Protein AF-A0A803MJ63-F1 (afdb_monomer_lite)

Structure (mmCIF, N/CA/C/O backbone):
data_AF-A0A803MJ63-F1
#
_entry.id   AF-A0A803MJ63-F1
#
loop_
_atom_site.group_PDB
_atom_site.id
_atom_site.type_symbol
_atom_site.label_atom_id
_atom_site.label_alt_id
_atom_site.label_comp_id
_atom_site.label_asym_id
_atom_site.label_entity_id
_atom_site.label_seq_id
_atom_site.pdbx_PDB_ins_code
_atom_site.Cartn_x
_atom_site.Cartn_y
_atom_site.Cartn_z
_atom_site.occupancy
_atom_site.B_iso_or_equiv
_atom_site.auth_seq_id
_atom_site.auth_comp_id
_atom_site.auth_asym_id
_atom_site.auth_atom_id
_atom_site.pdbx_PDB_model_num
ATOM 1 N N . MET A 1 1 ? -11.861 -18.329 -7.570 1.00 91.94 1 MET A N 1
ATOM 2 C CA . MET A 1 1 ? -12.261 -18.570 -8.979 1.00 91.94 1 MET A CA 1
ATOM 3 C C . MET A 1 1 ? -11.705 -19.909 -9.459 1.00 91.94 1 MET A C 1
ATOM 5 O O . MET A 1 1 ? -10.714 -20.364 -8.909 1.00 91.94 1 MET A O 1
ATOM 9 N N . THR A 1 2 ? -12.339 -20.547 -10.443 1.00 92.12 2 THR A N 1
ATOM 10 C CA . THR A 1 2 ? -11.956 -21.845 -11.033 1.00 92.12 2 THR A CA 1
ATOM 11 C C . THR A 1 2 ? -11.955 -21.764 -12.562 1.00 92.12 2 THR A C 1
ATOM 13 O O . THR A 1 2 ? -12.698 -20.964 -13.132 1.00 92.12 2 THR A O 1
ATOM 16 N N . SER A 1 3 ? -11.203 -22.641 -13.235 1.00 89.06 3 SER A N 1
ATOM 17 C CA . SER A 1 3 ? -11.182 -22.753 -14.706 1.00 89.06 3 SER A CA 1
ATOM 18 C C . SER A 1 3 ? -12.529 -23.152 -15.327 1.00 89.06 3 SER A C 1
ATOM 20 O O . SER A 1 3 ? -12.754 -22.919 -16.506 1.00 89.06 3 SER A O 1
ATOM 22 N N . LYS A 1 4 ? -13.484 -23.662 -14.535 1.00 90.38 4 LYS A N 1
ATOM 23 C CA . LYS A 1 4 ? -14.861 -23.983 -14.967 1.00 90.38 4 LYS A CA 1
ATOM 24 C C . LYS A 1 4 ? -15.813 -22.773 -14.919 1.00 90.38 4 LYS A C 1
ATOM 26 O O . LYS A 1 4 ? -17.019 -22.956 -14.758 1.00 90.38 4 LYS A O 1
ATOM 31 N N . MET A 1 5 ? -15.267 -21.555 -14.978 1.00 94.62 5 MET A N 1
ATOM 32 C CA . MET A 1 5 ? -15.971 -20.268 -14.873 1.00 94.62 5 MET A CA 1
ATOM 33 C C . MET A 1 5 ? -16.960 -20.199 -13.699 1.00 94.62 5 MET A C 1
ATOM 35 O O . MET A 1 5 ? -18.135 -19.851 -13.829 1.00 94.62 5 MET A O 1
ATOM 39 N N . ARG A 1 6 ? -16.462 -20.559 -12.513 1.00 94.00 6 ARG A N 1
ATOM 40 C CA . ARG A 1 6 ? -17.168 -20.409 -11.232 1.00 94.00 6 ARG A CA 1
ATOM 41 C C . ARG A 1 6 ? -16.246 -19.777 -10.204 1.00 94.00 6 ARG A C 1
ATOM 43 O O . ARG A 1 6 ? -15.053 -20.090 -10.183 1.00 94.00 6 ARG A O 1
ATOM 50 N N . SER A 1 7 ? -16.784 -18.956 -9.315 1.00 95.00 7 SER A N 1
ATOM 51 C CA . SER A 1 7 ? -16.093 -18.511 -8.104 1.00 95.00 7 SER A CA 1
ATOM 52 C C . SER A 1 7 ? -16.958 -18.741 -6.873 1.00 95.00 7 SER A C 1
ATOM 54 O O . SER A 1 7 ? -18.158 -18.965 -6.980 1.00 95.00 7 SER A O 1
ATOM 56 N N . LEU A 1 8 ? -16.322 -18.700 -5.712 1.00 94.81 8 LEU A N 1
ATOM 57 C CA . LEU A 1 8 ? -16.942 -18.760 -4.399 1.00 94.81 8 LEU A CA 1
ATOM 58 C C . LEU A 1 8 ? -16.177 -17.778 -3.516 1.00 94.81 8 LEU A C 1
ATOM 60 O O . LEU A 1 8 ? -14.945 -17.777 -3.548 1.00 94.81 8 LEU A O 1
ATOM 64 N N . TYR A 1 9 ? -16.901 -16.969 -2.753 1.00 95.06 9 TYR A N 1
ATOM 65 C CA . TYR A 1 9 ? -16.360 -16.189 -1.644 1.00 95.06 9 TYR A CA 1
ATOM 66 C C . TYR A 1 9 ? -17.233 -16.415 -0.405 1.00 95.06 9 TYR A C 1
ATOM 68 O O . TYR A 1 9 ? -18.419 -16.725 -0.536 1.00 95.06 9 TYR A O 1
ATOM 76 N N . LEU A 1 10 ? -16.644 -16.284 0.784 1.00 95.81 10 LEU A N 1
ATOM 77 C CA . LEU A 1 10 ? -17.367 -16.334 2.056 1.00 95.81 10 LEU A CA 1
ATOM 78 C C . LEU A 1 10 ? -17.615 -14.918 2.568 1.00 95.81 10 LEU A C 1
ATOM 80 O O . LEU A 1 10 ? -16.781 -14.046 2.361 1.00 95.81 10 LEU A O 1
ATOM 84 N N . GLU A 1 11 ? -18.739 -14.690 3.235 1.00 94.62 11 GLU A N 1
ATOM 85 C CA . GLU A 1 11 ? -19.104 -13.376 3.782 1.00 94.62 11 GLU A CA 1
ATOM 86 C C . GLU A 1 11 ? -18.509 -13.124 5.176 1.00 94.62 11 GLU A C 1
ATOM 88 O O . GLU A 1 11 ? -18.202 -11.980 5.511 1.00 94.62 11 GLU A O 1
ATOM 93 N N . GLY A 1 12 ? -18.324 -14.191 5.963 1.00 93.50 12 GLY A N 1
ATOM 94 C CA . GLY A 1 12 ? -17.811 -14.137 7.334 1.00 93.50 12 GLY A CA 1
ATOM 95 C C . GLY A 1 12 ? -16.307 -13.865 7.448 1.00 93.50 12 GLY A C 1
ATOM 96 O O . GLY A 1 12 ? -15.553 -13.997 6.483 1.00 93.50 12 GLY A O 1
ATOM 97 N N . TYR A 1 13 ? -15.888 -13.516 8.666 1.00 95.94 13 TYR A N 1
ATOM 98 C CA . TYR A 1 13 ? -14.497 -13.213 9.034 1.00 95.94 13 TYR A CA 1
ATOM 99 C C . TYR A 1 13 ? -13.836 -14.341 9.846 1.00 95.94 13 TYR A C 1
ATOM 101 O O . TYR A 1 13 ? -12.687 -14.210 10.261 1.00 95.94 13 TYR A O 1
ATOM 109 N N . ASP A 1 14 ? -14.539 -15.451 10.087 1.00 95.19 14 ASP A N 1
ATOM 110 C CA . ASP A 1 14 ? -14.024 -16.600 10.833 1.00 95.19 14 ASP A CA 1
ATOM 111 C C . ASP A 1 14 ? -12.757 -17.184 10.185 1.00 95.19 14 ASP A C 1
ATOM 113 O O . ASP A 1 14 ? -12.635 -17.252 8.954 1.00 95.19 14 ASP A O 1
ATOM 117 N N . HIS A 1 15 ? -11.824 -17.676 11.007 1.00 95.62 15 HIS A N 1
ATOM 118 C CA . HIS A 1 15 ? -10.625 -18.350 10.506 1.00 95.62 15 HIS A CA 1
ATOM 119 C C . HIS A 1 15 ? -11.010 -19.511 9.574 1.00 95.62 15 HIS A C 1
ATOM 121 O O . HIS A 1 15 ? -11.774 -20.408 9.942 1.00 95.62 15 HIS A O 1
ATOM 127 N N . THR A 1 16 ? -10.482 -19.483 8.352 1.00 96.31 16 THR A N 1
ATOM 128 C CA . THR A 1 16 ? -10.941 -20.337 7.257 1.00 96.31 16 THR A CA 1
ATOM 129 C C . THR A 1 16 ? -9.764 -20.934 6.495 1.00 96.31 16 THR A C 1
ATOM 131 O O . THR A 1 16 ? -8.816 -20.234 6.149 1.00 96.31 16 THR A O 1
ATOM 134 N N . ILE A 1 17 ? -9.853 -22.226 6.172 1.00 96.94 17 ILE A N 1
ATOM 135 C CA . ILE A 1 17 ? -8.871 -22.956 5.363 1.00 96.94 17 ILE A CA 1
ATOM 136 C C . ILE A 1 17 ? -9.546 -23.422 4.070 1.00 96.94 17 ILE A C 1
ATOM 138 O O . ILE A 1 17 ? -10.543 -24.145 4.115 1.00 96.94 17 ILE A O 1
ATOM 142 N N . PHE A 1 18 ? -8.991 -23.032 2.920 1.00 96.44 18 PHE A N 1
ATOM 143 C CA . PHE A 1 18 ? -9.349 -23.572 1.604 1.00 96.44 18 PHE A CA 1
ATOM 144 C C . PHE A 1 18 ? -8.303 -24.618 1.203 1.00 96.44 18 PHE A C 1
ATOM 146 O O . PHE A 1 18 ? -7.188 -24.274 0.812 1.00 96.44 18 PHE A O 1
ATOM 153 N N . ASP A 1 19 ? -8.663 -25.896 1.287 1.00 96.69 19 ASP A N 1
ATOM 154 C CA . ASP A 1 19 ? -7.840 -27.002 0.805 1.00 96.69 19 ASP A CA 1
ATOM 155 C C . ASP A 1 19 ? -8.177 -27.301 -0.667 1.00 96.69 19 ASP A C 1
ATOM 157 O O . ASP A 1 19 ? -9.294 -27.697 -1.022 1.00 96.69 19 ASP A O 1
ATOM 161 N N . LEU A 1 20 ? -7.177 -27.068 -1.521 1.00 94.88 20 LEU A N 1
ATOM 162 C CA . LEU A 1 20 ? -7.211 -27.240 -2.975 1.00 94.88 20 LEU A CA 1
ATOM 163 C C . LEU A 1 20 ? -6.339 -28.423 -3.444 1.00 94.88 20 LEU A C 1
ATOM 165 O O . LEU A 1 20 ? -6.024 -28.522 -4.628 1.00 94.88 20 LEU A O 1
ATOM 169 N N . THR A 1 21 ? -5.906 -29.305 -2.534 1.00 95.94 21 THR A N 1
ATOM 170 C CA . THR A 1 21 ? -5.015 -30.436 -2.862 1.00 95.94 21 THR A CA 1
ATOM 171 C C . THR A 1 21 ? -5.723 -31.590 -3.579 1.00 95.94 21 THR A C 1
ATOM 173 O O . THR A 1 21 ? -5.073 -32.392 -4.254 1.00 95.94 21 THR A O 1
ATOM 176 N N . MET A 1 22 ? -7.052 -31.671 -3.477 1.00 93.62 22 MET A N 1
ATOM 177 C CA . MET A 1 22 ? -7.866 -32.715 -4.102 1.00 93.62 22 MET A CA 1
ATOM 178 C C . MET A 1 22 ? -8.330 -32.303 -5.506 1.00 93.62 22 MET A C 1
ATOM 180 O O . MET A 1 22 ? -8.926 -31.249 -5.699 1.00 93.62 22 MET A O 1
ATOM 184 N N . GLN A 1 23 ? -8.110 -33.162 -6.506 1.00 89.69 23 GLN A N 1
ATOM 185 C CA . GLN A 1 23 ? -8.455 -32.861 -7.907 1.00 89.69 23 GLN A CA 1
ATOM 186 C C . GLN A 1 23 ? -9.969 -32.823 -8.190 1.00 89.69 23 GLN A C 1
ATOM 188 O O . GLN A 1 23 ? -10.401 -32.216 -9.170 1.00 89.69 23 GLN A O 1
ATOM 193 N N . ASP A 1 24 ? -10.777 -33.497 -7.368 1.00 92.81 24 ASP A N 1
ATOM 194 C CA . ASP A 1 24 ? -12.215 -33.688 -7.580 1.00 92.81 24 ASP A CA 1
ATOM 195 C C . ASP A 1 24 ? -13.099 -32.701 -6.800 1.00 92.81 24 ASP A C 1
ATOM 197 O O . ASP A 1 24 ? -14.281 -32.554 -7.123 1.00 92.81 24 ASP A O 1
ATOM 201 N N . ARG A 1 25 ? -12.546 -32.002 -5.798 1.00 92.19 25 ARG A N 1
ATOM 202 C CA . ARG A 1 25 ? -13.295 -31.123 -4.889 1.00 92.19 25 ARG A CA 1
ATOM 203 C C . ARG A 1 25 ? -12.431 -30.020 -4.281 1.00 92.19 25 ARG A C 1
ATOM 205 O O . ARG A 1 25 ? -11.246 -30.204 -4.049 1.00 92.19 25 ARG A O 1
ATOM 212 N N . VAL A 1 26 ? -13.081 -28.917 -3.924 1.00 92.62 26 VAL A N 1
ATOM 213 C CA . VAL A 1 26 ? -12.541 -27.906 -3.005 1.00 92.62 26 VAL A CA 1
ATOM 214 C C . VAL A 1 26 ? -13.098 -28.207 -1.618 1.00 92.62 26 VAL A C 1
ATOM 216 O O . VAL A 1 26 ? -14.314 -28.345 -1.478 1.00 92.62 26 VAL A O 1
ATOM 219 N N . GLN A 1 27 ? -12.237 -28.318 -0.607 1.00 95.75 27 GLN A N 1
ATOM 220 C CA . GLN A 1 27 ? -12.659 -28.483 0.783 1.00 95.75 27 GLN A CA 1
ATOM 221 C C . GLN A 1 27 ? -12.463 -27.164 1.534 1.00 95.75 27 GLN A C 1
ATOM 223 O O . GLN A 1 27 ? -11.410 -26.541 1.447 1.00 95.75 27 GLN A O 1
ATOM 228 N N . ILE A 1 28 ? -13.491 -26.734 2.264 1.00 95.62 28 ILE A N 1
ATOM 229 C CA . ILE A 1 28 ? -13.481 -25.484 3.028 1.00 95.62 28 ILE A CA 1
ATOM 230 C C . ILE A 1 28 ? -13.787 -25.818 4.481 1.00 95.62 28 ILE A C 1
ATOM 232 O O . ILE A 1 28 ? -14.837 -26.384 4.782 1.00 95.62 28 ILE A O 1
ATOM 236 N N . GLN A 1 29 ? -12.865 -25.466 5.369 1.00 95.94 29 GLN A N 1
ATOM 237 C CA . GLN A 1 29 ? -13.035 -25.560 6.812 1.00 95.94 29 GLN A CA 1
ATOM 238 C C . GLN A 1 29 ? -13.198 -24.147 7.369 1.00 95.94 29 GLN A C 1
ATOM 240 O O . GLN A 1 29 ? -12.303 -23.325 7.201 1.00 95.94 29 GLN A O 1
ATOM 245 N N . VAL A 1 30 ? -14.324 -23.880 8.031 1.00 95.62 30 VAL A N 1
ATOM 246 C CA . VAL A 1 30 ? -14.634 -22.597 8.681 1.00 95.62 30 VAL A CA 1
ATOM 247 C C . VAL A 1 30 ? -14.659 -22.822 10.188 1.00 95.62 30 VAL A C 1
ATOM 249 O O . VAL A 1 30 ? -15.340 -23.730 10.664 1.00 95.62 30 VAL A O 1
ATOM 252 N N . HIS A 1 31 ? -13.916 -22.018 10.943 1.00 94.62 31 HIS A N 1
ATOM 253 C CA . HIS A 1 31 ? -13.851 -22.080 12.405 1.00 94.62 31 HIS A CA 1
ATOM 254 C C . HIS A 1 31 ? -14.908 -21.164 13.039 1.00 94.62 31 HIS A C 1
ATOM 256 O O . HIS A 1 31 ? -14.581 -20.293 13.835 1.00 94.62 31 HIS A O 1
ATOM 262 N N . GLY A 1 32 ? -16.172 -21.366 12.665 1.00 90.19 32 GLY A N 1
ATOM 263 C CA . GLY A 1 32 ? -17.309 -20.569 13.124 1.00 90.19 32 GLY A CA 1
ATOM 264 C C . GLY A 1 32 ? -18.580 -21.409 13.252 1.00 90.19 32 GLY A C 1
ATOM 265 O O . GLY A 1 32 ? -18.640 -22.554 12.801 1.00 90.19 32 GLY A O 1
ATOM 266 N N . ASN A 1 33 ? -19.621 -20.840 13.863 1.00 89.38 33 ASN A N 1
ATOM 267 C CA . ASN A 1 33 ? -20.895 -21.538 14.107 1.00 89.38 33 ASN A CA 1
ATOM 268 C C . ASN A 1 33 ? -21.843 -21.549 12.889 1.00 89.38 33 ASN A C 1
ATOM 270 O O . ASN A 1 33 ? -22.887 -22.202 12.913 1.00 89.38 33 ASN A O 1
ATOM 274 N N . SER A 1 34 ? -21.498 -20.820 11.828 1.00 90.62 34 SER A N 1
ATOM 275 C CA . SER A 1 34 ? -22.266 -20.702 10.588 1.00 90.62 34 SER A CA 1
ATOM 276 C C . SER A 1 34 ? -21.340 -20.346 9.430 1.00 90.62 34 SER A C 1
ATOM 278 O O . SER A 1 34 ? -20.302 -19.730 9.646 1.00 90.62 34 SER A O 1
ATOM 280 N N . VAL A 1 35 ? -21.739 -20.664 8.198 1.00 92.81 35 VAL A N 1
ATOM 281 C CA . VAL A 1 35 ? -21.057 -20.200 6.984 1.00 92.81 35 VAL A CA 1
ATOM 282 C C . VAL A 1 35 ? -22.061 -19.520 6.057 1.00 92.81 35 VAL A C 1
ATOM 284 O O . VAL A 1 35 ? -23.145 -20.047 5.810 1.00 92.81 35 VAL A O 1
ATOM 287 N N . ALA A 1 36 ? -21.683 -18.351 5.548 1.00 94.75 36 ALA A N 1
ATOM 288 C CA . ALA A 1 36 ? -22.400 -17.596 4.528 1.00 94.75 36 ALA A CA 1
ATOM 289 C C . ALA A 1 36 ? -21.421 -17.210 3.410 1.00 94.75 36 ALA A C 1
ATOM 291 O O . ALA A 1 36 ? -20.211 -17.120 3.637 1.00 94.75 36 ALA A O 1
ATOM 292 N N . GLY A 1 37 ? -21.926 -17.036 2.193 1.00 94.69 37 GLY A N 1
ATOM 293 C CA .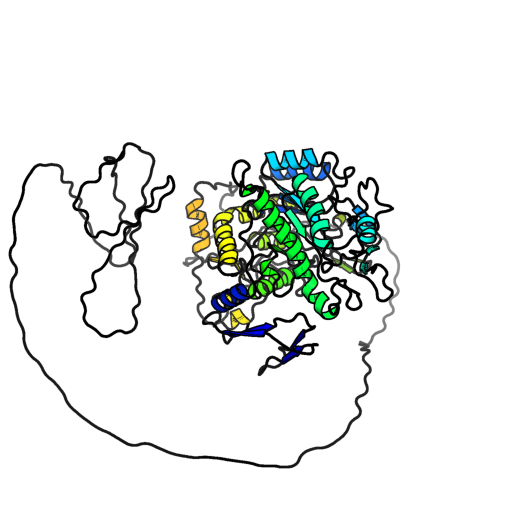 GLY A 1 37 ? -21.112 -16.848 0.997 1.00 94.69 37 GLY A CA 1
ATOM 294 C C . GLY A 1 37 ? -21.906 -17.079 -0.284 1.00 94.69 37 GLY A C 1
ATOM 295 O O . GLY A 1 37 ? -22.967 -17.706 -0.263 1.00 94.69 37 GLY A O 1
ATOM 296 N N . ALA A 1 38 ? -21.369 -16.610 -1.409 1.00 95.50 38 ALA A N 1
ATOM 297 C CA . ALA A 1 38 ? -22.023 -16.703 -2.710 1.00 95.50 38 ALA A CA 1
ATOM 298 C C . ALA A 1 38 ? -21.175 -17.477 -3.726 1.00 95.50 38 ALA A C 1
ATOM 300 O O . ALA A 1 38 ? -19.961 -17.285 -3.836 1.00 95.50 38 ALA A O 1
ATOM 301 N N . ILE A 1 39 ? -21.841 -18.328 -4.513 1.00 95.19 39 ILE A N 1
ATOM 302 C CA . ILE A 1 39 ? -21.262 -18.947 -5.708 1.00 95.19 39 ILE A CA 1
ATOM 303 C C . ILE A 1 39 ? -21.599 -18.062 -6.905 1.00 95.19 39 ILE A C 1
ATOM 305 O O . ILE A 1 39 ? -22.767 -17.873 -7.238 1.00 95.19 39 ILE A O 1
ATOM 309 N N . LEU A 1 40 ? -20.564 -17.563 -7.571 1.00 95.81 40 LEU A N 1
ATOM 310 C CA . LEU A 1 40 ? -20.669 -16.762 -8.784 1.00 95.81 40 LEU A CA 1
ATOM 311 C C . LEU A 1 40 ? -20.417 -17.637 -10.013 1.00 95.81 40 LEU A C 1
ATOM 313 O O . LEU A 1 40 ? -19.537 -18.503 -10.007 1.00 95.81 40 LEU A O 1
ATOM 317 N N . HIS A 1 41 ? -21.151 -17.371 -11.087 1.00 94.94 41 HIS A N 1
ATOM 318 C CA . HIS A 1 41 ? -20.944 -17.955 -12.407 1.00 94.94 41 HIS A CA 1
ATOM 319 C C . HIS A 1 41 ? -20.934 -16.828 -13.441 1.00 94.94 41 HIS A C 1
ATOM 321 O O . HIS A 1 41 ? -21.677 -15.863 -13.297 1.00 94.94 41 HIS A O 1
ATOM 327 N N . GLY A 1 42 ? -20.099 -16.966 -14.465 1.00 94.19 42 GLY A N 1
ATOM 328 C CA . GLY A 1 42 ? -20.022 -16.047 -15.595 1.00 94.19 42 GLY A CA 1
ATOM 329 C C . GLY A 1 42 ? -19.508 -16.777 -16.831 1.00 94.19 42 GLY A C 1
ATOM 330 O O . GLY A 1 42 ? -19.166 -17.959 -16.770 1.00 94.19 42 GLY A O 1
ATOM 331 N N . ASN A 1 43 ? -19.445 -16.072 -17.953 1.00 95.88 43 ASN A N 1
ATOM 332 C CA . ASN A 1 43 ? -18.984 -16.582 -19.242 1.00 95.88 43 ASN A CA 1
ATOM 333 C C . ASN A 1 43 ? -17.480 -16.336 -19.457 1.00 95.88 43 ASN A C 1
ATOM 335 O O . ASN A 1 43 ? -16.881 -16.943 -20.343 1.00 95.88 43 ASN A O 1
ATOM 339 N N . SER A 1 44 ? -16.859 -15.467 -18.652 1.00 96.69 44 SER A N 1
ATOM 340 C CA . SER A 1 44 ? -15.415 -15.207 -18.647 1.00 96.69 44 SER A CA 1
ATOM 341 C C . SER A 1 44 ? -14.884 -14.928 -17.230 1.00 96.69 44 SER A C 1
ATOM 343 O O . SER A 1 44 ? -15.658 -14.588 -16.329 1.00 96.69 44 SER A O 1
ATOM 345 N N . PRO A 1 45 ? -13.555 -14.986 -17.006 1.00 97.38 45 PRO A N 1
ATOM 346 C CA . PRO A 1 45 ? -12.961 -14.571 -15.735 1.00 97.38 45 PRO A CA 1
ATOM 347 C C . PRO A 1 45 ? -13.191 -13.088 -15.426 1.00 97.38 45 PRO A C 1
ATOM 349 O O . PRO A 1 45 ? -13.346 -12.724 -14.263 1.00 97.38 45 PRO A O 1
ATOM 352 N N . THR A 1 46 ? -13.218 -12.230 -16.454 1.00 97.62 46 THR A N 1
ATOM 353 C CA . THR A 1 46 ? -13.452 -10.788 -16.294 1.00 97.62 46 THR A CA 1
ATOM 354 C C . THR A 1 46 ? -14.869 -10.488 -15.816 1.00 97.62 46 THR A C 1
ATOM 356 O O . THR A 1 46 ? -15.018 -9.691 -14.900 1.00 97.62 46 THR A O 1
ATOM 359 N N . GLU A 1 47 ? -15.884 -11.177 -16.348 1.00 97.50 47 GLU A N 1
ATOM 360 C CA . GLU A 1 47 ? -17.275 -11.071 -15.883 1.00 97.50 47 GLU A CA 1
ATOM 361 C C . GLU A 1 47 ? -17.398 -11.504 -14.415 1.00 97.50 47 GLU A C 1
ATOM 363 O O . GLU A 1 47 ? -18.025 -10.823 -13.612 1.00 97.50 47 GLU A O 1
ATOM 368 N N . ILE A 1 48 ? -16.712 -12.584 -14.022 1.00 97.94 48 ILE A N 1
ATOM 369 C CA . ILE A 1 48 ? -16.706 -13.056 -12.629 1.00 97.94 48 ILE A CA 1
ATOM 370 C C . ILE A 1 48 ? -16.042 -12.040 -11.682 1.00 97.94 48 ILE A C 1
ATOM 372 O O . ILE A 1 48 ? -16.531 -11.863 -10.567 1.00 97.94 48 ILE A O 1
ATOM 376 N N . ILE A 1 49 ? -14.957 -11.368 -12.093 1.00 98.00 49 ILE A N 1
ATOM 377 C CA . ILE A 1 49 ? -14.340 -10.274 -11.309 1.00 98.00 49 ILE A CA 1
ATOM 378 C C . ILE A 1 49 ? -15.286 -9.073 -11.229 1.00 98.00 49 ILE A C 1
ATOM 380 O O . ILE A 1 49 ? -15.429 -8.477 -10.161 1.00 98.00 49 ILE A O 1
ATOM 384 N N . GLU A 1 50 ? -15.961 -8.736 -12.326 1.00 97.88 50 GLU A N 1
ATOM 385 C CA . GLU A 1 50 ? -16.916 -7.632 -12.375 1.00 97.88 50 GLU A CA 1
ATOM 386 C C . GLU A 1 50 ? -18.081 -7.881 -11.403 1.00 97.88 50 GLU A C 1
ATOM 388 O O . GLU A 1 50 ? -18.275 -7.078 -10.493 1.00 97.88 50 GLU A O 1
ATOM 393 N N . THR A 1 51 ? -18.757 -9.033 -11.467 1.00 97.12 51 THR A N 1
ATOM 394 C CA . THR A 1 51 ? -19.830 -9.402 -10.520 1.00 97.12 51 THR A CA 1
ATOM 395 C C . THR A 1 51 ? -19.337 -9.529 -9.072 1.00 97.12 51 THR A C 1
ATOM 397 O O . THR A 1 51 ? -20.029 -9.126 -8.135 1.00 97.12 51 THR A O 1
ATOM 400 N N . PHE A 1 52 ? -18.132 -10.068 -8.853 1.00 97.50 52 PHE A N 1
ATOM 401 C CA . PHE A 1 52 ? -17.562 -10.173 -7.508 1.00 97.50 52 PHE A CA 1
ATOM 402 C C . PHE A 1 52 ? -17.336 -8.791 -6.888 1.00 97.50 52 PHE A C 1
ATOM 404 O O . PHE A 1 52 ? -17.814 -8.521 -5.788 1.00 97.50 52 PHE A O 1
ATOM 411 N N . THR A 1 53 ? -16.677 -7.892 -7.618 1.00 97.69 53 THR A N 1
ATOM 412 C CA . THR A 1 53 ? -16.394 -6.526 -7.153 1.00 97.69 53 THR A CA 1
ATOM 413 C C . THR A 1 53 ? -17.629 -5.625 -7.120 1.00 97.69 53 THR A C 1
ATOM 415 O O . THR A 1 53 ? -17.653 -4.661 -6.366 1.00 97.69 53 THR A O 1
ATOM 418 N N . GLU A 1 54 ? -18.693 -5.945 -7.861 1.00 96.38 54 GLU A N 1
ATOM 419 C CA . GLU A 1 54 ? -20.010 -5.321 -7.658 1.00 96.38 54 GLU A CA 1
ATOM 420 C C . GLU A 1 54 ? -20.569 -5.631 -6.261 1.00 96.38 54 GLU A C 1
ATOM 422 O O . GLU A 1 54 ? -21.194 -4.775 -5.639 1.00 96.38 54 GLU A O 1
ATOM 427 N N . SER A 1 55 ? -20.293 -6.836 -5.751 1.00 94.56 55 SER A N 1
ATOM 428 C CA . SER A 1 55 ? -20.789 -7.320 -4.458 1.00 94.56 55 SER A CA 1
ATOM 429 C C . SER A 1 55 ? -19.950 -6.813 -3.276 1.00 94.56 55 SER A C 1
ATOM 431 O O . SER A 1 55 ? -20.513 -6.377 -2.275 1.00 94.56 55 SER A O 1
ATOM 433 N N . ILE A 1 56 ? -18.614 -6.849 -3.388 1.00 95.44 56 ILE A N 1
ATOM 434 C CA . ILE A 1 56 ? -17.688 -6.429 -2.312 1.00 95.44 56 ILE A CA 1
ATOM 435 C C . ILE A 1 56 ? -17.292 -4.944 -2.367 1.00 95.44 56 ILE A C 1
ATOM 437 O O . ILE A 1 56 ? -16.738 -4.413 -1.411 1.00 95.44 56 ILE A O 1
ATOM 441 N N . GLY A 1 57 ? -17.573 -4.256 -3.478 1.00 97.12 57 GLY A N 1
ATOM 442 C CA . GLY A 1 57 ? -17.139 -2.885 -3.748 1.00 97.12 57 GLY A CA 1
ATOM 443 C C . GLY A 1 57 ? -15.879 -2.783 -4.620 1.00 97.12 57 GLY A C 1
ATOM 444 O O . GLY A 1 57 ? -15.115 -3.733 -4.797 1.00 97.12 57 GLY A O 1
ATOM 445 N N . ARG A 1 58 ? -15.678 -1.588 -5.188 1.00 97.62 58 ARG A N 1
ATOM 446 C CA . ARG A 1 58 ? -14.584 -1.242 -6.111 1.00 97.62 58 ARG A CA 1
ATOM 447 C C . ARG A 1 58 ? -13.812 -0.023 -5.593 1.00 97.62 58 ARG A C 1
ATOM 449 O O . ARG A 1 58 ? -14.429 0.846 -4.965 1.00 97.62 58 ARG A O 1
ATOM 456 N N . PRO A 1 59 ? -12.506 0.093 -5.897 1.00 96.00 59 PRO A N 1
ATOM 457 C CA . PRO A 1 59 ? -11.732 1.266 -5.520 1.00 96.00 59 PRO A CA 1
ATOM 458 C C . PRO A 1 59 ? -12.188 2.502 -6.321 1.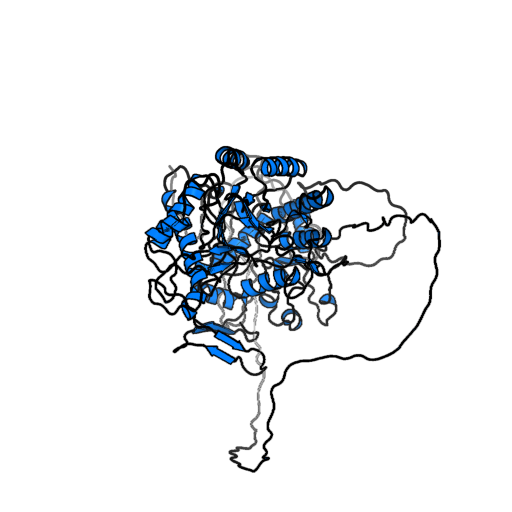00 96.00 59 PRO A C 1
ATOM 460 O O . PRO A 1 59 ? -12.719 2.377 -7.430 1.00 96.00 59 PRO A O 1
ATOM 463 N N . PRO A 1 60 ? -11.980 3.722 -5.803 1.00 95.00 60 PRO A N 1
ATOM 464 C CA . PRO A 1 60 ? -12.239 4.949 -6.546 1.00 95.00 60 PRO A CA 1
ATOM 465 C C . PRO A 1 60 ? -11.182 5.160 -7.644 1.00 95.00 60 PRO A C 1
ATOM 467 O O . PRO A 1 60 ? -10.079 4.615 -7.576 1.00 95.00 60 PRO A O 1
ATOM 470 N N . GLU A 1 61 ? -11.477 6.011 -8.632 1.00 95.25 61 GLU A N 1
ATOM 471 C CA . GLU A 1 61 ? -10.440 6.514 -9.543 1.00 95.25 61 GLU A CA 1
ATOM 472 C C . GLU A 1 61 ? -9.335 7.229 -8.733 1.00 95.25 61 GLU A C 1
ATOM 474 O O . GLU A 1 61 ? -9.615 8.122 -7.926 1.00 95.25 61 GLU A O 1
ATOM 479 N N . LEU A 1 62 ? -8.070 6.841 -8.936 1.00 96.56 62 LEU A N 1
ATOM 480 C CA . LEU A 1 62 ? -6.933 7.470 -8.256 1.00 96.56 62 LEU A CA 1
ATOM 481 C C . LEU A 1 62 ? -6.715 8.909 -8.741 1.00 96.56 62 LEU A C 1
ATOM 483 O O . LEU A 1 62 ? -6.849 9.171 -9.941 1.00 96.56 62 LEU A O 1
ATOM 487 N N . PRO A 1 63 ? -6.254 9.824 -7.864 1.00 95.75 63 PRO A N 1
ATOM 488 C CA . PRO A 1 63 ? -5.791 11.138 -8.290 1.00 95.75 63 PRO A CA 1
ATOM 489 C C . PRO A 1 63 ? -4.764 11.026 -9.420 1.00 95.75 63 PRO A C 1
ATOM 491 O O . PRO A 1 63 ? -3.821 10.233 -9.355 1.00 95.75 63 PRO A O 1
ATOM 494 N N . HIS A 1 64 ? -4.899 11.837 -10.468 1.00 94.75 64 HIS A N 1
ATOM 495 C CA . HIS A 1 64 ? -4.002 11.728 -11.618 1.00 94.75 64 HIS A CA 1
ATOM 496 C C . HIS A 1 64 ? -2.529 11.929 -11.244 1.00 94.75 64 HIS A C 1
ATOM 498 O O . HIS A 1 64 ? -1.663 11.308 -11.866 1.00 94.75 64 HIS A O 1
ATOM 504 N N . TRP A 1 65 ? -2.226 12.754 -10.237 1.00 96.38 65 TRP A N 1
ATOM 505 C CA . TRP A 1 65 ? -0.856 13.037 -9.817 1.00 96.38 65 TRP A CA 1
ATOM 506 C C . TRP A 1 65 ? -0.111 11.772 -9.356 1.00 96.38 65 TRP A C 1
ATOM 508 O O . TRP A 1 65 ? 0.992 11.529 -9.848 1.00 96.38 65 TRP A O 1
ATOM 518 N N . ILE A 1 66 ? -0.710 10.905 -8.522 1.00 97.69 66 ILE A N 1
ATOM 519 C CA . ILE A 1 66 ? -0.022 9.715 -7.971 1.00 97.69 66 ILE A CA 1
ATOM 520 C C . ILE A 1 66 ? 0.394 8.739 -9.085 1.00 97.69 66 ILE A C 1
ATOM 522 O O . ILE A 1 66 ? 1.474 8.151 -9.042 1.00 97.69 66 ILE A O 1
ATOM 526 N N . ILE A 1 67 ? -0.396 8.673 -10.159 1.00 97.19 67 ILE A N 1
ATOM 527 C CA . ILE A 1 67 ? -0.146 7.832 -11.335 1.00 97.19 67 ILE A CA 1
ATOM 528 C C . ILE A 1 67 ? 0.627 8.537 -12.479 1.00 97.19 67 ILE A C 1
ATOM 530 O O . ILE A 1 67 ? 0.743 7.996 -13.581 1.00 97.19 67 ILE A O 1
ATOM 534 N N . SER A 1 68 ? 1.167 9.746 -12.257 1.00 95.56 68 SER A N 1
ATOM 535 C CA . SER A 1 68 ? 1.798 10.575 -13.311 1.00 95.56 68 SER A CA 1
ATOM 536 C C . SER A 1 68 ? 3.317 10.480 -13.445 1.00 95.56 68 SER A C 1
ATOM 538 O O . SER A 1 68 ? 3.859 10.825 -14.500 1.00 95.56 68 SER A O 1
ATOM 540 N N . GLY A 1 69 ? 4.004 10.069 -12.386 1.00 97.62 69 GLY A N 1
ATOM 541 C CA . GLY A 1 69 ? 5.460 10.035 -12.300 1.00 97.62 69 GLY A CA 1
ATOM 542 C C . GLY A 1 69 ? 5.930 9.095 -11.196 1.00 97.62 69 GLY A C 1
ATOM 543 O O . GLY A 1 69 ? 5.140 8.327 -10.648 1.00 97.62 69 GLY A O 1
ATOM 544 N N . ALA A 1 70 ? 7.220 9.154 -10.891 1.00 98.75 70 ALA A N 1
ATOM 545 C CA . ALA A 1 70 ? 7.825 8.391 -9.816 1.00 98.75 70 ALA A CA 1
ATOM 546 C C . ALA A 1 70 ? 7.415 8.933 -8.442 1.00 98.75 70 ALA A C 1
ATOM 548 O O . ALA A 1 70 ? 7.535 10.135 -8.181 1.00 98.75 70 ALA A O 1
ATOM 549 N N . VAL A 1 71 ? 7.019 8.022 -7.554 1.00 98.88 71 VAL A N 1
ATOM 550 C CA . VAL A 1 71 ? 6.846 8.283 -6.124 1.00 98.88 71 VAL A CA 1
ATOM 551 C C . VAL A 1 71 ? 8.178 7.980 -5.446 1.00 98.88 71 VAL A C 1
ATOM 553 O O . VAL A 1 71 ? 8.567 6.822 -5.272 1.00 98.88 71 VAL A O 1
ATOM 556 N N . VAL A 1 72 ? 8.912 9.033 -5.105 1.00 98.81 72 VAL A N 1
ATOM 557 C CA . VAL A 1 72 ? 10.254 8.939 -4.533 1.00 98.81 72 VAL A CA 1
ATOM 558 C C . VAL A 1 72 ? 10.142 8.667 -3.036 1.00 98.81 72 VAL A C 1
ATOM 560 O O . VAL A 1 72 ? 10.088 9.587 -2.222 1.00 98.81 72 VAL A O 1
ATOM 563 N N . GLY A 1 73 ? 10.082 7.387 -2.677 1.00 98.56 73 GLY A N 1
ATOM 564 C CA . GLY A 1 73 ? 10.214 6.929 -1.300 1.00 98.56 73 GLY A CA 1
ATOM 565 C C . GLY A 1 73 ? 11.656 7.033 -0.830 1.00 98.56 73 GLY A C 1
ATOM 566 O O . GLY A 1 73 ? 12.520 6.338 -1.377 1.00 98.56 73 GLY A O 1
ATOM 567 N N . MET A 1 74 ? 11.900 7.897 0.154 1.00 97.50 74 MET A N 1
ATOM 568 C CA . MET A 1 74 ? 13.217 8.143 0.744 1.00 97.50 74 MET A CA 1
ATOM 569 C C . MET A 1 74 ? 13.111 8.683 2.175 1.00 97.50 74 MET A C 1
ATOM 571 O O . MET A 1 74 ? 12.039 9.092 2.614 1.00 97.50 74 MET A O 1
ATOM 575 N N . GLN A 1 75 ? 14.237 8.716 2.881 1.00 97.50 75 GLN A N 1
ATOM 576 C CA . GLN A 1 75 ? 14.353 9.192 4.256 1.00 97.50 75 GLN A CA 1
ATOM 577 C C . GLN A 1 75 ? 15.491 10.219 4.392 1.00 97.50 75 GLN A C 1
ATOM 579 O O . GLN A 1 75 ? 16.223 10.520 3.446 1.00 97.50 75 GLN A O 1
ATOM 584 N N . GLY A 1 76 ? 15.658 10.773 5.593 1.00 95.94 76 GLY A N 1
ATOM 585 C CA . GLY A 1 76 ? 16.843 11.552 5.971 1.00 95.94 76 GLY A CA 1
ATOM 586 C C . GLY A 1 76 ? 16.623 13.054 6.152 1.00 95.94 76 GLY A C 1
ATOM 587 O O . GLY A 1 76 ? 17.604 13.799 6.182 1.00 95.94 76 GLY A O 1
ATOM 588 N N . GLY A 1 77 ? 15.380 13.524 6.283 1.00 97.88 77 GLY A N 1
ATOM 589 C CA . GLY A 1 77 ? 15.094 14.923 6.625 1.00 97.88 77 GLY A CA 1
ATOM 590 C C . GLY A 1 77 ? 15.225 15.930 5.473 1.00 97.88 77 GLY A C 1
ATOM 591 O O . GLY A 1 77 ? 15.612 15.602 4.348 1.00 97.88 77 GLY A O 1
ATOM 592 N N . THR A 1 78 ? 14.912 17.201 5.764 1.00 98.50 78 THR A N 1
ATOM 593 C CA . THR A 1 78 ? 14.761 18.275 4.756 1.00 98.50 78 THR A CA 1
ATOM 594 C C . THR A 1 78 ? 15.971 18.436 3.830 1.00 98.50 78 THR A C 1
ATOM 596 O O . THR A 1 78 ? 15.802 18.630 2.626 1.00 98.50 78 THR A O 1
ATOM 599 N N . GLY A 1 79 ? 17.192 18.388 4.376 1.00 98.50 79 GLY A N 1
ATOM 600 C CA . GLY A 1 79 ? 18.418 18.595 3.595 1.00 98.50 79 GLY A CA 1
ATOM 601 C C . GLY A 1 79 ? 18.640 17.496 2.555 1.00 98.50 79 GLY A C 1
ATOM 602 O O . GLY A 1 79 ? 18.928 17.790 1.396 1.00 98.50 79 GLY A O 1
ATOM 603 N N . THR A 1 80 ? 18.425 16.242 2.955 1.00 98.19 80 THR A N 1
ATOM 604 C CA . THR A 1 80 ? 18.573 15.063 2.093 1.00 98.19 80 THR A CA 1
ATOM 605 C C . THR A 1 80 ? 17.541 15.080 0.968 1.00 98.19 80 THR A C 1
ATOM 607 O O . THR A 1 80 ? 17.912 14.918 -0.192 1.00 98.19 80 THR A O 1
ATOM 610 N N . VAL A 1 81 ? 16.271 15.382 1.277 1.00 98.62 81 VAL A N 1
ATOM 611 C CA . VAL A 1 81 ? 15.201 15.507 0.268 1.00 98.62 81 VAL A CA 1
ATOM 612 C C . VAL A 1 81 ? 15.527 16.589 -0.765 1.00 98.62 81 VAL A C 1
ATOM 614 O O . VAL A 1 81 ? 15.438 16.328 -1.963 1.00 98.62 81 VAL A O 1
ATOM 617 N N . ARG A 1 82 ? 15.967 17.781 -0.334 1.00 98.56 82 ARG A N 1
ATOM 618 C CA . ARG A 1 82 ? 16.334 18.872 -1.259 1.00 98.56 82 ARG A CA 1
ATOM 619 C C . ARG A 1 82 ? 17.518 18.502 -2.153 1.00 98.56 82 ARG A C 1
ATOM 621 O O . ARG A 1 82 ? 17.427 18.682 -3.361 1.00 98.56 82 ARG A O 1
ATOM 628 N N . ASN A 1 83 ? 18.575 17.917 -1.590 1.00 98.50 83 ASN A N 1
ATOM 629 C CA . ASN A 1 83 ? 19.736 17.474 -2.364 1.00 98.50 83 ASN A CA 1
ATOM 630 C C . ASN A 1 83 ? 19.370 16.386 -3.394 1.00 98.50 83 ASN A C 1
ATOM 632 O O . ASN A 1 83 ? 19.757 16.478 -4.557 1.00 98.50 83 ASN A O 1
ATOM 636 N N . THR A 1 84 ? 18.584 15.379 -3.000 1.00 98.56 84 THR A N 1
ATOM 637 C CA . THR A 1 84 ? 18.106 14.339 -3.926 1.00 98.56 84 THR A CA 1
ATOM 638 C C . THR A 1 84 ? 17.198 14.927 -5.007 1.00 98.56 84 THR A C 1
ATOM 640 O O . THR A 1 84 ? 17.312 14.549 -6.170 1.00 98.56 84 THR A O 1
ATOM 643 N N . TRP A 1 85 ? 16.347 15.897 -4.670 1.00 98.50 85 TRP A N 1
ATOM 644 C CA . TRP A 1 85 ? 15.523 16.610 -5.644 1.00 98.50 85 TRP A CA 1
ATOM 645 C C . TRP A 1 85 ? 16.354 17.421 -6.650 1.00 98.50 85 TRP A C 1
ATOM 647 O O . TRP A 1 85 ? 16.082 17.368 -7.852 1.00 98.50 85 TRP A O 1
ATOM 657 N N . ASP A 1 86 ? 17.390 18.129 -6.192 1.00 98.44 86 ASP A N 1
ATOM 658 C CA . ASP A 1 86 ? 18.327 18.842 -7.065 1.00 98.44 86 ASP A CA 1
ATOM 659 C C . ASP A 1 86 ? 19.035 17.887 -8.033 1.00 98.44 86 ASP A C 1
ATOM 661 O O . ASP A 1 86 ? 19.075 18.158 -9.235 1.00 98.44 86 ASP A O 1
ATOM 665 N N . ILE A 1 87 ? 19.483 16.722 -7.554 1.00 98.50 87 ILE A N 1
ATOM 666 C CA . ILE A 1 87 ? 20.056 15.669 -8.403 1.00 98.50 87 ILE A CA 1
ATOM 667 C C . ILE A 1 87 ? 19.024 15.173 -9.425 1.00 98.50 87 ILE A C 1
ATOM 669 O O . ILE A 1 87 ? 19.315 15.150 -10.620 1.00 98.50 87 ILE A O 1
ATOM 673 N N . LEU A 1 88 ? 17.809 14.814 -9.002 1.00 98.50 88 LEU A N 1
ATOM 674 C CA . LEU A 1 88 ? 16.778 14.269 -9.895 1.00 98.50 88 LEU A CA 1
ATOM 675 C C . LEU A 1 88 ? 16.353 15.252 -11.003 1.00 98.50 88 LEU A C 1
ATOM 677 O O . LEU A 1 88 ? 16.075 14.815 -12.121 1.00 98.50 88 LEU A O 1
ATOM 681 N N . LYS A 1 89 ? 16.388 16.569 -10.748 1.00 98.12 89 LYS A N 1
ATOM 682 C CA . LYS A 1 89 ? 16.191 17.594 -11.792 1.00 98.12 89 LYS A CA 1
ATOM 683 C C . LYS A 1 89 ? 17.267 17.529 -12.883 1.00 98.12 89 LYS A C 1
ATOM 685 O O . LYS A 1 89 ? 16.936 17.706 -14.050 1.00 98.12 89 LYS A O 1
ATOM 690 N N . THR A 1 90 ? 18.525 17.212 -12.548 1.00 98.06 90 THR A N 1
ATOM 691 C CA . THR A 1 90 ? 19.607 17.091 -13.555 1.00 98.06 90 THR A CA 1
ATOM 692 C C . THR A 1 90 ? 19.448 15.886 -14.490 1.00 98.06 90 THR A C 1
ATOM 694 O O . THR A 1 90 ? 19.950 15.918 -15.609 1.00 98.06 90 THR A O 1
ATOM 697 N N . TYR A 1 91 ? 18.703 14.857 -14.070 1.00 98.25 91 TYR A N 1
ATOM 698 C CA . TYR A 1 91 ? 18.350 13.690 -14.892 1.00 98.25 91 TYR A CA 1
ATOM 699 C C . TYR A 1 91 ? 16.979 13.831 -15.596 1.00 98.25 91 TYR A C 1
ATOM 701 O O . TYR A 1 91 ? 16.555 12.919 -16.317 1.00 98.25 91 TYR A O 1
ATOM 709 N N . ASP A 1 92 ? 16.281 14.963 -15.413 1.00 97.69 92 ASP A N 1
ATOM 710 C CA . ASP A 1 92 ? 14.919 15.200 -15.923 1.00 97.69 92 ASP A CA 1
ATOM 711 C C . ASP A 1 92 ? 13.949 14.075 -15.487 1.00 97.69 92 ASP A C 1
ATOM 713 O O . ASP A 1 92 ? 13.177 13.528 -16.269 1.00 97.69 92 ASP A O 1
ATOM 717 N N . VAL A 1 93 ? 14.029 13.645 -14.222 1.00 98.62 93 VAL A N 1
ATOM 718 C CA . VAL A 1 93 ? 13.151 12.576 -13.720 1.00 98.62 93 VAL A CA 1
ATOM 719 C C . VAL A 1 93 ? 11.724 13.106 -13.554 1.00 98.62 93 VAL A C 1
ATOM 721 O O . VAL A 1 93 ? 11.524 14.084 -12.832 1.00 98.62 93 VAL A O 1
ATOM 724 N N . PRO A 1 94 ? 10.704 12.462 -14.151 1.00 98.38 94 PRO A N 1
ATOM 725 C CA . PRO A 1 94 ? 9.319 12.815 -13.881 1.00 98.38 94 PRO A CA 1
ATOM 726 C C . PRO A 1 94 ? 8.909 12.313 -12.494 1.00 98.38 94 PRO A C 1
ATOM 728 O O . PRO A 1 94 ? 8.543 11.151 -12.335 1.00 98.38 94 PRO A O 1
ATOM 731 N N . ILE A 1 95 ? 8.967 13.192 -11.498 1.00 98.38 95 ILE A N 1
ATOM 732 C CA . ILE A 1 95 ? 8.520 12.938 -10.122 1.00 98.38 95 ILE A CA 1
ATOM 733 C C . ILE A 1 95 ? 7.043 13.339 -10.000 1.00 98.38 95 ILE A C 1
ATOM 735 O O . ILE A 1 95 ? 6.652 14.381 -10.522 1.00 98.38 95 ILE A O 1
ATOM 739 N N . SER A 1 96 ? 6.235 12.536 -9.306 1.00 97.94 96 SER A N 1
ATOM 740 C CA . SER A 1 96 ? 4.880 12.909 -8.866 1.00 97.94 96 SER A CA 1
ATOM 741 C C . SER A 1 96 ? 4.848 13.324 -7.397 1.00 97.94 96 SER A C 1
ATOM 743 O O . SER A 1 96 ? 4.176 14.291 -7.036 1.00 97.94 96 SER A O 1
ATOM 745 N N . SER A 1 97 ? 5.590 12.623 -6.540 1.00 98.69 97 SER A N 1
ATOM 746 C CA . SER A 1 97 ? 5.667 12.931 -5.114 1.00 98.69 97 SER A CA 1
ATOM 747 C C . SER A 1 97 ? 6.965 12.452 -4.466 1.00 98.69 97 SER A C 1
ATOM 749 O O . SER A 1 97 ? 7.644 11.558 -4.973 1.00 98.69 97 SER A O 1
ATOM 751 N N . PHE A 1 98 ? 7.288 13.033 -3.311 1.00 98.88 98 PHE A N 1
ATOM 752 C CA . PHE A 1 98 ? 8.191 12.430 -2.331 1.00 98.88 98 PHE A CA 1
ATOM 753 C C . PHE A 1 98 ? 7.362 11.740 -1.250 1.00 98.88 98 PHE A C 1
ATOM 755 O O . PHE A 1 98 ? 6.464 12.359 -0.681 1.00 98.88 98 PHE A O 1
ATOM 762 N N . TRP A 1 99 ? 7.677 10.483 -0.946 1.00 98.88 99 TRP A N 1
ATOM 763 C CA . TRP A 1 99 ? 7.102 9.745 0.176 1.00 98.88 99 TRP A CA 1
ATOM 764 C C . TRP A 1 99 ? 8.141 9.621 1.293 1.00 98.88 99 TRP A C 1
ATOM 766 O O . TRP A 1 99 ? 9.229 9.086 1.082 1.00 98.88 99 TRP A O 1
ATOM 776 N N . LEU A 1 100 ? 7.811 10.175 2.459 1.00 98.75 100 LEU A N 1
ATOM 777 C CA . LEU A 1 100 ? 8.740 10.454 3.552 1.00 98.75 100 LEU A CA 1
ATOM 778 C C . LEU A 1 100 ? 8.237 9.778 4.832 1.00 98.75 100 LEU A C 1
ATOM 780 O O . LEU A 1 100 ? 7.587 10.402 5.670 1.00 98.75 100 LEU A O 1
ATOM 784 N N . GLN A 1 101 ? 8.487 8.475 4.975 1.00 98.25 101 GLN A N 1
ATOM 785 C CA . GLN A 1 101 ? 7.969 7.710 6.118 1.00 98.25 101 GLN A CA 1
ATOM 786 C C . GLN A 1 101 ? 8.544 8.161 7.471 1.00 98.25 101 GLN A C 1
ATOM 788 O O . GLN A 1 101 ? 7.863 8.110 8.489 1.00 98.25 101 GLN A O 1
ATOM 793 N N . ASP A 1 102 ? 9.771 8.682 7.481 1.00 97.69 102 ASP A N 1
ATOM 794 C CA . ASP A 1 102 ? 10.450 9.220 8.659 1.00 97.69 102 ASP A CA 1
ATOM 795 C C . ASP A 1 102 ? 10.092 10.681 8.959 1.00 97.69 102 ASP A C 1
ATOM 797 O O . ASP A 1 102 ? 10.800 11.332 9.732 1.00 97.69 102 ASP A O 1
ATOM 801 N N . TRP A 1 103 ? 8.982 11.193 8.409 1.00 98.25 103 TRP A N 1
ATOM 802 C CA . TRP A 1 103 ? 8.422 12.498 8.777 1.00 98.25 103 TRP A CA 1
ATOM 803 C C . TRP A 1 103 ? 8.176 12.620 10.291 1.00 98.25 103 TRP A C 1
ATOM 805 O O . TRP A 1 103 ? 8.423 13.684 10.850 1.00 98.25 103 TRP A O 1
ATOM 815 N N . VAL A 1 104 ? 7.813 11.516 10.960 1.00 97.56 104 VAL A N 1
ATOM 816 C CA . VAL A 1 104 ? 7.685 11.372 12.429 1.00 97.56 104 VAL A CA 1
ATOM 817 C C . VAL A 1 104 ? 9.011 11.298 13.198 1.00 97.56 104 VAL A C 1
ATOM 819 O O . VAL A 1 104 ? 9.036 11.285 14.431 1.00 97.56 104 VAL A O 1
ATOM 822 N N . GLY A 1 105 ? 10.141 11.252 12.494 1.00 96.00 105 GLY A N 1
ATOM 823 C CA . GLY A 1 105 ? 11.455 10.987 13.067 1.00 96.00 105 GLY A CA 1
ATOM 824 C C . GLY A 1 105 ? 11.769 9.493 13.200 1.00 96.00 105 GLY A C 1
ATOM 825 O O . GLY A 1 105 ? 10.978 8.620 12.846 1.00 96.00 105 GLY A O 1
ATOM 826 N N . GLN A 1 106 ? 12.960 9.201 13.724 1.00 92.94 106 GLN A N 1
ATOM 827 C CA . GLN A 1 106 ? 13.487 7.844 13.892 1.00 92.94 106 GLN A CA 1
ATOM 828 C C . GLN A 1 106 ? 14.119 7.641 15.276 1.00 92.94 106 GLN A C 1
ATOM 830 O O . GLN A 1 106 ? 14.525 8.604 15.934 1.00 92.94 106 GLN A O 1
ATOM 835 N N . ARG A 1 107 ? 14.242 6.374 15.678 1.00 88.44 107 ARG A N 1
ATOM 836 C CA . ARG A 1 107 ? 15.034 5.878 16.811 1.00 88.44 107 ARG A CA 1
ATOM 837 C C . ARG A 1 107 ? 15.868 4.675 16.385 1.00 88.44 107 ARG A C 1
ATOM 839 O O . ARG A 1 107 ? 15.404 3.847 15.608 1.00 88.44 107 ARG A O 1
ATOM 846 N N . GLU A 1 108 ? 17.079 4.558 16.916 1.00 82.94 108 GLU A N 1
ATOM 847 C CA . GLU A 1 108 ? 17.913 3.373 16.702 1.00 82.94 108 GLU A CA 1
ATOM 848 C C . GLU A 1 108 ? 17.507 2.247 17.655 1.00 82.94 108 GLU A C 1
ATOM 850 O O . GLU A 1 108 ? 17.273 2.472 18.840 1.00 82.94 108 GLU A O 1
ATOM 855 N N . THR A 1 109 ? 17.432 1.027 17.129 1.00 78.06 109 THR A N 1
ATOM 856 C CA . THR A 1 109 ? 17.054 -0.186 17.867 1.00 78.06 109 THR A CA 1
ATOM 857 C C . THR A 1 109 ? 17.977 -1.342 17.475 1.00 78.06 109 THR A C 1
ATOM 859 O O . THR A 1 109 ? 18.700 -1.257 16.480 1.00 78.06 109 THR A O 1
ATOM 862 N N . LEU A 1 110 ? 17.937 -2.463 18.204 1.00 72.00 110 LEU A N 1
ATOM 863 C CA . LEU A 1 110 ? 18.774 -3.640 17.909 1.00 72.00 110 LEU A CA 1
ATOM 864 C C . LEU A 1 110 ? 18.569 -4.207 16.491 1.00 72.00 110 LEU A C 1
ATOM 866 O O . LEU A 1 110 ? 19.479 -4.825 15.935 1.00 72.00 110 LEU A O 1
ATOM 870 N N . VAL A 1 111 ? 17.398 -3.986 15.888 1.00 70.12 111 VAL A N 1
ATOM 871 C CA . VAL A 1 111 ? 17.093 -4.443 14.525 1.00 70.12 111 VAL A CA 1
ATOM 872 C C . VAL A 1 111 ? 17.372 -3.394 13.448 1.00 70.12 111 VAL A C 1
ATOM 874 O O . VAL A 1 111 ? 17.447 -3.769 12.279 1.00 70.12 111 VAL A O 1
ATOM 877 N N . GLY A 1 112 ? 17.624 -2.134 13.814 1.00 72.62 112 GLY A N 1
ATOM 878 C CA . GLY A 1 112 ? 17.933 -1.019 12.913 1.00 72.62 112 GLY A CA 1
ATOM 879 C C . GLY A 1 112 ? 17.207 0.272 13.300 1.00 72.62 112 GLY A C 1
ATOM 880 O O . GLY A 1 112 ? 16.590 0.354 14.365 1.00 72.62 112 GLY A O 1
ATOM 881 N N . SER A 1 113 ? 17.244 1.265 12.412 1.00 82.38 113 SER A N 1
ATOM 882 C CA . SER A 1 113 ? 16.476 2.502 12.577 1.00 82.38 113 SER A CA 1
ATOM 883 C C . SER A 1 113 ? 14.981 2.216 12.412 1.00 82.38 113 SER A C 1
ATOM 885 O O . SER A 1 113 ? 14.575 1.552 11.459 1.00 82.38 113 SER A O 1
ATOM 887 N N . GLN A 1 114 ? 14.169 2.686 13.352 1.00 87.12 114 GLN A N 1
ATOM 888 C CA . GLN A 1 114 ? 12.722 2.483 13.409 1.00 87.12 114 GLN A CA 1
ATOM 889 C C . GLN A 1 114 ? 12.001 3.824 13.522 1.00 87.12 114 GLN A C 1
ATOM 891 O O . GLN A 1 114 ? 12.536 4.778 14.087 1.00 87.12 114 GLN A O 1
ATOM 896 N N . LEU A 1 115 ? 10.779 3.900 13.002 1.00 92.94 115 LEU A N 1
ATOM 897 C CA . LEU A 1 115 ? 9.960 5.111 13.060 1.00 92.94 115 LEU A CA 1
ATOM 898 C C . LEU A 1 115 ? 9.432 5.357 14.485 1.00 92.94 115 LEU A C 1
ATOM 900 O O . LEU A 1 115 ? 9.193 4.416 15.246 1.00 92.94 115 LEU A O 1
ATOM 904 N N . TRP A 1 116 ? 9.209 6.622 14.843 1.00 94.50 116 TRP A N 1
ATOM 905 C CA . TRP A 1 116 ? 8.410 6.957 16.025 1.00 94.50 116 TRP A CA 1
ATOM 906 C C . TRP A 1 116 ? 6.924 6.873 15.679 1.00 94.50 116 TRP A C 1
ATOM 908 O O . TRP A 1 116 ? 6.419 7.707 14.937 1.00 94.50 116 TRP A O 1
ATOM 918 N N . TRP A 1 117 ? 6.206 5.888 16.218 1.00 96.06 117 TRP A N 1
ATOM 919 C CA . TRP A 1 117 ? 4.767 5.727 15.971 1.00 96.06 117 TRP A CA 1
ATOM 920 C C . TRP A 1 117 ? 3.944 6.685 16.842 1.00 96.06 117 TRP A C 1
ATOM 922 O O . TRP A 1 117 ? 3.351 6.305 17.849 1.00 96.06 117 TRP A O 1
ATOM 932 N N . ASN A 1 118 ? 4.016 7.963 16.472 1.00 97.00 118 ASN A N 1
ATOM 933 C CA . ASN A 1 118 ? 3.294 9.103 17.029 1.00 97.00 118 ASN A CA 1
ATOM 934 C C . ASN A 1 118 ? 3.220 10.141 15.904 1.00 97.00 118 ASN A C 1
ATOM 936 O O . ASN A 1 118 ? 4.232 10.755 15.560 1.00 97.00 118 ASN A O 1
ATOM 940 N N . TRP A 1 119 ? 2.046 10.247 15.288 1.00 97.88 119 TRP A N 1
ATOM 941 C CA . TRP A 1 119 ? 1.807 10.766 13.938 1.00 97.88 119 TRP A CA 1
ATOM 942 C C . TRP A 1 119 ? 1.853 12.295 13.837 1.00 97.88 119 TRP A C 1
ATOM 944 O O . TRP A 1 119 ? 0.892 12.947 13.446 1.00 97.88 119 TRP A O 1
ATOM 954 N N . GLU A 1 120 ? 2.994 12.880 14.190 1.00 96.38 120 GLU A N 1
ATOM 955 C CA . GLU A 1 120 ? 3.276 14.301 14.020 1.00 96.38 120 GLU A CA 1
ATOM 956 C C . GLU A 1 120 ? 4.663 14.535 13.414 1.00 96.38 120 GLU A C 1
ATOM 958 O O . GLU A 1 120 ? 5.578 13.737 13.608 1.00 96.38 120 GLU A O 1
ATOM 963 N N . VAL A 1 121 ? 4.851 15.668 12.735 1.00 97.00 121 VAL A N 1
ATOM 964 C CA . VAL A 1 121 ? 6.137 15.998 12.111 1.00 97.00 121 VAL A CA 1
ATOM 965 C C . VAL A 1 121 ? 7.257 16.220 13.137 1.00 97.00 121 VAL A C 1
ATOM 967 O O . VAL A 1 121 ? 7.175 17.062 14.034 1.00 97.00 121 VAL A O 1
ATOM 970 N N . ASP A 1 122 ? 8.378 15.524 12.951 1.00 97.19 122 ASP A N 1
ATOM 971 C CA . ASP A 1 122 ? 9.615 15.779 13.677 1.00 97.19 122 ASP A CA 1
ATOM 972 C C . ASP A 1 122 ? 10.310 17.025 13.119 1.00 97.19 122 ASP A C 1
ATOM 974 O O . ASP A 1 122 ? 11.066 16.988 12.147 1.00 97.19 122 ASP A O 1
ATOM 978 N N . THR A 1 123 ? 10.053 18.162 13.759 1.00 95.25 123 THR A N 1
ATOM 979 C CA . THR A 1 123 ? 10.569 19.474 13.339 1.00 95.25 123 THR A CA 1
ATOM 980 C C . THR A 1 123 ? 12.091 19.631 13.450 1.00 95.25 123 THR A C 1
ATOM 982 O O . THR A 1 123 ? 12.640 20.583 12.890 1.00 95.25 123 THR A O 1
ATOM 985 N N . THR A 1 124 ? 12.797 18.711 14.121 1.00 95.38 124 THR A N 1
ATOM 986 C CA . THR A 1 124 ? 14.270 18.688 14.136 1.00 95.38 124 THR A CA 1
ATOM 987 C C . THR A 1 124 ? 14.808 18.015 12.881 1.00 95.38 124 THR A C 1
ATOM 989 O O . THR A 1 124 ? 15.687 18.564 12.214 1.00 95.38 124 THR A O 1
ATOM 992 N N . ARG A 1 125 ? 14.247 16.861 12.511 1.00 96.31 125 ARG A N 1
ATOM 993 C CA . ARG A 1 125 ? 14.618 16.124 11.300 1.00 96.31 125 ARG A CA 1
ATOM 994 C C . ARG A 1 125 ? 14.132 16.814 10.024 1.00 96.31 125 ARG A C 1
ATOM 996 O O . ARG A 1 125 ? 14.887 16.985 9.066 1.00 96.31 125 ARG A O 1
ATOM 1003 N N . TYR A 1 126 ? 12.887 17.272 10.041 1.00 97.69 126 TYR A N 1
ATOM 1004 C CA . TYR A 1 126 ? 12.231 18.007 8.967 1.00 97.69 126 TYR A CA 1
ATOM 1005 C C . TYR A 1 126 ? 12.131 19.499 9.293 1.00 97.69 126 TYR A C 1
ATOM 1007 O O . TYR A 1 126 ? 11.071 20.127 9.232 1.00 97.69 126 TYR A O 1
ATOM 1015 N N . LYS A 1 127 ? 13.281 20.103 9.624 1.00 97.31 127 LYS A N 1
ATOM 1016 C CA . LYS A 1 127 ? 13.385 21.548 9.848 1.00 97.31 127 LYS A CA 1
ATOM 1017 C C . LYS A 1 127 ? 12.837 22.308 8.639 1.00 97.31 127 LYS A C 1
ATOM 1019 O O . LYS A 1 127 ? 13.308 22.123 7.516 1.00 97.31 127 LYS A O 1
ATOM 1024 N N . GLY A 1 128 ? 11.847 23.166 8.882 1.00 97.19 128 GLY A N 1
ATOM 1025 C CA . GLY A 1 128 ? 11.161 23.917 7.830 1.00 97.19 128 GLY A CA 1
ATOM 1026 C C . GLY A 1 128 ? 10.212 23.081 6.962 1.00 97.19 128 GLY A C 1
ATOM 1027 O O . GLY A 1 128 ? 10.045 23.428 5.796 1.00 97.19 128 GLY A O 1
ATOM 1028 N N . TRP A 1 129 ? 9.606 22.014 7.504 1.00 97.69 129 TRP A N 1
ATOM 1029 C CA . TRP A 1 129 ? 8.616 21.149 6.835 1.00 97.69 129 TRP A CA 1
ATOM 1030 C C . TRP A 1 129 ? 7.627 21.913 5.947 1.00 97.69 129 TRP A C 1
ATOM 1032 O O . TRP A 1 129 ? 7.602 21.688 4.742 1.00 97.69 129 TRP A O 1
ATOM 1042 N N . GLN A 1 130 ? 6.924 22.904 6.501 1.00 97.19 130 GLN A N 1
ATOM 1043 C CA . GLN A 1 130 ? 5.976 23.743 5.758 1.00 97.19 130 GLN A CA 1
ATOM 1044 C C . GLN A 1 130 ? 6.578 24.400 4.504 1.00 97.19 130 GLN A C 1
ATOM 1046 O O . GLN A 1 130 ? 5.950 24.447 3.448 1.00 97.19 130 GLN A O 1
ATOM 1051 N N . GLN A 1 131 ? 7.832 24.857 4.575 1.00 98.38 131 GLN A N 1
ATOM 1052 C CA . GLN A 1 131 ? 8.523 25.422 3.416 1.00 98.38 131 GLN A CA 1
ATOM 1053 C C . GLN A 1 131 ? 8.980 24.336 2.429 1.00 98.38 131 GLN A C 1
ATOM 1055 O O . GLN A 1 131 ? 8.978 24.579 1.229 1.00 98.38 131 GLN A O 1
ATOM 1060 N N . LEU A 1 132 ? 9.358 23.140 2.899 1.00 98.50 132 LEU A N 1
ATOM 1061 C CA . LEU A 1 132 ? 9.668 21.997 2.029 1.00 98.50 132 LEU A CA 1
ATOM 1062 C C . LEU A 1 132 ? 8.437 21.554 1.229 1.00 98.50 132 LEU A C 1
ATOM 1064 O O . LEU A 1 132 ? 8.523 21.444 0.008 1.00 98.50 132 LEU A O 1
ATOM 1068 N N . VAL A 1 133 ? 7.300 21.358 1.902 1.00 97.81 133 VAL A N 1
ATOM 1069 C CA . VAL A 1 133 ? 6.022 20.990 1.277 1.00 97.81 133 VAL A CA 1
ATOM 1070 C C . VAL A 1 133 ? 5.601 22.056 0.262 1.00 97.81 133 VAL A C 1
ATOM 1072 O O . VAL A 1 133 ? 5.306 21.732 -0.887 1.00 97.81 133 VAL A O 1
ATOM 1075 N N . LYS A 1 134 ? 5.666 23.340 0.638 1.00 97.12 134 LYS A N 1
ATOM 1076 C CA . LYS A 1 134 ? 5.366 24.463 -0.261 1.00 97.12 134 LYS A CA 1
ATOM 1077 C C . LYS A 1 134 ? 6.279 24.512 -1.489 1.00 97.12 134 LYS A C 1
ATOM 1079 O O . LYS A 1 134 ? 5.784 24.712 -2.594 1.00 97.12 134 LYS A O 1
ATOM 1084 N N . ASP A 1 135 ? 7.589 24.332 -1.324 1.00 98.06 135 ASP A N 1
ATOM 1085 C CA . ASP A 1 135 ? 8.545 24.386 -2.439 1.00 98.06 135 ASP A CA 1
ATOM 1086 C C . ASP A 1 135 ? 8.344 23.238 -3.437 1.00 98.06 135 ASP A C 1
ATOM 1088 O O . ASP A 1 135 ? 8.456 23.457 -4.643 1.00 98.06 135 ASP A O 1
ATOM 1092 N N . LEU A 1 136 ? 8.016 22.038 -2.948 1.00 97.81 136 LEU A N 1
ATOM 1093 C CA . LEU A 1 136 ? 7.691 20.884 -3.789 1.00 97.81 136 LEU A CA 1
ATOM 1094 C C . LEU A 1 136 ? 6.342 21.081 -4.506 1.00 97.81 136 LEU A C 1
ATOM 1096 O O . LEU A 1 136 ? 6.270 20.922 -5.728 1.00 97.81 136 LEU A O 1
ATOM 1100 N N . ASN A 1 137 ? 5.306 21.540 -3.794 1.00 95.12 137 ASN A N 1
ATOM 1101 C CA . ASN A 1 137 ? 3.989 21.822 -4.376 1.00 95.12 137 ASN A CA 1
ATOM 1102 C C . ASN A 1 137 ? 4.046 22.937 -5.442 1.00 95.12 137 ASN A C 1
ATOM 1104 O O . ASN A 1 137 ? 3.405 22.810 -6.485 1.00 95.12 137 ASN A O 1
ATOM 1108 N N . ASN A 1 138 ? 4.887 23.967 -5.262 1.00 95.62 138 ASN A N 1
ATOM 1109 C CA . ASN A 1 138 ? 5.180 25.001 -6.275 1.00 95.62 138 ASN A CA 1
ATOM 1110 C C . ASN A 1 138 ? 5.815 24.448 -7.569 1.00 95.62 138 ASN A C 1
ATOM 1112 O O . ASN A 1 138 ? 6.010 25.187 -8.535 1.00 95.62 138 ASN A O 1
ATOM 1116 N N . GLN A 1 139 ? 6.209 23.175 -7.579 1.00 95.69 139 GLN A N 1
ATOM 1117 C CA . GLN A 1 139 ? 6.788 22.457 -8.714 1.00 95.69 139 GLN A CA 1
ATOM 1118 C C . GLN A 1 139 ? 5.934 21.231 -9.092 1.00 95.69 139 GLN A C 1
ATOM 1120 O O . GLN A 1 139 ? 6.399 20.350 -9.811 1.00 95.69 139 GLN A O 1
ATOM 1125 N N . HIS A 1 140 ? 4.677 21.198 -8.628 1.00 94.81 140 HIS A N 1
ATOM 1126 C CA . HIS A 1 140 ? 3.692 20.127 -8.820 1.00 94.81 140 HIS A CA 1
ATOM 1127 C C . HIS A 1 140 ? 4.125 18.750 -8.281 1.00 94.81 140 HIS A C 1
ATOM 1129 O O . HIS A 1 140 ? 3.586 17.726 -8.696 1.00 94.81 140 HIS A O 1
ATOM 1135 N N . ILE A 1 141 ? 5.062 18.719 -7.328 1.00 97.75 141 ILE A N 1
ATOM 1136 C CA . ILE A 1 141 ? 5.506 17.503 -6.641 1.00 97.75 141 ILE A CA 1
ATOM 1137 C C . ILE A 1 141 ? 4.830 17.455 -5.273 1.00 97.75 141 ILE A C 1
ATOM 1139 O O . ILE A 1 141 ? 5.041 18.342 -4.450 1.00 97.75 141 ILE A O 1
ATOM 1143 N N . LYS A 1 142 ? 4.032 16.420 -5.008 1.00 98.31 142 LYS A N 1
ATOM 1144 C CA . LYS A 1 142 ? 3.327 16.290 -3.725 1.00 98.31 142 LYS A CA 1
ATOM 1145 C C . LYS A 1 142 ? 4.230 15.728 -2.631 1.00 98.31 142 LYS A C 1
ATOM 1147 O O . LYS A 1 142 ? 5.231 15.065 -2.907 1.00 98.31 142 LYS A O 1
ATOM 1152 N N . VAL A 1 143 ? 3.838 15.935 -1.378 1.00 98.62 143 VAL A N 1
ATOM 1153 C CA . VAL A 1 143 ? 4.436 15.249 -0.227 1.00 98.62 143 VAL A CA 1
ATOM 1154 C C . VAL A 1 143 ? 3.471 14.190 0.291 1.00 98.62 143 VAL A C 1
ATOM 1156 O O . VAL A 1 143 ? 2.279 14.449 0.471 1.00 98.62 143 VAL A O 1
ATOM 1159 N N . MET A 1 144 ? 4.010 12.995 0.517 1.00 98.81 144 MET A N 1
ATOM 1160 C CA . MET A 1 144 ? 3.327 11.874 1.143 1.00 98.81 144 MET A CA 1
ATOM 1161 C C . MET A 1 144 ? 4.042 11.452 2.428 1.00 98.81 144 MET A C 1
ATOM 1163 O O . MET A 1 144 ? 5.268 11.543 2.517 1.00 98.81 144 MET A O 1
ATOM 1167 N N . SER A 1 145 ? 3.289 10.949 3.400 1.00 98.62 145 SER A N 1
ATOM 1168 C CA . SER A 1 145 ? 3.780 10.576 4.732 1.00 98.62 145 SER A CA 1
ATOM 1169 C C . SER A 1 145 ? 3.409 9.125 5.101 1.00 98.62 145 SER A C 1
ATOM 1171 O O . SER A 1 145 ? 3.230 8.278 4.221 1.00 98.62 145 SER A O 1
ATOM 1173 N N . TYR A 1 146 ? 3.365 8.793 6.390 1.00 98.75 146 TYR A N 1
ATOM 1174 C CA . TYR A 1 146 ? 3.137 7.439 6.904 1.00 98.75 146 TYR A CA 1
ATOM 1175 C C . TYR A 1 146 ? 2.347 7.494 8.216 1.00 98.75 146 TYR A C 1
ATOM 1177 O O . TYR A 1 146 ? 2.675 8.308 9.083 1.00 98.75 146 TYR A O 1
ATOM 1185 N N . CYS A 1 147 ? 1.368 6.609 8.382 1.00 98.56 147 CYS A N 1
ATOM 1186 C CA . CYS A 1 147 ? 0.722 6.317 9.659 1.00 98.56 147 CYS A CA 1
ATOM 1187 C C . CYS A 1 147 ? 0.269 4.848 9.717 1.00 98.56 147 CYS A C 1
ATOM 1189 O O . CYS A 1 147 ? 0.182 4.164 8.696 1.00 98.56 147 CYS A O 1
ATOM 1191 N N . ASN A 1 148 ? -0.003 4.354 10.921 1.00 98.25 148 ASN A N 1
ATOM 1192 C CA . ASN A 1 148 ? -0.567 3.027 11.163 1.00 98.25 148 ASN A CA 1
ATOM 1193 C C . ASN A 1 148 ? -1.462 3.070 12.431 1.00 98.25 148 ASN A C 1
ATOM 1195 O O . ASN A 1 148 ? -1.452 4.084 13.140 1.00 98.25 148 ASN A O 1
ATOM 1199 N N . PRO A 1 149 ? -2.259 2.029 12.731 1.00 98.00 149 PRO A N 1
ATOM 1200 C CA . PRO A 1 149 ? -3.215 2.041 13.836 1.00 98.00 149 PRO A CA 1
ATOM 1201 C C . PRO A 1 149 ? -2.587 1.661 15.194 1.00 98.00 149 PRO A C 1
ATOM 1203 O O . PRO A 1 149 ? -3.304 1.389 16.156 1.00 98.00 149 PRO A O 1
ATOM 1206 N N . CYS A 1 150 ? -1.256 1.648 15.298 1.00 97.62 150 CYS A N 1
ATOM 1207 C CA . CYS A 1 150 ? -0.511 1.374 16.523 1.00 97.62 150 CYS A CA 1
ATOM 1208 C C . CYS A 1 150 ? 0.226 2.629 17.012 1.00 97.62 150 CYS A C 1
ATOM 1210 O O . CYS A 1 150 ? 0.664 3.474 16.234 1.00 97.62 150 CYS A O 1
ATOM 1212 N N . LEU A 1 151 ? 0.404 2.744 18.324 1.00 97.56 151 LEU A N 1
ATOM 1213 C CA . LEU A 1 151 ? 1.020 3.890 18.982 1.00 97.56 151 LEU A CA 1
ATOM 1214 C C . LEU A 1 151 ? 2.149 3.414 19.891 1.00 97.56 151 LEU A C 1
ATOM 1216 O O . LEU A 1 151 ? 1.970 2.537 20.737 1.00 97.56 151 LEU A O 1
ATOM 1220 N N . ALA A 1 152 ? 3.327 4.007 19.728 1.00 94.94 152 ALA A N 1
ATOM 1221 C CA . ALA A 1 152 ? 4.453 3.745 20.609 1.00 94.94 152 ALA A CA 1
ATOM 1222 C C . ALA A 1 152 ? 4.381 4.644 21.855 1.00 94.94 152 ALA A C 1
ATOM 1224 O O . ALA A 1 152 ? 4.102 5.838 21.718 1.00 94.94 152 ALA A O 1
ATOM 1225 N N . PRO A 1 153 ? 4.753 4.145 23.046 1.00 93.19 153 PRO A N 1
ATOM 1226 C CA . PRO A 1 153 ? 5.150 5.008 24.152 1.00 93.19 153 PRO A CA 1
ATOM 1227 C C . PRO A 1 153 ? 6.257 5.970 23.690 1.00 93.19 153 PRO A C 1
ATOM 1229 O O . PRO A 1 153 ? 7.256 5.553 23.090 1.00 93.19 153 PRO A O 1
ATOM 1232 N N . THR A 1 154 ? 6.062 7.273 23.916 1.00 92.31 154 THR A N 1
ATOM 1233 C CA . THR A 1 154 ? 6.926 8.334 23.360 1.00 92.31 154 THR A CA 1
ATOM 1234 C C . THR A 1 154 ? 7.655 9.163 24.406 1.00 92.31 154 THR A C 1
ATOM 1236 O O . THR A 1 154 ? 8.161 10.239 24.089 1.00 92.31 154 THR A O 1
ATOM 1239 N N . ASP A 1 155 ? 7.777 8.678 25.641 1.00 89.31 155 ASP A N 1
ATOM 1240 C CA . ASP A 1 155 ? 8.392 9.450 26.725 1.00 89.31 155 ASP A CA 1
ATOM 1241 C C . ASP A 1 155 ? 9.843 9.854 26.460 1.00 89.31 155 ASP A C 1
ATOM 1243 O O . ASP A 1 155 ? 10.248 10.965 26.813 1.00 89.31 155 ASP A O 1
ATOM 1247 N N . GLU A 1 156 ? 10.563 9.024 25.709 1.00 88.38 156 GLU A N 1
ATOM 1248 C CA . GLU A 1 156 ? 11.921 9.275 25.225 1.00 88.38 156 GLU A CA 1
ATOM 1249 C C . GLU A 1 156 ? 11.981 10.048 23.892 1.00 88.38 156 GLU A C 1
ATOM 1251 O O . GLU A 1 156 ? 13.065 10.465 23.481 1.00 88.38 156 GLU A O 1
ATOM 1256 N N . LYS A 1 157 ? 10.853 10.266 23.192 1.00 91.38 157 LYS A N 1
ATOM 1257 C CA . LYS A 1 157 ? 10.854 10.969 21.899 1.00 91.38 157 LYS A CA 1
ATOM 1258 C C . LYS A 1 157 ? 11.216 12.447 22.108 1.00 91.38 157 LYS A C 1
ATOM 1260 O O . LYS A 1 157 ? 10.443 13.173 22.746 1.00 91.38 157 LYS A O 1
ATOM 1265 N N . PRO A 1 158 ? 12.319 12.942 21.512 1.00 86.06 158 PRO A N 1
ATOM 1266 C CA . PRO A 1 158 ? 12.650 14.357 21.559 1.00 86.06 158 PRO A CA 1
ATOM 1267 C C . PRO A 1 158 ? 11.672 15.167 20.698 1.00 86.06 158 PRO A C 1
ATOM 1269 O O . PRO A 1 158 ? 11.192 14.707 19.658 1.00 86.06 158 PRO A O 1
ATOM 1272 N N . ASN A 1 159 ? 11.409 16.405 21.120 1.00 87.81 159 ASN A N 1
ATOM 1273 C CA . ASN A 1 159 ? 10.581 17.381 20.399 1.00 87.81 159 ASN A CA 1
ATOM 1274 C C . ASN A 1 159 ? 9.144 16.916 20.072 1.00 87.81 159 ASN A C 1
ATOM 1276 O O . ASN A 1 159 ? 8.556 17.419 19.115 1.00 87.81 159 ASN A O 1
ATOM 1280 N N . ARG A 1 160 ? 8.570 15.978 20.843 1.00 93.00 160 ARG A N 1
ATOM 1281 C CA . ARG A 1 160 ? 7.132 15.673 20.759 1.00 93.00 160 ARG A CA 1
ATOM 1282 C C . ARG A 1 160 ? 6.305 16.880 21.218 1.00 93.00 160 ARG A C 1
ATOM 1284 O O . ARG A 1 160 ? 6.657 17.511 22.216 1.00 93.00 160 ARG A O 1
ATOM 1291 N N . ARG A 1 161 ? 5.219 17.195 20.511 1.00 93.31 161 ARG A N 1
ATOM 1292 C CA . ARG A 1 161 ? 4.188 18.157 20.947 1.00 93.31 161 ARG A CA 1
ATOM 1293 C C . ARG A 1 161 ? 2.984 17.424 21.532 1.00 93.31 161 ARG A C 1
ATOM 1295 O O . ARG A 1 161 ? 2.373 17.926 22.470 1.00 93.31 161 ARG A O 1
ATOM 1302 N N . ARG A 1 162 ? 2.677 16.236 21.001 1.00 94.31 162 ARG A N 1
ATOM 1303 C CA . ARG A 1 162 ? 1.603 15.341 21.452 1.00 94.31 162 ARG A CA 1
ATOM 1304 C C . ARG A 1 162 ? 2.185 14.007 21.912 1.00 94.31 162 ARG A C 1
ATOM 1306 O O . ARG A 1 162 ? 3.232 13.583 21.431 1.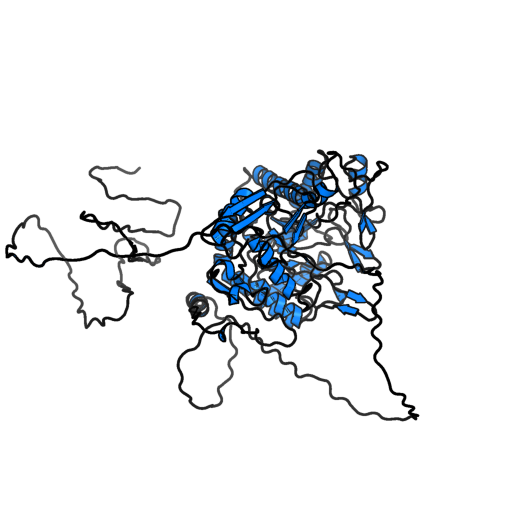00 94.31 162 ARG A O 1
ATOM 1313 N N . ASN A 1 163 ? 1.509 13.353 22.854 1.00 96.38 163 ASN A N 1
ATOM 1314 C CA . ASN A 1 163 ? 1.801 11.970 23.234 1.00 96.38 163 ASN A CA 1
ATOM 1315 C C . ASN A 1 163 ? 0.542 11.156 22.949 1.00 96.38 163 ASN A C 1
ATOM 1317 O O . ASN A 1 163 ? -0.306 10.975 23.820 1.00 96.38 163 ASN A O 1
ATOM 1321 N N . MET A 1 164 ? 0.411 10.725 21.697 1.00 97.81 164 MET A N 1
ATOM 1322 C CA . MET A 1 164 ? -0.807 10.110 21.177 1.00 97.81 164 MET A CA 1
ATOM 1323 C C . MET A 1 164 ? -1.149 8.801 21.894 1.00 97.81 164 MET A C 1
ATOM 1325 O O . MET A 1 164 ? -2.325 8.520 22.093 1.00 97.81 164 MET A O 1
ATOM 1329 N N . PHE A 1 165 ? -0.146 8.045 22.355 1.00 97.81 165 PHE A N 1
ATOM 1330 C CA . PHE A 1 165 ? -0.352 6.858 23.190 1.00 97.81 165 PHE A CA 1
ATOM 1331 C C . PHE A 1 165 ? -1.051 7.209 24.517 1.00 97.81 165 PHE A C 1
ATOM 1333 O O . PHE A 1 165 ? -2.050 6.593 24.877 1.00 97.81 165 PHE A O 1
ATOM 1340 N N . GLU A 1 166 ? -0.585 8.251 25.212 1.00 97.50 166 GLU A N 1
ATOM 1341 C CA . GLU A 1 166 ? -1.200 8.717 26.463 1.00 97.50 166 GLU A CA 1
ATOM 1342 C C . GLU A 1 166 ? -2.547 9.426 26.255 1.00 97.50 166 GLU A C 1
ATOM 1344 O O . GLU A 1 166 ? -3.368 9.463 27.169 1.00 97.50 166 GLU A O 1
ATOM 1349 N N . GLU A 1 167 ? -2.793 10.009 25.080 1.00 98.19 167 GLU A N 1
ATOM 1350 C CA . GLU A 1 167 ? -4.120 10.503 24.692 1.00 98.19 167 GLU A CA 1
ATOM 1351 C C . GLU A 1 167 ? -5.093 9.333 24.487 1.00 98.19 167 GLU A C 1
ATOM 1353 O O . GLU A 1 167 ? -6.147 9.305 25.119 1.00 98.19 167 GLU A O 1
ATOM 1358 N N . ALA A 1 168 ? -4.708 8.332 23.690 1.00 98.44 168 ALA A N 1
ATOM 1359 C CA . ALA A 1 168 ? -5.507 7.138 23.427 1.00 98.44 168 ALA A CA 1
ATOM 1360 C C . ALA A 1 168 ? -5.813 6.345 24.711 1.00 98.44 168 ALA A C 1
ATOM 1362 O O . ALA A 1 168 ? -6.948 5.927 24.930 1.00 98.44 168 ALA A O 1
ATOM 1363 N N . LYS A 1 169 ? -4.833 6.223 25.616 1.00 97.94 169 LYS A N 1
ATOM 1364 C CA . LYS A 1 169 ? -5.015 5.601 26.934 1.00 97.94 169 LYS A CA 1
ATOM 1365 C C . LYS A 1 169 ? -6.022 6.350 27.817 1.00 97.94 169 LYS A C 1
ATOM 1367 O O . LYS A 1 169 ? -6.789 5.715 28.530 1.00 97.94 169 LYS A O 1
ATOM 1372 N N . LYS A 1 170 ? -6.053 7.688 27.777 1.00 98.00 170 LYS A N 1
ATOM 1373 C CA . LYS A 1 170 ? -7.022 8.505 28.545 1.00 98.00 170 LYS A CA 1
ATOM 1374 C C . LYS A 1 170 ? -8.429 8.489 27.958 1.00 98.00 170 LYS A C 1
ATOM 1376 O O . LYS A 1 170 ? -9.383 8.698 28.700 1.00 98.00 170 LYS A O 1
ATOM 1381 N N . LEU A 1 171 ? -8.539 8.287 26.647 1.00 98.31 171 LEU A N 1
ATOM 1382 C CA . LEU A 1 171 ? -9.807 8.130 25.935 1.00 98.31 171 LEU A CA 1
ATOM 1383 C C . LEU A 1 171 ? -10.349 6.691 25.993 1.00 98.31 171 LEU A C 1
ATOM 1385 O O . LEU A 1 171 ? -11.462 6.465 25.537 1.00 98.31 171 LEU A O 1
ATOM 1389 N N . ASP A 1 172 ? -9.583 5.749 26.554 1.00 98.00 172 ASP A N 1
ATOM 1390 C CA . ASP A 1 172 ? -9.915 4.320 26.647 1.00 98.00 172 ASP A CA 1
ATOM 1391 C C . ASP A 1 172 ? -10.094 3.624 25.276 1.00 98.00 172 ASP A C 1
ATOM 1393 O O . ASP A 1 172 ? -10.828 2.649 25.145 1.00 98.00 172 ASP A O 1
ATOM 1397 N N . ILE A 1 173 ? -9.389 4.123 24.247 1.00 98.62 173 ILE A N 1
ATOM 1398 C CA . ILE A 1 173 ? -9.487 3.676 22.838 1.00 98.62 173 ILE A CA 1
ATOM 1399 C C . ILE A 1 173 ? -8.355 2.739 22.385 1.00 98.62 173 ILE A C 1
ATOM 1401 O O . ILE A 1 173 ? -8.105 2.574 21.189 1.00 98.62 173 ILE A O 1
ATOM 1405 N N . LEU A 1 174 ? -7.626 2.150 23.331 1.00 98.62 174 LEU A N 1
ATOM 1406 C CA . LEU A 1 174 ? -6.649 1.098 23.048 1.00 98.62 174 LEU A CA 1
ATOM 1407 C C . LEU A 1 174 ? -7.314 -0.270 23.217 1.00 98.62 174 LEU A C 1
ATOM 1409 O O . LEU A 1 174 ? -8.107 -0.459 24.137 1.00 98.62 174 LEU A O 1
ATOM 1413 N N . VAL A 1 175 ? -6.946 -1.222 22.358 1.00 98.19 175 VAL A N 1
ATOM 1414 C CA . VAL A 1 175 ? -7.282 -2.644 22.524 1.00 98.19 175 VAL A CA 1
ATOM 1415 C C . VAL A 1 175 ? -6.836 -3.094 23.914 1.00 98.19 175 VAL A C 1
ATOM 1417 O O . VAL A 1 175 ? -5.761 -2.694 24.367 1.00 98.19 175 VAL A O 1
ATOM 1420 N N . LYS A 1 176 ? -7.640 -3.916 24.593 1.00 98.19 176 LYS A N 1
ATOM 1421 C CA . LYS A 1 176 ? -7.373 -4.354 25.969 1.00 98.19 176 LYS A CA 1
ATOM 1422 C C . LYS A 1 176 ? -6.964 -5.813 26.045 1.00 98.19 176 LYS A C 1
ATOM 1424 O O . LYS A 1 176 ? -7.286 -6.606 25.163 1.00 98.19 176 LYS A O 1
ATOM 1429 N N . ASP A 1 177 ? -6.258 -6.168 27.107 1.00 96.69 177 ASP A N 1
ATOM 1430 C CA . ASP A 1 177 ? -6.042 -7.561 27.480 1.00 96.69 177 ASP A CA 1
ATOM 1431 C C . ASP A 1 177 ? -7.259 -8.138 28.238 1.00 96.69 177 ASP A C 1
ATOM 1433 O O . ASP A 1 177 ? -8.327 -7.524 28.342 1.00 96.69 177 ASP A O 1
ATOM 1437 N N . LYS A 1 178 ? -7.113 -9.365 28.743 1.00 94.81 178 LYS A N 1
ATOM 1438 C CA . LYS A 1 178 ? -8.118 -10.070 29.559 1.00 94.81 178 LYS A CA 1
ATOM 1439 C C . LYS A 1 178 ? -8.342 -9.455 30.953 1.00 94.81 178 LYS A C 1
ATOM 1441 O O . LYS A 1 178 ? -9.357 -9.748 31.582 1.00 94.81 178 LYS A O 1
ATOM 1446 N N . ASP A 1 179 ? -7.368 -8.701 31.463 1.00 95.94 179 ASP A N 1
ATOM 1447 C CA . ASP A 1 179 ? -7.366 -8.117 32.808 1.00 95.94 179 ASP A CA 1
ATOM 1448 C C . ASP A 1 179 ? -7.931 -6.675 32.775 1.00 95.94 179 ASP A C 1
ATOM 1450 O O . ASP A 1 179 ? -8.256 -6.104 33.817 1.00 95.94 179 ASP A O 1
ATOM 1454 N N . GLY A 1 180 ? -8.147 -6.130 31.570 1.00 94.94 180 GLY A N 1
ATOM 1455 C CA . GLY A 1 180 ? -8.797 -4.847 31.296 1.00 94.94 180 GLY A CA 1
ATOM 1456 C C . GLY A 1 180 ? -7.824 -3.688 31.070 1.00 94.94 180 GLY A C 1
ATOM 1457 O O . GLY A 1 180 ? -8.268 -2.551 30.895 1.00 94.94 180 GLY A O 1
ATOM 1458 N N . GLU A 1 181 ? -6.521 -3.966 31.056 1.00 96.06 181 GLU A N 1
ATOM 1459 C CA . GLU A 1 181 ? -5.461 -2.988 30.813 1.00 96.06 181 GLU A CA 1
ATOM 1460 C C . GLU A 1 181 ? -5.149 -2.874 29.306 1.00 96.06 181 GLU A C 1
ATOM 1462 O O . GLU A 1 181 ? -5.501 -3.768 28.530 1.00 96.06 181 GLU A O 1
ATOM 1467 N N . PRO A 1 182 ? -4.498 -1.788 28.842 1.00 96.94 182 PRO A N 1
ATOM 1468 C CA . PRO A 1 182 ? -4.108 -1.648 27.440 1.00 96.94 182 PRO A CA 1
ATOM 1469 C C . PRO A 1 182 ? -3.189 -2.786 26.975 1.00 96.94 182 PRO A C 1
ATOM 1471 O O . PRO A 1 182 ? -2.104 -2.986 27.527 1.00 96.94 182 PRO A O 1
ATOM 1474 N N . TYR A 1 183 ? -3.589 -3.484 25.911 1.00 97.00 183 TYR A N 1
ATOM 1475 C CA . TYR A 1 183 ? -2.818 -4.562 25.305 1.00 97.00 183 TYR A CA 1
ATOM 1476 C C . TYR A 1 183 ? -1.554 -3.983 24.659 1.00 97.00 183 TYR A C 1
ATOM 1478 O O . TYR A 1 183 ? -1.596 -3.345 23.602 1.00 97.00 183 TYR A O 1
ATOM 1486 N N . MET A 1 184 ? -0.408 -4.248 25.282 1.00 95.56 184 MET A N 1
ATOM 1487 C CA . MET A 1 184 ? 0.904 -3.894 24.748 1.00 95.56 184 MET A CA 1
ATOM 1488 C C . MET A 1 184 ? 1.379 -4.988 23.788 1.00 95.56 184 MET A C 1
ATOM 1490 O O . MET A 1 184 ? 1.948 -5.995 24.202 1.00 95.56 184 MET A O 1
ATOM 1494 N N . VAL A 1 185 ? 1.107 -4.804 22.495 1.00 92.88 185 VAL A N 1
ATOM 1495 C CA . VAL A 1 185 ? 1.457 -5.757 21.435 1.00 92.88 185 VAL A CA 1
ATOM 1496 C C . VAL A 1 185 ? 2.980 -5.767 21.245 1.00 92.88 185 VAL A C 1
ATOM 1498 O O . VAL A 1 185 ? 3.542 -4.718 20.906 1.00 92.88 185 VAL A O 1
ATOM 1501 N N . PRO A 1 186 ? 3.668 -6.913 21.414 1.00 87.75 186 PRO A N 1
ATOM 1502 C CA . PRO A 1 186 ? 5.103 -6.992 21.179 1.00 87.75 186 PRO A CA 1
ATOM 1503 C C . PRO A 1 186 ? 5.411 -6.879 19.685 1.00 87.75 186 PRO A C 1
ATOM 1505 O O . PRO A 1 186 ? 5.091 -7.775 18.903 1.00 87.75 186 PRO A O 1
ATOM 1508 N N . ASN A 1 187 ? 6.064 -5.792 19.277 1.00 82.88 187 ASN A N 1
ATOM 1509 C CA . ASN A 1 187 ? 6.635 -5.662 17.940 1.00 82.88 187 ASN A CA 1
ATOM 1510 C C . ASN A 1 187 ? 8.159 -5.872 18.003 1.00 82.88 187 ASN A C 1
ATOM 1512 O O . ASN A 1 187 ? 8.800 -5.693 19.036 1.00 82.88 187 ASN A O 1
ATOM 1516 N N . THR A 1 188 ? 8.750 -6.218 16.861 1.00 73.38 188 THR A N 1
ATOM 1517 C CA . THR A 1 188 ? 10.152 -6.599 16.601 1.00 73.38 188 THR A CA 1
ATOM 1518 C C . THR A 1 188 ? 11.230 -5.783 17.339 1.00 73.38 188 THR A C 1
ATOM 1520 O O . THR A 1 188 ? 12.347 -6.268 17.523 1.00 73.38 188 THR A O 1
ATOM 1523 N N . ALA A 1 189 ? 10.934 -4.541 17.729 1.00 73.69 189 ALA A N 1
ATOM 1524 C CA . ALA A 1 189 ? 11.874 -3.625 18.370 1.00 73.69 189 ALA A CA 1
ATOM 1525 C C . ALA A 1 189 ? 11.369 -2.946 19.661 1.00 73.69 189 ALA A C 1
ATOM 1527 O O . ALA A 1 189 ? 12.181 -2.333 20.354 1.00 73.69 189 ALA A O 1
ATOM 1528 N N . PHE A 1 190 ? 10.062 -2.975 19.943 1.00 82.94 190 PHE A N 1
ATOM 1529 C CA . PHE A 1 190 ? 9.402 -2.273 21.054 1.00 82.94 190 PHE A CA 1
ATOM 1530 C C . PHE A 1 190 ? 7.927 -2.686 21.137 1.00 82.94 190 PHE A C 1
ATOM 1532 O O . PHE A 1 190 ? 7.333 -3.026 20.116 1.00 82.94 190 PHE A O 1
ATOM 1539 N N . ASP A 1 191 ? 7.316 -2.569 22.314 1.00 91.50 191 ASP A N 1
ATOM 1540 C CA . ASP A 1 191 ? 5.881 -2.821 22.483 1.00 91.50 191 ASP A CA 1
ATOM 1541 C C . ASP A 1 191 ? 5.047 -1.591 22.083 1.00 91.50 191 ASP A C 1
ATOM 1543 O O . ASP A 1 191 ? 5.507 -0.444 22.176 1.00 91.50 191 ASP A O 1
ATOM 1547 N N . VAL A 1 192 ? 3.812 -1.820 21.627 1.00 94.38 192 VAL A N 1
ATOM 1548 C CA . VAL A 1 192 ? 2.898 -0.770 21.143 1.00 94.38 192 VAL A CA 1
ATOM 1549 C C . VAL A 1 192 ? 1.481 -0.958 21.666 1.00 94.38 192 VAL A C 1
ATOM 1551 O O . VAL A 1 192 ? 1.014 -2.082 21.798 1.00 94.38 192 VAL A O 1
ATOM 1554 N N . GLY A 1 193 ? 0.773 0.145 21.907 1.00 97.19 193 GLY A N 1
ATOM 1555 C CA . GLY A 1 193 ? -0.679 0.102 22.069 1.00 97.19 193 GLY A CA 1
ATOM 1556 C C . GLY A 1 193 ? -1.338 0.068 20.695 1.00 97.19 193 GLY A C 1
ATOM 1557 O O . GLY A 1 193 ? -1.039 0.917 19.856 1.00 97.19 193 GLY A O 1
ATOM 1558 N N . MET A 1 194 ? -2.221 -0.894 20.452 1.00 97.88 194 MET A N 1
ATOM 1559 C CA . MET A 1 194 ? -3.021 -0.962 19.226 1.00 97.88 194 MET A CA 1
ATOM 1560 C C . MET A 1 194 ? -4.356 -0.244 19.445 1.00 97.88 194 MET A C 1
ATOM 1562 O O . MET A 1 194 ? -4.949 -0.374 20.513 1.00 97.88 194 MET A O 1
ATOM 1566 N N . LEU A 1 195 ? -4.828 0.535 18.470 1.00 98.62 195 LEU A N 1
ATOM 1567 C CA . LEU A 1 195 ? -6.113 1.232 18.570 1.00 98.62 195 LEU A CA 1
ATOM 1568 C C . LEU A 1 195 ? -7.282 0.252 18.444 1.00 98.62 195 LEU A C 1
ATOM 1570 O O . LEU A 1 195 ? -7.304 -0.585 17.540 1.00 98.62 195 LEU A O 1
ATOM 1574 N N . ASP A 1 196 ? -8.284 0.394 19.306 1.00 98.56 196 ASP A N 1
ATOM 1575 C CA . ASP A 1 196 ? -9.550 -0.318 19.167 1.00 98.56 196 ASP A CA 1
ATOM 1576 C C . ASP A 1 196 ? -10.425 0.406 18.139 1.00 98.56 196 ASP A C 1
ATOM 1578 O O . ASP A 1 196 ? -11.118 1.378 18.447 1.00 98.56 196 ASP A O 1
ATOM 1582 N N . LEU A 1 197 ? -10.395 -0.065 16.892 1.00 98.56 197 LEU A N 1
ATOM 1583 C CA . LEU A 1 197 ? -11.177 0.519 15.796 1.00 98.56 197 LEU A CA 1
ATOM 1584 C C . LEU A 1 197 ? -12.689 0.261 15.925 1.00 98.56 197 LEU A C 1
ATOM 1586 O O . LEU A 1 197 ? -13.462 0.792 15.129 1.00 98.56 197 LEU A O 1
ATOM 1590 N N . THR A 1 198 ? -13.118 -0.536 16.909 1.00 98.19 198 THR A N 1
ATOM 1591 C CA . THR A 1 198 ? -14.532 -0.784 17.220 1.00 98.19 198 THR A CA 1
ATOM 1592 C C . THR A 1 198 ? -15.093 0.218 18.235 1.00 98.19 198 THR A C 1
ATOM 1594 O O . THR A 1 198 ? -16.313 0.357 18.348 1.00 98.19 198 THR A O 1
ATOM 1597 N N . HIS A 1 199 ? -14.228 0.959 18.939 1.00 98.56 199 HIS A N 1
ATOM 1598 C CA . HIS A 1 199 ? -14.635 2.016 19.861 1.00 98.56 199 HIS A CA 1
ATOM 1599 C C . HIS A 1 199 ? -15.049 3.298 19.096 1.00 98.56 199 HIS A C 1
ATOM 1601 O O . HIS A 1 199 ? -14.292 3.784 18.250 1.00 98.56 199 HIS A O 1
ATOM 1607 N N . PRO A 1 200 ? -16.218 3.908 19.391 1.00 98.12 200 PRO A N 1
ATOM 1608 C CA . PRO A 1 200 ? -16.789 4.996 18.585 1.00 98.12 200 PRO A CA 1
ATOM 1609 C C . PRO A 1 200 ? -15.934 6.272 18.533 1.00 98.12 200 PRO A C 1
ATOM 1611 O O . PRO A 1 200 ? -15.931 6.955 17.514 1.00 98.12 200 PRO A O 1
ATOM 1614 N N . GLU A 1 201 ? -15.179 6.582 19.592 1.00 98.50 201 GLU A N 1
ATOM 1615 C CA . GLU A 1 201 ? -14.268 7.743 19.634 1.00 98.50 201 GLU A CA 1
ATOM 1616 C C . GLU A 1 201 ? -12.979 7.559 18.807 1.00 98.50 201 GLU A C 1
ATOM 1618 O O . GLU A 1 201 ? -12.326 8.545 18.459 1.00 98.50 201 GLU A O 1
ATOM 1623 N N . THR A 1 202 ? -12.605 6.325 18.442 1.00 98.75 202 THR A N 1
ATOM 1624 C CA . THR A 1 202 ? -11.331 6.044 17.757 1.00 98.75 202 THR A CA 1
ATOM 1625 C C . THR A 1 202 ? -11.284 6.656 16.365 1.00 98.75 202 THR A C 1
ATOM 1627 O O . THR A 1 202 ? -10.295 7.297 16.003 1.00 98.75 202 THR A O 1
ATOM 1630 N N . ALA A 1 203 ? -12.357 6.496 15.585 1.00 98.69 203 ALA A N 1
ATOM 1631 C CA . ALA A 1 203 ? -12.416 7.027 14.231 1.00 98.69 203 ALA A CA 1
ATOM 1632 C C . ALA A 1 203 ? -12.373 8.572 14.217 1.00 98.69 203 ALA A C 1
ATOM 1634 O O . ALA A 1 203 ? -11.475 9.104 13.565 1.00 98.69 203 ALA A O 1
ATOM 1635 N N . PRO A 1 204 ? -13.215 9.325 14.961 1.00 98.75 204 PRO A N 1
ATOM 1636 C CA . PRO A 1 204 ? -13.094 10.783 15.061 1.00 98.75 204 PRO A CA 1
ATOM 1637 C C . PRO A 1 204 ? -11.718 11.254 15.549 1.00 98.75 204 PRO A C 1
ATOM 1639 O O . PRO A 1 204 ? -11.141 12.172 14.963 1.00 98.75 204 PRO A O 1
ATOM 1642 N N . TRP A 1 205 ? -11.154 10.613 16.582 1.00 98.81 205 TRP A N 1
ATOM 1643 C CA . TRP A 1 205 ? -9.833 10.973 17.103 1.00 98.81 205 TRP A CA 1
ATOM 1644 C C . TRP A 1 205 ? -8.729 10.787 16.051 1.00 98.81 205 TRP A C 1
ATOM 1646 O O . TRP A 1 205 ? -7.902 11.683 15.864 1.00 98.81 205 TRP A O 1
ATOM 1656 N N . PHE A 1 206 ? -8.748 9.679 15.303 1.00 98.81 206 PHE A N 1
ATOM 1657 C CA . PHE A 1 206 ? -7.757 9.428 14.258 1.00 98.81 206 PHE A CA 1
ATOM 1658 C C . PHE A 1 206 ? -7.965 10.309 13.015 1.00 98.81 206 PHE A C 1
ATOM 1660 O O . PHE A 1 206 ? -6.996 10.794 12.432 1.00 98.81 206 PHE A O 1
ATOM 1667 N N . LYS A 1 207 ? -9.214 10.598 12.631 1.00 98.81 207 LYS A N 1
ATOM 1668 C CA . LYS A 1 207 ? -9.522 11.534 11.535 1.00 98.81 207 LYS A CA 1
ATOM 1669 C C . LYS A 1 207 ? -8.968 12.939 11.805 1.00 98.81 207 LYS A C 1
ATOM 1671 O O . LYS A 1 207 ? -8.481 13.573 10.876 1.00 98.81 207 LYS A O 1
ATOM 1676 N N . ASN A 1 208 ? -8.928 13.391 13.062 1.00 98.50 208 ASN A N 1
ATOM 1677 C CA . ASN A 1 208 ? -8.271 14.656 13.423 1.00 98.50 208 ASN A CA 1
ATOM 1678 C C . ASN A 1 208 ? -6.749 14.636 13.174 1.00 98.50 208 ASN A C 1
ATOM 1680 O O . ASN A 1 208 ? -6.186 15.641 12.749 1.00 98.50 208 ASN A O 1
ATOM 1684 N N . ILE A 1 209 ? -6.078 13.496 13.377 1.00 98.56 209 ILE A N 1
ATOM 1685 C CA . ILE A 1 209 ? -4.648 13.329 13.051 1.00 98.56 209 ILE A CA 1
ATOM 1686 C C . ILE A 1 209 ? -4.432 13.401 11.532 1.00 98.56 209 ILE A C 1
ATOM 1688 O O . ILE A 1 209 ? -3.523 14.087 11.064 1.00 98.56 209 ILE A O 1
ATOM 1692 N N . LEU A 1 210 ? -5.295 12.743 10.749 1.00 98.75 210 LEU A N 1
ATOM 1693 C CA . LEU A 1 210 ? -5.260 12.833 9.286 1.00 98.75 210 LEU A CA 1
ATOM 1694 C C . LEU A 1 210 ? -5.543 14.267 8.794 1.00 98.75 210 LEU A C 1
ATOM 1696 O O . LEU A 1 210 ? -4.894 14.731 7.855 1.00 98.75 210 LEU A O 1
ATOM 1700 N N . GLN A 1 211 ? -6.442 15.001 9.459 1.00 98.31 211 GLN A N 1
ATOM 1701 C CA . GLN A 1 211 ? -6.689 16.418 9.179 1.00 98.31 211 GLN A CA 1
ATOM 1702 C C . GLN A 1 211 ? -5.438 17.268 9.440 1.00 98.31 211 GLN A C 1
ATOM 1704 O O . GLN A 1 211 ? -5.041 18.024 8.557 1.00 98.31 211 GLN A O 1
ATOM 1709 N N . GLU A 1 212 ? -4.759 17.086 10.582 1.00 96.94 212 GLU A N 1
ATOM 1710 C CA . GLU A 1 212 ? -3.486 17.762 10.885 1.00 96.94 212 GLU A CA 1
ATOM 1711 C C . GLU A 1 212 ? -2.421 17.492 9.805 1.00 96.94 212 GLU A C 1
ATOM 1713 O O . GLU A 1 212 ? -1.737 18.420 9.375 1.00 96.94 212 GLU A O 1
ATOM 1718 N N . MET A 1 213 ? -2.315 16.255 9.300 1.00 97.69 213 MET A N 1
ATOM 1719 C CA . MET A 1 213 ? -1.406 15.904 8.196 1.00 97.69 213 MET A CA 1
ATOM 1720 C C . MET A 1 213 ? -1.739 16.664 6.899 1.00 97.69 213 MET A C 1
ATOM 1722 O O . MET A 1 213 ? -0.841 17.183 6.228 1.00 97.69 213 MET A O 1
ATOM 1726 N N . VAL A 1 214 ? -3.019 16.730 6.524 1.00 97.06 214 VAL A N 1
ATOM 1727 C CA . VAL A 1 214 ? -3.468 17.365 5.272 1.00 97.06 214 VAL A CA 1
ATOM 1728 C C . VAL A 1 214 ? -3.416 18.895 5.340 1.00 97.06 214 VAL A C 1
ATOM 1730 O O . VAL A 1 214 ? -3.061 19.531 4.338 1.00 97.06 214 VAL A O 1
ATOM 1733 N N . ASP A 1 215 ? -3.685 19.475 6.511 1.00 95.06 215 ASP A N 1
ATOM 1734 C CA . ASP A 1 215 ? -3.497 20.900 6.809 1.00 95.06 215 ASP A CA 1
ATOM 1735 C C . ASP A 1 215 ? -2.013 21.288 6.759 1.00 95.06 215 ASP A C 1
ATOM 1737 O O . ASP A 1 215 ? -1.669 22.344 6.224 1.00 95.06 215 ASP A O 1
ATOM 1741 N N . ASP A 1 216 ? -1.117 20.391 7.192 1.00 92.88 216 ASP A N 1
ATOM 1742 C CA . ASP A 1 216 ? 0.332 20.517 6.996 1.00 92.88 216 ASP A CA 1
ATOM 1743 C C . ASP A 1 216 ? 0.764 20.388 5.511 1.00 92.88 216 ASP A C 1
ATOM 1745 O O . ASP A 1 216 ? 1.945 20.551 5.192 1.00 92.88 216 ASP A O 1
ATOM 1749 N N . GLY A 1 217 ? -0.173 20.128 4.591 1.00 94.38 217 GLY A N 1
ATOM 1750 C CA . GLY A 1 217 ? 0.033 20.101 3.142 1.00 94.38 217 GLY A CA 1
ATOM 1751 C C . GLY A 1 217 ? 0.367 18.725 2.553 1.00 94.38 217 GLY A C 1
ATOM 1752 O O . GLY A 1 217 ? 0.711 18.640 1.370 1.00 94.38 217 GLY A O 1
ATOM 1753 N N . VAL A 1 218 ? 0.250 17.648 3.338 1.00 97.12 218 VAL A N 1
ATOM 1754 C CA . VAL A 1 218 ? 0.345 16.265 2.839 1.00 97.12 218 VAL A CA 1
ATOM 1755 C C . VAL A 1 218 ? -0.821 15.971 1.887 1.00 97.12 218 VAL A C 1
ATOM 1757 O O . VAL A 1 218 ? -1.941 16.443 2.090 1.00 97.12 218 VAL A O 1
ATOM 1760 N N . ARG A 1 219 ? -0.569 15.184 0.833 1.00 97.81 219 ARG A N 1
ATOM 1761 C CA . ARG A 1 219 ? -1.607 14.717 -0.114 1.00 97.81 219 ARG A CA 1
ATOM 1762 C C . ARG A 1 219 ? -1.739 13.204 -0.214 1.00 97.81 219 ARG A C 1
ATOM 1764 O O . ARG A 1 219 ? -2.613 12.708 -0.913 1.00 97.81 219 ARG A O 1
ATOM 1771 N N . GLY A 1 220 ? -0.927 12.456 0.518 1.00 98.44 220 GLY A N 1
ATOM 1772 C CA . GLY A 1 220 ? -1.178 11.036 0.684 1.00 98.44 220 GLY A CA 1
ATOM 1773 C C . GLY A 1 220 ? -0.290 10.373 1.713 1.00 98.44 220 GLY A C 1
ATOM 1774 O O . GLY A 1 220 ? 0.645 10.987 2.218 1.00 98.44 220 GLY A O 1
ATOM 1775 N N . TRP A 1 221 ? -0.569 9.122 2.042 1.00 98.88 221 TRP A N 1
ATOM 1776 C CA . TRP A 1 221 ? 0.197 8.403 3.054 1.00 98.88 221 TRP A CA 1
ATOM 1777 C C . TRP A 1 221 ? 0.179 6.896 2.820 1.00 98.88 221 TRP A C 1
ATOM 1779 O O . TRP A 1 221 ? -0.718 6.350 2.178 1.00 98.88 221 TRP A O 1
ATOM 1789 N N . MET A 1 222 ? 1.194 6.223 3.349 1.00 98.88 222 MET A N 1
ATOM 1790 C CA . MET A 1 222 ? 1.082 4.799 3.637 1.00 98.88 222 MET A CA 1
ATOM 1791 C C . MET A 1 222 ? 0.199 4.663 4.885 1.00 98.88 222 MET A C 1
ATOM 1793 O O . MET A 1 222 ? 0.534 5.249 5.914 1.00 98.88 222 MET A O 1
ATOM 1797 N N . ALA A 1 223 ? -0.916 3.945 4.772 1.00 98.75 223 ALA A N 1
ATOM 1798 C CA . ALA A 1 223 ? -1.755 3.517 5.888 1.00 98.75 223 ALA A CA 1
ATOM 1799 C C . ALA A 1 223 ? -1.393 2.052 6.175 1.00 98.75 223 ALA A C 1
ATOM 1801 O O . ALA A 1 223 ? -1.961 1.121 5.608 1.00 98.75 223 ALA A O 1
ATOM 1802 N N . ASP A 1 224 ? -0.338 1.868 6.961 1.00 98.19 224 ASP A N 1
ATOM 1803 C CA . ASP A 1 224 ? 0.324 0.577 7.160 1.00 98.19 224 ASP A CA 1
ATOM 1804 C C . ASP A 1 224 ? -0.361 -0.266 8.249 1.00 98.19 224 ASP A C 1
ATOM 1806 O O . ASP A 1 224 ? -1.212 0.234 8.986 1.00 98.19 224 ASP A O 1
ATOM 1810 N N . PHE A 1 225 ? 0.033 -1.536 8.356 1.00 97.25 225 PHE A N 1
ATOM 1811 C CA . PHE A 1 225 ? -0.533 -2.556 9.242 1.00 97.25 225 PHE A CA 1
ATOM 1812 C C . PHE A 1 225 ? -2.042 -2.794 9.017 1.00 97.25 225 PHE A C 1
ATOM 1814 O O . PHE A 1 225 ? -2.628 -2.379 8.015 1.00 97.25 225 PHE A O 1
ATOM 1821 N N . GLY A 1 226 ? -2.653 -3.533 9.942 1.00 96.25 226 GLY A N 1
ATOM 1822 C CA . GLY A 1 226 ? -4.047 -3.973 9.929 1.00 96.25 226 GLY A CA 1
ATOM 1823 C C . GLY A 1 226 ? -4.183 -5.460 10.274 1.00 96.25 226 GLY A C 1
ATOM 1824 O O . GLY A 1 226 ? -5.195 -5.876 10.813 1.00 96.25 226 GLY A O 1
ATOM 1825 N N . GLU A 1 227 ? -3.133 -6.247 10.045 1.00 96.25 227 GLU A N 1
ATOM 1826 C CA . GLU A 1 227 ? -3.069 -7.703 10.243 1.00 96.25 227 GLU A CA 1
ATOM 1827 C C . GLU A 1 227 ? -2.627 -8.145 11.653 1.00 96.25 227 GLU A C 1
ATOM 1829 O O . GLU A 1 227 ? -2.441 -9.329 11.908 1.00 96.25 227 GLU A O 1
ATOM 1834 N N . GLY A 1 228 ? -2.374 -7.195 12.558 1.00 94.75 228 GLY A N 1
ATOM 1835 C CA . GLY A 1 228 ? -1.677 -7.438 13.827 1.00 94.75 228 GLY A CA 1
ATOM 1836 C C . GLY A 1 228 ? -2.558 -7.614 15.067 1.00 94.75 228 GLY A C 1
ATOM 1837 O O . GLY A 1 228 ? -2.009 -7.647 16.165 1.00 94.75 228 GLY A O 1
ATOM 1838 N N . LEU A 1 229 ? -3.889 -7.666 14.932 1.00 97.12 229 LEU A N 1
ATOM 1839 C CA . LEU A 1 229 ? -4.785 -7.680 16.095 1.00 97.12 229 LEU A CA 1
ATOM 1840 C C . LEU A 1 229 ? -4.595 -8.972 16.916 1.00 97.12 229 LEU A C 1
ATOM 1842 O O . LEU A 1 229 ? -4.711 -10.056 16.337 1.00 97.12 229 LEU A O 1
ATOM 1846 N N . PRO A 1 230 ? -4.340 -8.907 18.236 1.00 96.44 230 PRO A N 1
ATOM 1847 C CA . PRO A 1 230 ? -4.226 -10.109 19.058 1.00 96.44 230 PRO A CA 1
ATOM 1848 C C . PRO A 1 230 ? -5.536 -10.903 19.097 1.00 96.44 230 PRO A C 1
ATOM 1850 O O . PRO A 1 230 ? -6.612 -10.345 19.299 1.00 96.44 230 PRO A O 1
ATOM 1853 N N . VAL A 1 231 ? -5.443 -12.224 18.934 1.00 95.81 231 VAL A N 1
ATOM 1854 C CA . VAL A 1 231 ? -6.604 -13.140 18.947 1.00 95.81 231 VAL A CA 1
ATOM 1855 C C . VAL A 1 231 ? -7.128 -13.450 20.357 1.00 95.81 231 VAL A C 1
ATOM 1857 O O . VAL A 1 231 ? -8.103 -14.176 20.510 1.00 95.81 231 VAL A O 1
ATOM 1860 N N . ASP A 1 232 ? -6.481 -12.907 21.386 1.00 96.06 232 ASP A N 1
ATOM 1861 C CA . ASP A 1 232 ? -6.855 -12.932 22.803 1.00 96.06 232 ASP A CA 1
ATOM 1862 C C . ASP A 1 232 ? -7.156 -11.522 23.357 1.00 96.06 232 ASP A C 1
ATOM 1864 O O . ASP A 1 232 ? -7.196 -11.313 24.571 1.00 96.06 232 ASP A O 1
ATOM 1868 N N . ALA A 1 233 ? -7.383 -10.554 22.464 1.00 97.25 233 ALA A N 1
ATOM 1869 C CA . ALA A 1 233 ? -7.783 -9.193 22.797 1.00 97.25 233 ALA A CA 1
ATOM 1870 C C . ALA A 1 233 ? -9.225 -9.085 23.325 1.00 97.25 233 ALA A C 1
ATOM 1872 O O . ALA A 1 233 ? -10.130 -9.797 22.893 1.00 97.25 233 ALA A O 1
ATOM 1873 N N . THR A 1 234 ? -9.457 -8.083 24.172 1.00 97.88 234 THR A N 1
ATOM 1874 C CA . THR A 1 234 ? -10.786 -7.575 24.526 1.00 97.88 234 THR A CA 1
ATOM 1875 C C . THR A 1 234 ? -11.060 -6.291 23.737 1.00 97.88 234 THR A C 1
ATOM 1877 O O . THR A 1 234 ? -10.292 -5.329 23.822 1.00 97.88 234 THR A O 1
ATOM 1880 N N . LEU A 1 235 ? -12.167 -6.268 22.989 1.00 98.06 235 LEU A N 1
ATOM 1881 C CA . LEU A 1 235 ? -12.626 -5.127 22.184 1.00 98.06 235 LEU A CA 1
ATOM 1882 C C . LEU A 1 235 ? -13.876 -4.479 22.792 1.00 98.06 235 LEU A C 1
ATOM 1884 O O . LEU A 1 235 ? -14.728 -5.164 23.357 1.00 98.06 235 LEU A O 1
ATOM 1888 N N . TYR A 1 236 ? -14.029 -3.169 22.603 1.00 98.00 236 TYR A N 1
ATOM 1889 C CA . TYR A 1 236 ? -15.170 -2.367 23.048 1.00 98.00 236 TYR A CA 1
ATOM 1890 C C . TYR A 1 236 ? -16.512 -2.896 22.529 1.00 98.00 236 TYR A C 1
ATOM 1892 O O . TYR A 1 236 ? -17.499 -2.933 23.263 1.00 98.00 236 TYR A O 1
ATOM 1900 N N . SER A 1 237 ? -16.549 -3.330 21.268 1.00 97.31 237 SER A N 1
ATOM 1901 C CA . SER A 1 237 ? -17.737 -3.936 20.653 1.00 97.31 237 SER A CA 1
ATOM 1902 C C . SER A 1 237 ? -18.153 -5.280 21.264 1.00 97.31 237 SER A C 1
ATOM 1904 O O . SER A 1 237 ? -19.288 -5.708 21.052 1.00 97.31 237 SER A O 1
ATOM 1906 N N . GLY A 1 238 ? -17.259 -5.953 21.997 1.00 96.38 238 GLY A N 1
ATOM 1907 C CA . GLY A 1 238 ? -17.475 -7.304 22.512 1.00 96.38 238 GLY A CA 1
ATOM 1908 C C . GLY A 1 238 ? -17.539 -8.393 21.433 1.00 96.38 238 GLY A C 1
ATOM 1909 O O . GLY A 1 238 ? -18.032 -9.484 21.717 1.00 96.38 238 GLY A O 1
ATOM 1910 N N . GLU A 1 239 ? -17.093 -8.110 20.202 1.00 94.25 239 GLU A N 1
ATOM 1911 C CA . GLU A 1 239 ? -16.988 -9.121 19.143 1.00 94.25 239 GLU A CA 1
ATOM 1912 C C . GLU A 1 239 ? -15.827 -10.103 19.405 1.00 94.25 239 GLU A C 1
ATOM 1914 O O . GLU A 1 239 ? -14.890 -9.792 20.141 1.00 94.25 239 GLU A O 1
ATOM 1919 N N . ASP A 1 240 ? -15.896 -11.308 18.826 1.00 94.12 240 ASP A N 1
ATOM 1920 C CA . ASP A 1 240 ? -14.843 -12.324 18.966 1.00 94.12 240 ASP A CA 1
ATOM 1921 C C . ASP A 1 240 ? -13.528 -11.816 18.336 1.00 94.12 240 ASP A C 1
ATOM 1923 O O . ASP A 1 240 ? -13.517 -11.553 17.127 1.00 94.12 240 ASP A O 1
ATOM 1927 N N . PRO A 1 241 ? -12.416 -11.703 19.095 1.00 95.19 241 PRO A N 1
ATOM 1928 C CA . PRO A 1 241 ? -11.139 -11.219 18.573 1.00 95.19 241 PRO A CA 1
ATOM 1929 C C . PRO A 1 241 ? -10.592 -12.052 17.402 1.00 95.19 241 PRO A C 1
ATOM 1931 O O . PRO A 1 241 ? -9.866 -11.512 16.567 1.00 95.19 241 PRO A O 1
ATOM 1934 N N . ILE A 1 242 ? -10.961 -13.335 17.272 1.00 94.56 242 ILE A N 1
ATOM 1935 C CA . ILE A 1 242 ? -10.553 -14.183 16.138 1.00 94.56 242 ILE A CA 1
ATOM 1936 C C . ILE A 1 242 ? -11.222 -13.718 14.837 1.00 94.56 242 ILE A C 1
ATOM 1938 O O . ILE A 1 242 ? -10.562 -13.626 13.801 1.00 94.56 242 ILE A O 1
ATOM 1942 N N . ALA A 1 243 ? -12.517 -13.399 14.877 1.00 93.69 243 ALA A N 1
ATOM 1943 C CA . ALA A 1 243 ? -13.232 -12.845 13.727 1.00 93.69 243 ALA A CA 1
ATOM 1944 C C . ALA A 1 243 ? -12.839 -11.376 13.485 1.00 93.69 243 ALA A C 1
ATOM 1946 O O . ALA A 1 243 ? -12.633 -10.959 12.343 1.00 93.69 243 ALA A O 1
ATOM 1947 N N . ALA A 1 244 ? -12.659 -10.603 14.561 1.00 96.69 244 ALA A N 1
ATOM 1948 C CA . ALA A 1 244 ? -12.199 -9.221 14.495 1.00 96.69 244 ALA A CA 1
ATOM 1949 C C . ALA A 1 244 ? -10.832 -9.093 13.815 1.00 96.69 244 ALA A C 1
ATOM 1951 O O . ALA A 1 244 ? -10.623 -8.152 13.058 1.00 96.69 244 ALA A O 1
ATOM 1952 N N . HIS A 1 245 ? -9.919 -10.049 14.026 1.00 97.75 245 HIS A N 1
ATOM 1953 C CA . HIS A 1 245 ? -8.578 -10.047 13.435 1.00 97.75 245 HIS A CA 1
ATOM 1954 C C . HIS A 1 245 ? -8.610 -9.922 11.906 1.00 97.75 245 HIS A C 1
ATOM 1956 O O . HIS A 1 245 ? -7.937 -9.064 11.338 1.00 97.75 245 HIS A O 1
ATOM 1962 N N . ASN A 1 246 ? -9.453 -10.716 11.239 1.00 97.19 246 ASN A N 1
ATOM 1963 C CA . ASN A 1 246 ? -9.620 -10.655 9.785 1.00 97.19 246 ASN A CA 1
ATOM 1964 C C . ASN A 1 246 ? -10.388 -9.404 9.323 1.00 97.19 246 ASN A C 1
ATOM 1966 O O . ASN A 1 246 ? -10.185 -8.934 8.207 1.00 97.19 246 ASN A O 1
ATOM 1970 N N . ARG A 1 247 ? -11.257 -8.842 10.172 1.00 97.56 247 ARG A N 1
ATOM 1971 C CA . ARG A 1 247 ? -12.050 -7.635 9.881 1.00 97.56 247 ARG A CA 1
ATOM 1972 C C . ARG A 1 247 ? -11.277 -6.327 10.099 1.00 97.56 247 ARG A C 1
ATOM 1974 O O . ARG A 1 247 ? -11.540 -5.326 9.433 1.00 97.56 247 ARG A O 1
ATOM 1981 N N . TYR A 1 248 ? -10.309 -6.319 11.010 1.00 98.56 248 TYR A N 1
ATOM 1982 C CA . TYR A 1 248 ? -9.536 -5.145 11.411 1.00 98.56 248 TYR A CA 1
ATOM 1983 C C . TYR A 1 248 ? -8.912 -4.342 10.247 1.00 98.56 248 TYR A C 1
ATOM 1985 O O . TYR A 1 248 ? -9.045 -3.112 10.264 1.00 98.56 248 TYR A O 1
ATOM 1993 N N . PRO A 1 249 ? -8.289 -4.943 9.205 1.00 98.62 249 PRO A N 1
ATOM 1994 C CA . PRO A 1 249 ? -7.745 -4.158 8.095 1.00 98.62 249 PRO A CA 1
ATOM 1995 C C . PRO A 1 249 ? -8.827 -3.427 7.284 1.00 98.62 249 PRO A C 1
ATOM 1997 O O . PRO A 1 249 ? -8.550 -2.364 6.731 1.00 98.62 249 PRO A O 1
ATOM 2000 N N . GLU A 1 250 ? -10.068 -3.926 7.254 1.00 98.31 250 GLU A N 1
ATOM 2001 C CA . GLU A 1 250 ? -11.189 -3.234 6.606 1.00 98.31 250 GLU A CA 1
ATOM 2002 C C . GLU A 1 250 ? -11.667 -2.030 7.417 1.00 98.31 250 GLU A C 1
ATOM 2004 O O . GLU A 1 250 ? -11.913 -0.977 6.835 1.00 98.31 250 GLU A O 1
ATOM 2009 N N . LEU A 1 251 ? -11.744 -2.150 8.749 1.00 98.62 251 LEU A N 1
ATOM 2010 C CA . LEU A 1 251 ? -12.053 -1.018 9.635 1.00 98.62 251 LEU A CA 1
ATOM 2011 C C . LEU A 1 251 ? -10.983 0.077 9.510 1.00 98.62 251 LEU A C 1
ATOM 2013 O O . LEU A 1 251 ? -11.297 1.265 9.426 1.00 98.62 251 LEU A O 1
ATOM 2017 N N . TRP A 1 252 ? -9.713 -0.324 9.426 1.00 98.81 252 TRP A N 1
ATOM 2018 C CA . TRP A 1 252 ? -8.597 0.594 9.211 1.00 98.81 252 TRP A CA 1
ATOM 2019 C C . TRP A 1 252 ? -8.689 1.295 7.845 1.00 98.81 252 TRP A C 1
ATOM 2021 O O . TRP A 1 252 ? -8.561 2.521 7.763 1.00 98.81 252 TRP A O 1
ATOM 2031 N N . ALA A 1 253 ? -9.003 0.551 6.779 1.00 98.81 253 ALA A N 1
ATOM 2032 C CA . ALA A 1 253 ? -9.249 1.110 5.451 1.00 98.81 253 ALA A CA 1
ATOM 2033 C C . ALA A 1 253 ? -10.451 2.070 5.431 1.00 98.81 253 ALA A C 1
ATOM 2035 O O . ALA A 1 253 ? -10.383 3.133 4.810 1.00 98.81 253 ALA A O 1
ATOM 2036 N N . GLN A 1 254 ? -11.534 1.719 6.131 1.00 98.75 254 GLN A N 1
ATOM 2037 C CA . GLN A 1 254 ? -12.758 2.510 6.228 1.00 98.75 254 GLN A CA 1
ATOM 2038 C C . GLN A 1 254 ? -12.493 3.878 6.869 1.00 98.75 254 GLN A C 1
ATOM 2040 O O . GLN A 1 254 ? -12.867 4.889 6.282 1.00 98.75 254 GLN A O 1
ATOM 2045 N N . ILE A 1 255 ? -11.783 3.944 8.002 1.00 98.81 255 ILE A N 1
ATOM 2046 C CA . ILE A 1 255 ? -11.470 5.217 8.685 1.00 98.81 255 ILE A CA 1
ATOM 2047 C C . ILE A 1 255 ? -10.692 6.169 7.764 1.00 98.81 255 ILE A C 1
ATOM 2049 O O . ILE A 1 255 ? -11.034 7.350 7.656 1.00 98.81 255 ILE A O 1
ATOM 2053 N N . ASN A 1 256 ? -9.676 5.650 7.066 1.00 98.88 256 ASN A N 1
ATOM 2054 C CA . ASN A 1 256 ? -8.885 6.425 6.106 1.00 98.88 256 ASN A CA 1
ATOM 2055 C C . ASN A 1 256 ? -9.727 6.881 4.905 1.00 98.88 256 ASN A C 1
ATOM 2057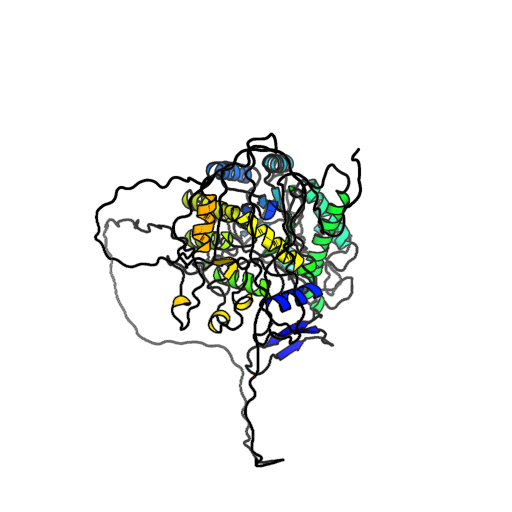 O O . ASN A 1 256 ? -9.565 8.003 4.425 1.00 98.88 256 ASN A O 1
ATOM 2061 N N . ARG A 1 257 ? -10.642 6.033 4.423 1.00 98.44 257 ARG A N 1
ATOM 2062 C CA . ARG A 1 257 ? -11.506 6.353 3.286 1.00 98.44 257 ARG A CA 1
ATOM 2063 C C . ARG A 1 257 ? -12.558 7.399 3.614 1.00 98.44 257 ARG A C 1
ATOM 2065 O O . ARG A 1 257 ? -12.694 8.363 2.867 1.00 98.44 257 ARG A O 1
ATOM 2072 N N . GLU A 1 258 ? -13.269 7.225 4.720 1.00 98.56 258 GLU A N 1
ATOM 2073 C CA . GLU A 1 258 ? -14.268 8.185 5.180 1.00 98.56 258 GLU A CA 1
ATOM 2074 C C . GLU A 1 258 ? -13.639 9.567 5.367 1.00 98.56 258 GLU A C 1
ATOM 2076 O O . GLU A 1 258 ? -14.207 10.546 4.901 1.00 98.56 258 GLU A O 1
ATOM 2081 N N . PHE A 1 259 ? -12.425 9.648 5.929 1.00 98.69 259 PHE A N 1
ATOM 2082 C CA . PHE A 1 259 ? -11.683 10.909 6.001 1.00 98.69 259 PHE A CA 1
ATOM 2083 C C . PHE A 1 259 ? -11.455 11.551 4.624 1.00 98.69 259 PHE A C 1
ATOM 2085 O O . PHE A 1 259 ? -11.677 12.748 4.460 1.00 98.69 259 PHE A O 1
ATOM 2092 N N . VAL A 1 260 ? -11.022 10.778 3.620 1.00 97.88 260 VAL A N 1
ATOM 2093 C CA . VAL A 1 260 ? -10.796 11.299 2.260 1.00 97.88 260 VAL A CA 1
ATOM 2094 C C . VAL A 1 260 ? -12.097 11.803 1.628 1.00 97.88 260 VAL A C 1
ATOM 2096 O O . VAL A 1 260 ? -12.104 12.879 1.024 1.00 97.88 260 VAL A O 1
ATOM 2099 N N . ASP A 1 261 ? -13.196 11.065 1.785 1.00 96.00 261 ASP A N 1
ATOM 2100 C CA . ASP A 1 261 ? -14.502 11.420 1.219 1.00 96.00 261 ASP A CA 1
ATOM 2101 C C . ASP A 1 261 ? -15.142 12.625 1.957 1.00 96.00 261 ASP A C 1
ATOM 2103 O O . ASP A 1 261 ? -15.697 13.525 1.316 1.00 96.00 261 ASP A O 1
ATOM 2107 N N . GLU A 1 262 ? -14.988 12.716 3.284 1.00 96.25 262 GLU A N 1
ATOM 2108 C CA . GLU A 1 262 ? -15.365 13.870 4.120 1.00 96.25 262 GLU A CA 1
ATOM 2109 C C . GLU A 1 262 ? -14.545 15.118 3.764 1.00 96.25 262 GLU A C 1
ATOM 2111 O O . GLU A 1 262 ? -15.110 16.184 3.501 1.00 96.25 262 GLU A O 1
ATOM 2116 N N . TRP A 1 263 ? -13.215 14.990 3.686 1.00 94.75 263 TRP A N 1
ATOM 2117 C CA . TRP A 1 263 ? -12.314 16.082 3.319 1.00 94.75 263 TRP A CA 1
ATOM 2118 C C . TRP A 1 263 ? -12.642 16.623 1.927 1.00 94.75 263 TRP A C 1
ATOM 2120 O O . TRP A 1 263 ? -12.784 17.838 1.752 1.00 94.75 263 TRP A O 1
ATOM 2130 N N . LYS A 1 264 ? -12.844 15.731 0.948 1.00 91.06 264 LYS A N 1
ATOM 2131 C CA . LYS A 1 264 ? -13.244 16.096 -0.416 1.00 91.06 264 LYS A CA 1
ATOM 2132 C C . LYS A 1 264 ? -14.559 16.878 -0.411 1.00 91.06 264 LYS A C 1
ATOM 2134 O O . LYS A 1 264 ? -14.634 17.940 -1.027 1.00 91.06 264 LYS A O 1
ATOM 2139 N N . SER A 1 265 ? -15.551 16.402 0.342 1.00 89.94 265 SER A N 1
ATOM 2140 C CA . SER A 1 265 ? -16.851 17.069 0.497 1.00 89.94 265 SER A CA 1
ATOM 2141 C C . SER A 1 265 ? -16.730 18.448 1.164 1.00 89.94 265 SER A C 1
ATOM 2143 O O . SER A 1 265 ? -17.400 19.395 0.761 1.00 89.94 265 SER A O 1
ATOM 2145 N N . SER A 1 266 ? -15.831 18.609 2.143 1.00 87.81 266 SER A N 1
ATOM 2146 C CA . SER A 1 266 ? -15.583 19.898 2.814 1.00 87.81 266 SER A CA 1
ATOM 2147 C C . SER A 1 266 ? -14.936 20.957 1.904 1.00 87.81 266 SER A C 1
ATOM 2149 O O . SER A 1 266 ? -15.042 22.161 2.156 1.00 87.81 266 SER A O 1
ATOM 2151 N N . CYS A 1 267 ? -14.274 20.522 0.827 1.00 79.12 267 CYS A N 1
ATOM 2152 C CA . CYS A 1 267 ? -13.597 21.402 -0.124 1.00 79.12 267 CYS A CA 1
ATOM 2153 C C . CYS A 1 267 ? -14.547 21.998 -1.182 1.00 79.12 267 CYS A C 1
ATOM 2155 O O . CYS A 1 267 ? -14.186 22.978 -1.845 1.00 79.12 267 CYS A O 1
ATOM 2157 N N . SER A 1 268 ? -15.768 21.462 -1.311 1.00 60.56 268 SER A N 1
ATOM 2158 C CA . SER A 1 268 ? -16.810 21.887 -2.254 1.00 60.56 268 SER A CA 1
ATOM 2159 C C . SER A 1 268 ? -17.304 23.322 -1.990 1.00 60.56 268 SER A C 1
ATOM 2161 O O . SER A 1 268 ? -18.316 23.551 -1.333 1.00 60.56 268 SER A O 1
ATOM 2163 N N . GLY A 1 269 ? -16.590 24.317 -2.523 1.00 55.12 269 GLY A N 1
ATOM 2164 C CA . GLY A 1 269 ? -16.946 25.739 -2.399 1.00 55.12 269 GLY A CA 1
ATOM 2165 C C . GLY A 1 269 ? -15.755 26.699 -2.433 1.00 55.12 269 GLY A C 1
ATOM 2166 O O . GLY A 1 269 ? -15.921 27.876 -2.757 1.00 55.12 269 GLY A O 1
ATOM 2167 N N . LYS A 1 270 ? -14.537 26.209 -2.169 1.00 54.19 270 LYS A N 1
ATOM 2168 C CA . LYS A 1 270 ? -13.297 26.937 -2.494 1.00 54.19 270 LYS A CA 1
ATOM 2169 C C . LYS A 1 270 ? -12.988 26.738 -3.988 1.00 54.19 270 LYS A C 1
ATOM 2171 O O . LYS A 1 270 ? -13.445 25.772 -4.588 1.00 54.19 270 LYS A O 1
ATOM 2176 N N . GLN A 1 271 ? -12.308 27.703 -4.615 1.00 41.59 271 GLN A N 1
ATOM 2177 C CA . GLN A 1 271 ? -12.223 27.848 -6.080 1.00 41.59 271 GLN A CA 1
ATOM 2178 C C . GLN A 1 271 ? -11.762 26.579 -6.826 1.00 41.59 271 GLN A C 1
ATOM 2180 O O . GLN A 1 271 ? -10.568 26.397 -7.025 1.00 41.59 271 GLN A O 1
ATOM 2185 N N . LYS A 1 272 ? -12.744 25.821 -7.340 1.00 43.09 272 LYS A N 1
ATOM 2186 C CA . LYS A 1 272 ? -12.627 24.588 -8.139 1.00 43.09 272 LYS A CA 1
ATOM 2187 C C . LYS A 1 272 ? -11.875 23.450 -7.442 1.00 43.09 272 LYS A C 1
ATOM 2189 O O . LYS A 1 272 ? -10.750 23.603 -6.987 1.00 43.09 272 LYS A O 1
ATOM 2194 N N . GLU A 1 273 ? -12.494 22.274 -7.458 1.00 53.41 273 GLU A N 1
ATOM 2195 C CA . GLU A 1 273 ? -11.800 21.005 -7.251 1.00 53.41 273 GLU A CA 1
ATOM 2196 C C . GLU A 1 273 ? -10.616 20.943 -8.226 1.00 53.41 273 GLU A C 1
ATOM 2198 O O . GLU A 1 273 ? -10.819 20.802 -9.433 1.00 53.41 273 GLU A O 1
ATOM 2203 N N . ASP A 1 274 ? -9.389 21.100 -7.730 1.00 62.62 274 ASP A N 1
ATOM 2204 C CA . ASP A 1 274 ? -8.203 20.745 -8.499 1.00 62.62 274 ASP A CA 1
ATOM 2205 C C . ASP A 1 274 ? -7.988 19.236 -8.313 1.00 62.62 274 ASP A C 1
ATOM 2207 O O . ASP A 1 274 ? -7.690 18.807 -7.193 1.00 62.62 274 ASP A O 1
ATOM 2211 N N . PRO A 1 275 ? -8.141 18.395 -9.356 1.00 67.62 275 PRO A N 1
ATOM 2212 C CA . PRO A 1 275 ? -7.892 16.960 -9.237 1.00 67.62 275 PRO A CA 1
ATOM 2213 C C . PRO A 1 275 ? -6.433 16.648 -8.872 1.00 67.62 275 PRO A C 1
ATOM 2215 O O . PRO A 1 275 ? -6.133 15.549 -8.406 1.00 67.62 275 PRO A O 1
ATOM 2218 N N . GLU A 1 276 ? -5.523 17.611 -9.053 1.00 70.94 276 GLU A N 1
ATOM 2219 C CA . GLU A 1 276 ? -4.140 17.518 -8.597 1.00 70.94 276 GLU A CA 1
ATOM 2220 C C . GLU A 1 276 ? -4.005 17.701 -7.070 1.00 70.94 276 GLU A C 1
ATOM 2222 O O . GLU A 1 276 ? -2.953 17.380 -6.534 1.00 70.94 276 GLU A O 1
ATOM 2227 N N . GLU A 1 277 ? -5.025 18.164 -6.338 1.00 82.38 277 GLU A N 1
ATOM 2228 C CA . GLU A 1 277 ? -5.016 18.286 -4.864 1.00 82.38 277 GLU A CA 1
ATOM 2229 C C . GLU A 1 277 ? -5.762 17.148 -4.141 1.00 82.38 277 GLU A C 1
ATOM 2231 O O . GLU A 1 277 ? -5.795 17.122 -2.913 1.00 82.38 277 GLU A O 1
ATOM 2236 N N . ALA A 1 278 ? -6.346 16.190 -4.868 1.00 92.75 278 ALA A N 1
ATOM 2237 C CA . ALA A 1 278 ? -7.067 15.069 -4.264 1.00 92.75 278 ALA A CA 1
ATOM 2238 C C . ALA A 1 278 ? -6.140 14.135 -3.457 1.00 92.75 278 ALA A C 1
ATOM 2240 O O . ALA A 1 278 ? -5.005 13.867 -3.859 1.00 92.75 278 ALA A O 1
ATOM 2241 N N . LEU A 1 279 ? -6.644 13.624 -2.329 1.00 97.50 279 LEU A N 1
ATOM 2242 C CA . LEU A 1 279 ? -5.900 12.756 -1.413 1.00 97.50 279 LEU A CA 1
ATOM 2243 C C . LEU A 1 279 ? -5.809 11.307 -1.920 1.00 97.50 279 LEU A C 1
ATOM 2245 O O . LEU A 1 279 ? -6.677 10.847 -2.660 1.00 97.50 279 LEU A O 1
ATOM 2249 N N . VAL A 1 280 ? -4.781 10.572 -1.486 1.00 98.50 280 VAL A N 1
ATOM 2250 C CA . VAL A 1 280 ? -4.660 9.118 -1.695 1.00 98.50 280 VAL A CA 1
ATOM 2251 C C . VAL A 1 280 ? -3.933 8.444 -0.534 1.00 98.50 280 VAL A C 1
ATOM 2253 O O . VAL A 1 280 ? -2.904 8.933 -0.079 1.00 98.50 280 VAL A O 1
ATOM 2256 N N . PHE A 1 281 ? -4.395 7.277 -0.103 1.00 98.81 281 PHE A N 1
ATOM 2257 C CA . PHE A 1 281 ? -3.631 6.411 0.797 1.00 98.81 281 PHE A CA 1
ATOM 2258 C C . PHE A 1 281 ? -3.422 5.030 0.182 1.00 98.81 281 PHE A C 1
ATOM 2260 O O . PHE A 1 281 ? -4.140 4.641 -0.743 1.00 98.81 281 PHE A O 1
ATOM 2267 N N . PHE A 1 282 ? -2.420 4.303 0.675 1.00 98.81 282 PHE A N 1
ATOM 2268 C CA . PHE A 1 282 ? -2.141 2.938 0.234 1.00 98.81 282 PHE A CA 1
ATOM 2269 C C . PHE A 1 282 ? -1.901 1.978 1.402 1.00 98.81 282 PHE A C 1
ATOM 2271 O O . PHE A 1 282 ? -1.340 2.389 2.416 1.00 98.81 282 PHE A O 1
ATOM 2278 N N . MET A 1 283 ? -2.345 0.723 1.252 1.00 98.62 283 MET A N 1
ATOM 2279 C CA . MET A 1 283 ? -2.415 -0.310 2.307 1.00 98.62 283 MET A CA 1
ATOM 2280 C C . MET A 1 283 ? -1.790 -1.643 1.867 1.00 98.62 283 MET A C 1
ATOM 2282 O O . MET A 1 283 ? -1.802 -1.948 0.677 1.00 98.62 283 MET A O 1
ATOM 2286 N N . ARG A 1 284 ? -1.261 -2.448 2.800 1.00 98.31 284 ARG A N 1
ATOM 2287 C CA . ARG A 1 284 ? -0.825 -3.837 2.520 1.00 98.31 284 ARG A CA 1
ATOM 2288 C C . ARG A 1 284 ? -1.789 -4.882 3.061 1.00 98.31 284 ARG A C 1
ATOM 2290 O O . ARG A 1 284 ? -2.053 -5.874 2.393 1.00 98.31 284 ARG A O 1
ATOM 2297 N N . ALA A 1 285 ? -2.311 -4.658 4.265 1.00 98.38 285 ALA A N 1
ATOM 2298 C CA . ALA A 1 285 ? -3.292 -5.541 4.867 1.00 98.38 285 ALA A CA 1
ATOM 2299 C C . ALA A 1 285 ? -4.663 -5.309 4.222 1.00 98.38 285 ALA A C 1
ATOM 2301 O O . ALA A 1 285 ? -5.014 -4.184 3.857 1.00 98.38 285 ALA A O 1
ATOM 2302 N N . GLY A 1 286 ? -5.434 -6.381 4.093 1.00 97.56 286 GLY A N 1
ATOM 2303 C CA . GLY A 1 286 ? -6.768 -6.346 3.521 1.00 97.56 286 GLY A CA 1
ATOM 2304 C C . GLY A 1 286 ? -7.489 -7.674 3.709 1.00 97.56 286 GLY A C 1
ATOM 2305 O O . GLY A 1 286 ? -6.869 -8.722 3.883 1.00 97.56 286 GLY A O 1
ATOM 2306 N N . PHE A 1 287 ? -8.809 -7.598 3.668 1.00 97.69 287 PHE A N 1
ATOM 2307 C CA . PHE A 1 287 ? -9.740 -8.718 3.638 1.00 97.69 287 PHE A CA 1
ATOM 2308 C C . PHE A 1 287 ? -10.847 -8.423 2.604 1.00 97.69 287 PHE A C 1
ATOM 2310 O O . PHE A 1 287 ? -10.717 -7.490 1.805 1.00 97.69 287 PHE A O 1
ATOM 2317 N N . ARG A 1 288 ? -11.888 -9.255 2.532 1.00 95.88 288 ARG A N 1
ATOM 2318 C CA . ARG A 1 288 ? -12.886 -9.292 1.448 1.00 95.88 288 ARG A CA 1
ATOM 2319 C C . ARG A 1 288 ? -13.411 -7.926 0.981 1.00 95.88 288 ARG A C 1
ATOM 2321 O O . ARG A 1 288 ? -13.404 -7.693 -0.222 1.00 95.88 288 ARG A O 1
ATOM 2328 N N . ASP A 1 289 ? -13.850 -7.049 1.880 1.00 96.06 289 ASP A N 1
ATOM 2329 C CA . ASP A 1 289 ? -14.448 -5.743 1.554 1.00 96.06 289 ASP A CA 1
ATOM 2330 C C . ASP A 1 289 ? -13.418 -4.597 1.531 1.00 96.06 289 ASP A C 1
ATOM 2332 O O . ASP A 1 289 ? -13.764 -3.438 1.295 1.00 96.06 289 ASP A O 1
ATOM 2336 N N . SER A 1 290 ? -12.123 -4.883 1.712 1.00 97.31 290 SER A N 1
ATOM 2337 C CA . SER A 1 290 ? -11.066 -3.861 1.623 1.00 97.31 290 SER A CA 1
ATOM 2338 C C . SER A 1 290 ? -11.032 -3.103 0.282 1.00 97.31 290 SER A C 1
ATOM 2340 O O . SER A 1 290 ? -10.820 -1.889 0.329 1.00 97.31 290 SER A O 1
ATOM 2342 N N . PRO A 1 291 ? -11.296 -3.719 -0.895 1.00 96.50 291 PRO A N 1
ATOM 2343 C CA . PRO A 1 291 ? -11.372 -3.005 -2.177 1.00 96.50 291 PRO A CA 1
ATOM 2344 C C . PRO A 1 291 ? -12.445 -1.907 -2.262 1.00 96.50 291 PRO A C 1
ATOM 2346 O O . PRO A 1 291 ? -12.312 -1.004 -3.083 1.00 96.50 291 PRO A O 1
ATOM 2349 N N . LYS A 1 292 ? -13.483 -1.932 -1.413 1.00 96.44 292 LYS A N 1
ATOM 2350 C CA . LYS A 1 292 ? -14.470 -0.843 -1.287 1.00 96.44 292 LYS A CA 1
ATOM 2351 C C . LYS A 1 292 ? -13.860 0.426 -0.701 1.00 96.44 292 LYS A C 1
ATOM 2353 O O . LYS A 1 292 ? -14.194 1.542 -1.111 1.00 96.44 292 LYS A O 1
ATOM 2358 N N . TRP A 1 293 ? -13.015 0.243 0.309 1.00 98.06 293 TRP A N 1
ATOM 2359 C CA . TRP A 1 293 ? -12.528 1.306 1.175 1.00 98.06 293 TRP A CA 1
ATOM 2360 C C . TRP A 1 293 ? -11.167 1.822 0.710 1.00 98.06 293 TRP A C 1
ATOM 2362 O O . TRP A 1 293 ? -11.034 3.011 0.407 1.00 98.06 293 TRP A O 1
ATOM 2372 N N . ALA A 1 294 ? -10.183 0.928 0.599 1.00 97.50 294 ALA A N 1
ATOM 2373 C CA . ALA A 1 294 ? -8.820 1.260 0.216 1.00 97.50 294 ALA A CA 1
ATOM 2374 C C . ALA A 1 294 ? -8.746 1.834 -1.207 1.00 97.50 294 ALA A C 1
ATOM 2376 O O . ALA A 1 294 ? -9.441 1.392 -2.121 1.00 97.50 294 ALA A O 1
ATOM 2377 N N . MET A 1 295 ? -7.876 2.827 -1.402 1.00 98.19 295 MET A N 1
ATOM 2378 C CA . MET A 1 295 ? -7.699 3.470 -2.710 1.00 98.19 295 MET A CA 1
ATOM 2379 C C . MET A 1 295 ? -6.636 2.776 -3.569 1.00 98.19 295 MET A C 1
ATOM 2381 O O . MET A 1 295 ? -6.766 2.711 -4.788 1.00 98.19 295 MET A O 1
ATOM 2385 N N . LEU A 1 296 ? -5.578 2.270 -2.935 1.00 98.62 296 LEU A N 1
ATOM 2386 C CA . LEU A 1 296 ? -4.423 1.638 -3.566 1.00 98.62 296 LEU A CA 1
ATOM 2387 C C . LEU A 1 296 ? -3.847 0.591 -2.607 1.00 98.62 296 LEU A C 1
ATOM 2389 O O . LEU A 1 296 ? -3.811 0.813 -1.398 1.00 98.62 296 LEU A O 1
ATOM 2393 N N . PHE A 1 297 ? -3.345 -0.518 -3.136 1.00 98.69 297 PHE A N 1
ATOM 2394 C CA . PHE A 1 297 ? -2.626 -1.520 -2.354 1.00 98.69 297 PHE A CA 1
ATOM 2395 C C . PHE A 1 297 ? -1.132 -1.542 -2.677 1.00 98.69 297 PHE A C 1
ATOM 2397 O O . PHE A 1 297 ? -0.714 -1.117 -3.756 1.00 98.69 297 PHE A O 1
ATOM 2404 N N . TRP A 1 298 ? -0.319 -2.070 -1.762 1.00 98.50 298 TRP A N 1
ATOM 2405 C CA . TRP A 1 298 ? 1.017 -2.554 -2.099 1.00 98.50 298 TRP A CA 1
ATOM 2406 C C . TRP A 1 298 ? 1.257 -3.966 -1.569 1.00 98.50 298 TRP A C 1
ATOM 2408 O O . TRP A 1 298 ? 0.715 -4.342 -0.537 1.00 98.50 298 TRP A O 1
ATOM 2418 N N . GLU A 1 299 ? 2.104 -4.728 -2.258 1.00 97.69 299 GLU A N 1
ATOM 2419 C CA . GLU A 1 299 ? 2.343 -6.157 -1.986 1.00 97.69 299 GLU A CA 1
ATOM 2420 C C . GLU A 1 299 ? 3.060 -6.463 -0.650 1.00 97.69 299 GLU A C 1
ATOM 2422 O O . GLU A 1 299 ? 3.460 -7.600 -0.413 1.00 97.69 299 GLU A O 1
ATOM 2427 N N . GLY A 1 300 ? 3.273 -5.481 0.229 1.00 96.69 300 GLY A N 1
ATOM 2428 C CA . GLY A 1 300 ? 3.990 -5.668 1.491 1.00 96.69 300 GLY A CA 1
ATOM 2429 C C . GLY A 1 300 ? 5.502 -5.888 1.340 1.00 96.69 300 GLY A C 1
ATOM 2430 O O . GLY A 1 300 ? 6.135 -5.463 0.371 1.00 96.69 300 GLY A O 1
ATOM 2431 N N . ASP A 1 301 ? 6.077 -6.551 2.339 1.00 96.69 301 ASP A N 1
ATOM 2432 C CA . ASP A 1 301 ? 7.494 -6.447 2.696 1.00 96.69 301 ASP A CA 1
ATOM 2433 C C . ASP A 1 301 ? 8.377 -7.544 2.074 1.00 96.69 301 ASP A C 1
ATOM 2435 O O . ASP A 1 301 ? 9.030 -8.306 2.790 1.00 96.69 301 ASP A O 1
ATOM 2439 N N . GLN A 1 302 ? 8.450 -7.623 0.739 1.00 98.44 302 GLN A N 1
ATOM 2440 C CA . GLN A 1 302 ? 9.332 -8.608 0.087 1.00 98.44 302 GLN A CA 1
ATOM 2441 C C . GLN A 1 302 ? 10.786 -8.481 0.561 1.00 98.44 302 GLN A C 1
ATOM 2443 O O . GLN A 1 302 ? 11.339 -7.378 0.641 1.00 98.44 302 GLN A O 1
ATOM 2448 N N . MET A 1 303 ? 11.468 -9.606 0.763 1.00 97.19 303 MET A N 1
ATOM 2449 C CA . MET A 1 303 ? 12.920 -9.624 0.929 1.00 97.19 303 MET A CA 1
ATOM 2450 C C . MET A 1 303 ? 13.634 -9.058 -0.302 1.00 97.19 303 MET A C 1
ATOM 2452 O O . MET A 1 303 ? 13.189 -9.191 -1.444 1.00 97.19 303 MET A O 1
ATOM 2456 N N . VAL A 1 304 ? 14.813 -8.472 -0.076 1.00 97.31 304 VAL A N 1
ATOM 2457 C CA . VAL A 1 304 ? 15.703 -7.951 -1.132 1.00 97.31 304 VAL A CA 1
ATOM 2458 C C . VAL A 1 304 ? 16.408 -9.100 -1.882 1.00 97.31 304 VAL A C 1
ATOM 2460 O O . VAL A 1 304 ? 17.632 -9.246 -1.880 1.00 97.31 304 VAL A O 1
ATOM 2463 N N . SER A 1 305 ? 15.607 -9.976 -2.494 1.00 96.88 305 SER A N 1
ATOM 2464 C CA . SER A 1 305 ? 15.996 -11.299 -2.981 1.00 96.88 305 SER A CA 1
ATOM 2465 C C . SER A 1 305 ? 15.390 -11.649 -4.355 1.00 96.88 305 SER A C 1
ATOM 2467 O O . SER A 1 305 ? 14.444 -11.027 -4.838 1.00 96.88 305 SER A O 1
ATOM 2469 N N . TRP A 1 306 ? 15.939 -12.700 -4.973 1.00 97.06 306 TRP A N 1
ATOM 2470 C CA . TRP A 1 306 ? 15.450 -13.311 -6.221 1.00 97.06 306 TRP A CA 1
ATOM 2471 C C . TRP A 1 306 ? 14.560 -14.550 -5.975 1.00 97.06 306 TRP A C 1
ATOM 2473 O O . TRP A 1 306 ? 14.336 -15.354 -6.883 1.00 97.06 306 TRP A O 1
ATOM 2483 N N . GLN A 1 307 ? 14.137 -14.778 -4.728 1.00 95.19 307 GLN A N 1
ATOM 2484 C CA . GLN A 1 307 ? 13.432 -15.995 -4.324 1.00 95.19 307 GLN A CA 1
ATOM 2485 C C . GLN A 1 307 ? 11.989 -16.019 -4.841 1.00 95.19 307 GLN A C 1
ATOM 2487 O O . GLN A 1 307 ? 11.392 -14.982 -5.122 1.00 95.19 307 GLN A O 1
ATOM 2492 N N . ALA A 1 308 ? 11.445 -17.231 -4.983 1.00 95.38 308 ALA A N 1
ATOM 2493 C CA . ALA A 1 308 ? 10.092 -17.457 -5.490 1.00 95.38 308 ALA A CA 1
ATOM 2494 C C . ALA A 1 308 ? 9.000 -16.998 -4.510 1.00 95.38 308 ALA A C 1
ATOM 2496 O O . ALA A 1 308 ? 8.002 -16.435 -4.945 1.00 95.38 308 ALA A O 1
ATOM 2497 N N . ASN A 1 309 ? 9.214 -17.226 -3.211 1.00 95.19 309 ASN A N 1
ATOM 2498 C CA . ASN A 1 309 ? 8.181 -17.074 -2.181 1.00 95.19 309 ASN A CA 1
ATOM 2499 C C . ASN A 1 309 ? 8.252 -15.723 -1.453 1.00 95.19 309 ASN A C 1
ATOM 2501 O O . ASN A 1 309 ? 7.255 -15.278 -0.901 1.00 95.19 309 ASN A O 1
ATOM 2505 N N . ASP A 1 310 ? 9.421 -15.079 -1.457 1.00 96.25 310 ASP A N 1
ATOM 2506 C CA . ASP A 1 310 ? 9.678 -13.825 -0.746 1.00 96.25 310 ASP A CA 1
ATOM 2507 C C . ASP A 1 310 ? 10.795 -13.034 -1.456 1.00 96.25 310 ASP A C 1
ATOM 2509 O O . ASP A 1 310 ? 11.982 -13.097 -1.124 1.00 96.25 310 ASP A O 1
ATOM 2513 N N . GLY A 1 311 ? 10.447 -12.392 -2.566 1.00 97.44 311 GLY A N 1
ATOM 2514 C CA . GLY A 1 311 ? 11.391 -11.682 -3.421 1.00 97.44 311 GLY A CA 1
ATOM 2515 C C . GLY A 1 311 ? 10.718 -11.139 -4.672 1.00 97.44 311 GLY A C 1
ATOM 2516 O O . GLY A 1 311 ? 9.493 -11.080 -4.765 1.00 97.44 311 GLY A O 1
ATOM 2517 N N . ILE A 1 312 ? 11.516 -10.784 -5.679 1.00 98.19 312 ILE A N 1
ATOM 2518 C CA . ILE A 1 312 ? 11.002 -10.151 -6.906 1.00 98.19 312 ILE A CA 1
ATOM 2519 C C . ILE A 1 312 ? 9.917 -10.978 -7.629 1.00 98.19 312 ILE A C 1
ATOM 2521 O O . ILE A 1 312 ? 9.053 -10.421 -8.298 1.00 98.19 312 ILE A O 1
ATOM 2525 N N . LYS A 1 313 ? 9.927 -12.308 -7.472 1.00 98.19 313 LYS A N 1
ATOM 2526 C CA . LYS A 1 313 ? 8.919 -13.210 -8.049 1.00 98.19 313 LYS A CA 1
ATOM 2527 C C . LYS A 1 313 ? 7.610 -13.190 -7.265 1.00 98.19 313 LYS A C 1
ATOM 2529 O O . LYS A 1 313 ? 6.557 -13.109 -7.890 1.00 98.19 313 LYS A O 1
ATOM 2534 N N . SER A 1 314 ? 7.659 -13.218 -5.929 1.00 98.19 314 SER A N 1
ATOM 2535 C CA . SER A 1 314 ? 6.439 -13.163 -5.115 1.00 98.19 314 SER A CA 1
ATOM 2536 C C . SER A 1 314 ? 5.742 -11.810 -5.221 1.00 98.19 314 SER A C 1
ATOM 2538 O O . SER A 1 314 ? 4.519 -11.789 -5.219 1.00 98.19 314 SER A O 1
ATOM 2540 N N . ALA A 1 315 ? 6.479 -10.715 -5.449 1.00 98.19 315 ALA A N 1
ATOM 2541 C CA . ALA A 1 315 ? 5.884 -9.423 -5.801 1.00 98.19 315 ALA A CA 1
ATOM 2542 C C . ALA A 1 315 ? 4.981 -9.511 -7.047 1.00 98.19 315 ALA A C 1
ATOM 2544 O O . ALA A 1 315 ? 3.904 -8.925 -7.064 1.00 98.19 315 ALA A O 1
ATOM 2545 N N . VAL A 1 316 ? 5.383 -10.261 -8.082 1.00 98.25 316 VAL A N 1
ATOM 2546 C CA . VAL A 1 316 ? 4.548 -10.463 -9.279 1.00 98.25 316 VAL A CA 1
ATOM 2547 C C . VAL A 1 316 ? 3.396 -11.436 -8.998 1.00 98.25 316 VAL A C 1
ATOM 2549 O O . VAL A 1 316 ? 2.275 -11.159 -9.412 1.00 98.25 316 VAL A O 1
ATOM 2552 N N . VAL A 1 317 ? 3.619 -12.528 -8.253 1.00 98.25 317 VAL A N 1
ATOM 2553 C CA . VAL A 1 317 ? 2.531 -13.449 -7.851 1.00 98.25 317 VAL A CA 1
ATOM 2554 C C . VAL A 1 317 ? 1.453 -12.709 -7.049 1.00 98.25 317 VAL A C 1
ATOM 2556 O O . VAL A 1 317 ? 0.266 -12.876 -7.333 1.00 98.25 317 VAL A O 1
ATOM 2559 N N . GLY A 1 318 ? 1.851 -11.867 -6.092 1.00 97.88 318 GLY A N 1
ATOM 2560 C CA . GLY A 1 318 ? 0.958 -11.022 -5.300 1.00 97.88 318 GLY A CA 1
ATOM 2561 C C . GLY A 1 318 ? 0.124 -10.104 -6.191 1.00 97.88 318 GLY A C 1
ATOM 2562 O O . GLY A 1 318 ? -1.098 -10.234 -6.219 1.00 97.88 318 GLY A O 1
ATOM 2563 N N . LEU A 1 319 ? 0.786 -9.317 -7.049 1.00 97.38 319 LEU A N 1
ATOM 2564 C CA . LEU A 1 319 ? 0.153 -8.395 -8.006 1.00 97.38 319 LEU A CA 1
ATOM 2565 C C . LEU A 1 319 ? -0.959 -9.044 -8.852 1.00 97.38 319 LEU A C 1
ATOM 2567 O O . LEU A 1 319 ? -1.975 -8.412 -9.149 1.00 97.38 319 LEU A O 1
ATOM 2571 N N . LEU A 1 320 ? -0.763 -10.297 -9.273 1.00 98.19 320 LEU A N 1
ATOM 2572 C CA . LEU A 1 320 ? -1.694 -11.015 -10.150 1.00 98.19 320 LEU A CA 1
ATOM 2573 C C . LEU A 1 320 ? -2.791 -11.754 -9.372 1.00 98.19 320 LEU A C 1
ATOM 2575 O O . LEU A 1 320 ? -3.942 -11.779 -9.811 1.00 98.19 320 LEU A O 1
ATOM 2579 N N . SER A 1 321 ? -2.461 -12.333 -8.216 1.00 97.00 321 SER A N 1
ATOM 2580 C CA . SER A 1 321 ? -3.417 -13.053 -7.364 1.00 97.00 321 SER A CA 1
ATOM 2581 C C . SER A 1 321 ? -4.347 -12.112 -6.590 1.00 97.00 321 SER A C 1
ATOM 2583 O O . SER A 1 321 ? -5.554 -12.365 -6.530 1.00 97.00 321 SER A O 1
ATOM 2585 N N . SER A 1 322 ? -3.835 -10.984 -6.087 1.00 97.06 322 SER A N 1
ATOM 2586 C CA . SER A 1 322 ? -4.649 -9.925 -5.482 1.00 97.06 322 SER A CA 1
ATOM 2587 C C . SER A 1 322 ? -5.556 -9.272 -6.535 1.00 97.06 322 SER A C 1
ATOM 2589 O O . SER A 1 322 ? -6.751 -9.098 -6.292 1.00 97.06 322 SER A O 1
ATOM 2591 N N . GLY A 1 323 ? -5.056 -9.058 -7.759 1.00 97.00 323 GLY A N 1
ATOM 2592 C CA . GLY A 1 323 ? -5.854 -8.578 -8.892 1.00 97.00 323 GLY A CA 1
ATOM 2593 C C . GLY A 1 323 ? -7.024 -9.501 -9.272 1.00 97.00 323 GLY A C 1
ATOM 2594 O O . GLY A 1 323 ? -8.133 -9.021 -9.501 1.00 97.00 323 GLY A O 1
ATOM 2595 N N . ILE A 1 324 ? -6.824 -10.828 -9.282 1.00 96.31 324 ILE A N 1
ATOM 2596 C CA . ILE A 1 324 ? -7.915 -11.821 -9.437 1.00 96.31 324 ILE A CA 1
ATOM 2597 C C . ILE A 1 324 ? -8.920 -11.746 -8.273 1.00 96.31 324 ILE A C 1
ATOM 2599 O O . ILE A 1 324 ? -10.101 -12.044 -8.452 1.00 96.31 324 ILE A O 1
ATOM 2603 N N . SER A 1 325 ? -8.454 -11.333 -7.096 1.00 96.19 325 SER A N 1
ATOM 2604 C CA . SER A 1 325 ? -9.228 -11.223 -5.855 1.00 96.19 325 SER A CA 1
ATOM 2605 C C . SER A 1 325 ? -9.867 -9.838 -5.654 1.00 96.19 325 SER A C 1
ATOM 2607 O O . SER A 1 325 ? -10.266 -9.512 -4.541 1.00 96.19 325 SER A O 1
ATOM 2609 N N . GLY A 1 326 ? -9.971 -9.013 -6.705 1.00 95.69 326 GLY A N 1
ATOM 2610 C CA . GLY A 1 326 ? -10.643 -7.704 -6.670 1.00 95.69 326 GLY A CA 1
ATOM 2611 C C . GLY A 1 326 ? -9.770 -6.514 -6.247 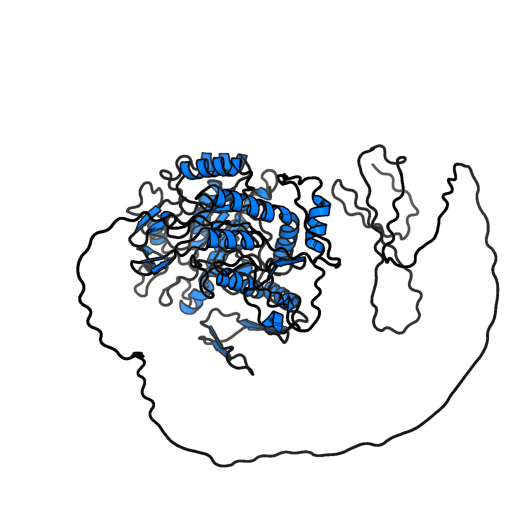1.00 95.69 326 GLY A C 1
ATOM 2612 O O . GLY A 1 326 ? -10.236 -5.376 -6.277 1.00 95.69 326 GLY A O 1
ATOM 2613 N N . TYR A 1 327 ? -8.493 -6.730 -5.916 1.00 97.56 327 TYR A N 1
ATOM 2614 C CA . TYR A 1 327 ? -7.538 -5.679 -5.541 1.00 97.56 327 TYR A CA 1
ATOM 2615 C C . TYR A 1 327 ? -6.989 -5.028 -6.817 1.00 97.56 327 TYR A C 1
ATOM 2617 O O . TYR A 1 327 ? -5.841 -5.217 -7.211 1.00 97.56 327 TYR A O 1
ATOM 2625 N N . ALA A 1 328 ? -7.855 -4.299 -7.522 1.00 97.94 328 ALA A N 1
ATOM 2626 C CA . ALA A 1 328 ? -7.622 -3.885 -8.904 1.00 97.94 328 ALA A CA 1
ATOM 2627 C C . ALA A 1 328 ? -6.442 -2.903 -9.100 1.00 97.94 328 ALA A C 1
ATOM 2629 O O . ALA A 1 328 ? -5.913 -2.768 -10.209 1.00 97.94 328 ALA A O 1
ATOM 2630 N N . LEU A 1 329 ? -6.037 -2.222 -8.024 1.00 98.62 329 LEU A N 1
ATOM 2631 C CA . LEU A 1 329 ? -5.013 -1.182 -7.999 1.00 98.62 329 LEU A CA 1
ATOM 2632 C C . LEU A 1 329 ? -3.934 -1.552 -6.977 1.00 98.62 329 LEU A C 1
ATOM 2634 O O . LEU A 1 329 ? -4.128 -1.381 -5.775 1.00 98.62 329 LEU A O 1
ATOM 2638 N N . ASN A 1 330 ? -2.796 -2.049 -7.463 1.00 97.81 330 ASN A N 1
ATOM 2639 C CA . ASN A 1 330 ? -1.680 -2.520 -6.641 1.00 97.81 330 ASN A CA 1
ATOM 2640 C C . ASN A 1 330 ? -0.295 -2.186 -7.246 1.00 97.81 330 ASN A C 1
ATOM 2642 O O . ASN A 1 330 ? -0.161 -1.872 -8.439 1.00 97.81 330 ASN A O 1
ATOM 2646 N N . HIS A 1 331 ? 0.752 -2.222 -6.415 1.00 98.62 331 HIS A N 1
ATOM 2647 C CA . HIS A 1 331 ? 2.165 -2.111 -6.814 1.00 98.62 331 HIS A CA 1
ATOM 2648 C C . HIS A 1 331 ? 3.103 -2.749 -5.770 1.00 98.62 331 HIS A C 1
ATOM 2650 O O . HIS A 1 331 ? 2.679 -3.106 -4.680 1.00 98.62 331 HIS A O 1
ATOM 2656 N N . SER A 1 332 ? 4.403 -2.858 -6.061 1.00 98.44 332 SER A N 1
ATOM 2657 C CA . SER A 1 332 ? 5.418 -3.335 -5.100 1.00 98.44 332 SER A CA 1
ATOM 2658 C C . SER A 1 332 ? 6.506 -2.290 -4.842 1.00 98.44 332 SER A C 1
ATOM 2660 O O . SER A 1 332 ? 6.706 -1.376 -5.648 1.00 98.44 332 SER A O 1
ATOM 2662 N N . ASP A 1 333 ? 7.231 -2.433 -3.730 1.00 98.69 333 ASP A N 1
ATOM 2663 C CA . ASP A 1 333 ? 8.417 -1.625 -3.438 1.00 98.69 333 ASP A CA 1
ATOM 2664 C C . ASP A 1 333 ? 9.516 -1.874 -4.470 1.00 98.69 333 ASP A C 1
ATOM 2666 O O . ASP A 1 333 ? 10.044 -2.982 -4.547 1.00 98.69 333 ASP A O 1
ATOM 2670 N N . ILE A 1 334 ? 9.931 -0.848 -5.222 1.00 98.81 334 ILE A N 1
ATOM 2671 C CA . ILE A 1 334 ? 11.050 -0.985 -6.166 1.00 98.81 334 ILE A CA 1
ATOM 2672 C C . ILE A 1 334 ? 12.325 -1.394 -5.413 1.00 98.81 334 ILE A C 1
ATOM 2674 O O . ILE A 1 334 ? 12.962 -0.589 -4.729 1.00 98.81 334 ILE A O 1
ATOM 2678 N N . GLY A 1 335 ? 12.702 -2.659 -5.597 1.00 97.69 335 GLY A N 1
ATOM 2679 C CA . GLY A 1 335 ? 13.862 -3.306 -4.998 1.00 97.69 335 GLY A CA 1
ATOM 2680 C C . GLY A 1 335 ? 13.572 -4.170 -3.763 1.00 97.69 335 GLY A C 1
ATOM 2681 O O . GLY A 1 335 ? 14.532 -4.674 -3.176 1.00 97.69 335 GLY A O 1
ATOM 2682 N N . GLY A 1 336 ? 12.310 -4.320 -3.349 1.00 97.94 336 GLY A N 1
ATOM 2683 C CA . GLY A 1 336 ? 11.914 -4.990 -2.106 1.00 97.94 336 GLY A CA 1
ATOM 2684 C C . GLY A 1 336 ? 12.270 -4.181 -0.854 1.00 97.94 336 GLY A C 1
ATOM 2685 O O . GLY A 1 336 ? 12.909 -3.130 -0.939 1.00 97.94 336 GLY A O 1
ATOM 2686 N N . TYR A 1 337 ? 11.898 -4.681 0.320 1.00 97.12 337 TYR A N 1
ATOM 2687 C CA . TYR A 1 337 ? 12.028 -3.987 1.603 1.00 97.12 337 TYR A CA 1
ATOM 2688 C C . TYR A 1 337 ? 12.947 -4.709 2.599 1.00 97.12 337 TYR A C 1
ATOM 2690 O O . TYR A 1 337 ? 13.886 -4.103 3.130 1.00 97.12 337 TYR A O 1
ATOM 2698 N N . CYS A 1 338 ? 12.697 -5.998 2.848 1.00 94.88 338 CYS A N 1
ATOM 2699 C CA . CYS A 1 338 ? 13.318 -6.748 3.935 1.00 94.88 338 CYS A CA 1
ATOM 2700 C C . CYS A 1 338 ? 14.788 -7.080 3.634 1.00 94.88 338 CYS A C 1
ATOM 2702 O O . CYS A 1 338 ? 15.105 -7.986 2.860 1.00 94.88 338 CYS A O 1
ATOM 2704 N N . ALA A 1 339 ? 15.709 -6.356 4.275 1.00 93.50 339 ALA A N 1
ATOM 2705 C CA . ALA A 1 339 ? 17.130 -6.673 4.307 1.00 93.50 339 ALA A CA 1
ATOM 2706 C C . ALA A 1 339 ? 17.524 -7.322 5.641 1.00 93.50 339 ALA A C 1
ATOM 2708 O O . ALA A 1 339 ? 17.190 -6.854 6.735 1.00 93.50 339 ALA A O 1
ATOM 2709 N N . VAL A 1 340 ? 18.302 -8.399 5.545 1.00 90.38 340 VAL A N 1
ATOM 2710 C CA . VAL A 1 340 ? 18.797 -9.180 6.686 1.00 90.38 340 VAL A CA 1
ATOM 2711 C C . VAL A 1 340 ? 20.315 -9.093 6.703 1.00 90.38 340 VAL A C 1
ATOM 2713 O O . VAL A 1 340 ? 20.970 -9.252 5.676 1.00 90.38 340 VAL A O 1
ATOM 2716 N N . ASN A 1 341 ? 20.890 -8.839 7.877 1.00 86.25 341 ASN A N 1
ATOM 2717 C CA . ASN A 1 341 ? 22.335 -8.715 8.062 1.00 86.25 341 ASN A CA 1
ATOM 2718 C C . ASN A 1 341 ? 22.763 -9.452 9.336 1.00 86.25 341 ASN A C 1
ATOM 2720 O O . ASN A 1 341 ? 23.132 -8.835 10.332 1.00 86.25 341 ASN A O 1
ATOM 2724 N N . LEU A 1 342 ? 22.647 -10.778 9.304 1.00 84.75 342 LEU A N 1
ATOM 2725 C CA . LEU A 1 342 ? 23.130 -11.683 10.345 1.00 84.75 342 LEU A CA 1
ATOM 2726 C C . LEU A 1 342 ? 24.562 -12.148 10.006 1.00 84.75 342 LEU A C 1
ATOM 2728 O O . LEU A 1 342 ? 24.980 -12.042 8.848 1.00 84.75 342 LEU A O 1
ATOM 2732 N N . PRO A 1 343 ? 25.338 -12.689 10.967 1.00 82.38 343 PRO A N 1
ATOM 2733 C CA . PRO A 1 343 ? 26.740 -13.057 10.739 1.00 82.38 343 PRO A CA 1
ATOM 2734 C C . PRO A 1 343 ? 26.974 -13.995 9.543 1.00 82.38 343 PRO A C 1
ATOM 2736 O O . PRO A 1 343 ? 27.966 -13.833 8.834 1.00 82.38 343 PRO A O 1
ATOM 2739 N N . LEU A 1 344 ? 26.046 -14.930 9.299 1.00 85.50 344 LEU A N 1
ATOM 2740 C CA . LEU A 1 344 ? 26.115 -15.930 8.223 1.00 85.50 344 LEU A CA 1
ATOM 2741 C C . LEU A 1 344 ? 25.069 -15.735 7.109 1.00 85.50 344 LEU A C 1
ATOM 2743 O O . LEU A 1 344 ? 25.194 -16.345 6.053 1.00 85.50 344 LEU A O 1
ATOM 2747 N N . ILE A 1 345 ? 24.047 -14.897 7.323 1.00 84.62 345 ILE A N 1
ATOM 2748 C CA . ILE A 1 345 ? 22.928 -14.701 6.388 1.00 84.62 345 ILE A CA 1
ATOM 2749 C C . ILE A 1 345 ? 22.812 -13.213 6.068 1.00 84.62 345 ILE A C 1
ATOM 2751 O O . ILE A 1 345 ? 22.481 -12.404 6.938 1.00 84.62 345 ILE A O 1
ATOM 2755 N N . LYS A 1 346 ? 23.088 -12.857 4.811 1.00 91.50 346 LYS A N 1
ATOM 2756 C CA . LYS A 1 346 ? 23.056 -11.477 4.320 1.00 91.50 346 LYS A CA 1
ATOM 2757 C C . LYS A 1 346 ? 22.202 -11.381 3.065 1.00 91.50 346 LYS A C 1
ATOM 2759 O O . LYS A 1 346 ? 22.600 -11.862 2.007 1.00 91.50 346 LYS A O 1
ATOM 2764 N N . TYR A 1 347 ? 21.055 -10.731 3.204 1.00 93.19 347 TYR A N 1
ATOM 2765 C CA . TYR A 1 347 ? 20.197 -10.325 2.101 1.00 93.19 347 TYR A CA 1
ATOM 2766 C C . TYR A 1 347 ? 20.288 -8.808 2.002 1.00 93.19 347 TYR A C 1
ATOM 2768 O O . TYR A 1 347 ? 19.721 -8.090 2.824 1.00 93.19 347 TYR A O 1
ATOM 2776 N N . HIS A 1 348 ? 21.074 -8.346 1.030 1.00 95.75 348 HIS A N 1
ATOM 2777 C CA . HIS A 1 348 ? 21.311 -6.939 0.711 1.00 95.75 348 HIS A CA 1
ATOM 2778 C C . HIS A 1 348 ? 20.878 -6.695 -0.731 1.00 95.75 348 HIS A C 1
ATOM 2780 O O . HIS A 1 348 ? 21.194 -7.496 -1.617 1.00 95.75 348 HIS A O 1
ATOM 2786 N N . ARG A 1 349 ? 20.187 -5.583 -0.985 1.00 97.94 349 ARG A N 1
ATOM 2787 C CA . ARG A 1 349 ? 19.730 -5.242 -2.332 1.00 97.94 349 ARG A CA 1
ATOM 2788 C C . ARG A 1 349 ? 20.925 -4.902 -3.219 1.00 97.94 349 ARG A C 1
ATOM 2790 O O . ARG A 1 349 ? 21.580 -3.887 -3.008 1.00 97.94 349 ARG A O 1
ATOM 2797 N N . SER A 1 350 ? 21.191 -5.728 -4.225 1.00 98.00 350 SER A N 1
ATOM 2798 C CA . SER A 1 350 ? 22.171 -5.439 -5.282 1.00 98.00 350 SER A CA 1
ATOM 2799 C C . SER A 1 350 ? 21.612 -4.483 -6.340 1.00 98.00 350 SER A C 1
ATOM 2801 O O . SER A 1 350 ? 20.413 -4.534 -6.611 1.00 98.00 350 SER A O 1
ATOM 2803 N N . GLU A 1 351 ? 22.479 -3.728 -7.024 1.00 97.81 351 GLU A N 1
ATOM 2804 C CA . GLU A 1 351 ? 22.109 -2.889 -8.181 1.00 97.81 351 GLU A CA 1
ATOM 2805 C C . GLU A 1 351 ? 21.311 -3.658 -9.241 1.00 97.81 351 GLU A C 1
ATOM 2807 O O . GLU A 1 351 ? 20.272 -3.187 -9.678 1.00 97.81 351 GLU A O 1
ATOM 2812 N N . GLU A 1 352 ? 21.741 -4.873 -9.591 1.00 98.00 352 GLU A N 1
ATOM 2813 C CA . GLU A 1 352 ? 21.066 -5.731 -10.576 1.00 98.00 352 GLU A CA 1
ATOM 2814 C C . GLU A 1 352 ? 19.604 -6.024 -10.195 1.00 98.00 352 GLU A C 1
ATOM 2816 O O . GLU A 1 352 ? 18.699 -5.867 -11.011 1.00 98.00 352 GLU A O 1
ATOM 2821 N N . LEU A 1 353 ? 19.365 -6.401 -8.934 1.00 98.31 353 LEU A N 1
ATOM 2822 C CA . LEU A 1 353 ? 18.016 -6.639 -8.413 1.00 98.31 353 LEU A CA 1
ATOM 2823 C C . LEU A 1 353 ? 17.175 -5.357 -8.458 1.00 98.31 353 LEU A C 1
ATOM 2825 O O . LEU A 1 353 ? 16.017 -5.399 -8.859 1.00 98.31 353 LEU A O 1
ATOM 2829 N N . LEU A 1 354 ? 17.764 -4.218 -8.079 1.00 98.69 354 LEU A N 1
ATOM 2830 C CA . LEU A 1 354 ? 17.099 -2.918 -8.142 1.00 98.69 354 LEU A CA 1
ATOM 2831 C C . LEU A 1 354 ? 16.732 -2.538 -9.591 1.00 98.69 354 LEU A C 1
ATOM 2833 O O . LEU A 1 354 ? 15.636 -2.031 -9.820 1.00 98.69 354 LEU A O 1
ATOM 2837 N N . PHE A 1 355 ? 17.606 -2.819 -10.563 1.00 98.38 355 PHE A N 1
ATOM 2838 C CA . PHE A 1 355 ? 17.363 -2.557 -11.985 1.00 98.38 355 PHE A CA 1
ATOM 2839 C C . PHE A 1 355 ? 16.197 -3.380 -12.526 1.00 98.38 355 PHE A C 1
ATOM 2841 O O . PHE A 1 355 ? 15.265 -2.803 -13.088 1.00 98.38 355 PHE A O 1
ATOM 2848 N N . ARG A 1 356 ? 16.189 -4.697 -12.275 1.00 98.19 356 ARG A N 1
ATOM 2849 C CA . ARG A 1 356 ? 15.090 -5.577 -12.701 1.00 98.19 356 ARG A CA 1
ATOM 2850 C C . ARG A 1 356 ? 13.761 -5.216 -12.037 1.00 98.19 356 ARG A C 1
ATOM 2852 O O . ARG A 1 356 ? 12.715 -5.292 -12.679 1.00 98.19 356 ARG A O 1
ATOM 2859 N N . TRP A 1 357 ? 13.792 -4.746 -10.789 1.00 98.62 357 TRP A N 1
ATOM 2860 C CA . TRP A 1 357 ? 12.592 -4.256 -10.107 1.00 98.62 357 TRP A CA 1
ATOM 2861 C C . TRP A 1 357 ? 12.069 -2.945 -10.715 1.00 98.62 357 TRP A C 1
ATOM 2863 O O . TRP A 1 357 ? 10.870 -2.808 -10.928 1.00 98.62 357 TRP A O 1
ATOM 2873 N N . MET A 1 358 ? 12.951 -2.000 -11.070 1.00 98.69 358 MET A N 1
ATOM 2874 C CA . MET A 1 358 ? 12.559 -0.790 -11.812 1.00 98.69 358 MET A CA 1
ATOM 2875 C C . MET A 1 358 ? 11.950 -1.127 -13.178 1.00 98.69 358 MET A C 1
ATOM 2877 O O . MET A 1 358 ? 10.982 -0.492 -13.590 1.00 98.69 358 MET A O 1
ATOM 2881 N N . GLU A 1 359 ? 12.500 -2.113 -13.886 1.00 98.31 359 GLU A N 1
ATOM 2882 C CA . GLU A 1 359 ? 12.019 -2.503 -15.213 1.00 98.31 359 GLU A CA 1
ATOM 2883 C C . GLU A 1 359 ? 10.575 -2.999 -15.187 1.00 98.31 359 GLU A C 1
ATOM 2885 O O . GLU A 1 359 ? 9.771 -2.505 -15.976 1.00 98.31 359 GLU A O 1
ATOM 2890 N N . PHE A 1 360 ? 10.212 -3.910 -14.274 1.00 95.50 360 PHE A N 1
ATOM 2891 C CA . PHE A 1 360 ? 8.826 -4.385 -14.206 1.00 95.50 360 PHE A CA 1
ATOM 2892 C C . PHE A 1 360 ? 7.887 -3.373 -13.531 1.00 95.50 360 PHE A C 1
ATOM 2894 O O . PHE A 1 360 ? 6.762 -3.202 -13.997 1.00 95.50 360 PHE A O 1
ATOM 2901 N N . SER A 1 361 ? 8.332 -2.640 -12.501 1.00 98.50 361 SER A N 1
ATOM 2902 C CA . SER A 1 361 ? 7.496 -1.616 -11.852 1.00 98.50 361 SER A CA 1
ATOM 2903 C C . SER A 1 361 ? 7.177 -0.430 -12.770 1.00 98.50 361 SER A C 1
ATOM 2905 O O . SER A 1 361 ? 6.200 0.279 -12.543 1.00 98.50 361 SER A O 1
ATOM 2907 N N . ALA A 1 362 ? 7.932 -0.204 -13.852 1.00 98.62 362 ALA A N 1
ATOM 2908 C CA . ALA A 1 362 ? 7.533 0.764 -14.880 1.00 98.62 362 ALA A CA 1
ATOM 2909 C C . ALA A 1 362 ? 6.207 0.385 -15.582 1.00 98.62 362 ALA A C 1
ATOM 2911 O O . ALA A 1 362 ? 5.584 1.237 -16.226 1.00 98.62 362 ALA A O 1
ATOM 2912 N N . PHE A 1 363 ? 5.767 -0.870 -15.423 1.00 98.44 363 PHE A N 1
ATOM 2913 C CA . PHE A 1 363 ? 4.547 -1.460 -15.968 1.00 98.44 363 PHE A CA 1
ATOM 2914 C C . PHE A 1 363 ? 3.471 -1.793 -14.907 1.00 98.44 363 PHE A C 1
ATOM 2916 O O . PHE A 1 363 ? 2.434 -2.341 -15.263 1.00 98.44 363 PHE A O 1
ATOM 2923 N N . THR A 1 364 ? 3.652 -1.429 -13.630 1.00 98.12 364 THR A N 1
ATOM 2924 C CA . THR A 1 364 ? 2.622 -1.574 -12.570 1.00 98.12 364 THR A CA 1
ATOM 2925 C C . THR A 1 364 ? 1.797 -0.295 -12.394 1.00 98.12 364 THR A C 1
ATOM 2927 O O . THR A 1 364 ? 2.097 0.718 -13.029 1.00 98.12 364 THR A O 1
ATOM 2930 N N . THR A 1 365 ? 0.762 -0.307 -11.537 1.00 98.31 365 THR A N 1
ATOM 2931 C CA . THR A 1 365 ? -0.123 0.851 -11.273 1.00 98.31 365 THR A CA 1
ATOM 2932 C C . THR A 1 365 ? 0.656 2.103 -10.863 1.00 98.31 365 THR A C 1
ATOM 2934 O O . THR A 1 365 ? 0.464 3.156 -11.478 1.00 98.31 365 THR A O 1
ATOM 2937 N N . VAL A 1 366 ? 1.558 1.966 -9.879 1.00 98.69 366 VAL A N 1
ATOM 2938 C CA . VAL A 1 366 ? 2.389 3.038 -9.305 1.00 98.69 366 VAL A CA 1
ATOM 2939 C C . VAL A 1 366 ? 3.871 2.643 -9.277 1.00 98.69 366 VAL A C 1
ATOM 2941 O O . VAL A 1 366 ? 4.226 1.538 -8.870 1.00 98.69 366 VAL A O 1
ATOM 2944 N N . PHE A 1 367 ? 4.748 3.573 -9.668 1.00 98.81 367 PHE A N 1
ATOM 2945 C CA . PHE A 1 367 ? 6.208 3.419 -9.645 1.00 98.81 367 PHE A CA 1
ATOM 2946 C C . PHE A 1 367 ? 6.791 4.060 -8.378 1.00 98.81 367 PHE A C 1
ATOM 2948 O O . PHE A 1 367 ? 7.180 5.232 -8.389 1.00 98.81 367 PHE A O 1
ATOM 2955 N N . ARG A 1 368 ? 6.805 3.305 -7.267 1.00 98.81 368 ARG A N 1
ATOM 2956 C CA . ARG A 1 368 ? 7.246 3.777 -5.941 1.00 98.81 368 ARG A CA 1
ATOM 2957 C C . ARG A 1 368 ? 8.541 3.109 -5.470 1.00 98.81 368 ARG A C 1
ATOM 2959 O O . ARG A 1 368 ? 8.641 1.886 -5.445 1.00 98.81 368 ARG A O 1
ATOM 2966 N N . THR A 1 369 ? 9.519 3.907 -5.039 1.00 98.81 369 THR A N 1
ATOM 2967 C CA . THR A 1 369 ? 10.738 3.397 -4.381 1.00 98.81 369 THR A CA 1
ATOM 2968 C C . THR A 1 369 ? 10.547 3.192 -2.882 1.00 98.81 369 THR A C 1
ATOM 2970 O O . THR A 1 369 ? 9.666 3.789 -2.265 1.00 98.81 369 THR A O 1
ATOM 2973 N N . HIS A 1 370 ? 11.415 2.379 -2.282 1.00 98.56 370 HIS A N 1
ATOM 2974 C CA . HIS A 1 370 ? 11.574 2.292 -0.835 1.00 98.56 370 HIS A CA 1
ATOM 2975 C C . HIS A 1 370 ? 13.042 2.008 -0.505 1.00 98.56 370 HIS A C 1
ATOM 2977 O O . HIS A 1 370 ? 13.696 1.215 -1.179 1.00 98.56 370 HIS A O 1
ATOM 2983 N N . GLU A 1 371 ? 13.591 2.622 0.542 1.00 97.94 371 GLU A N 1
ATOM 2984 C CA . GLU A 1 371 ? 14.970 2.342 0.967 1.00 97.94 371 GLU A CA 1
ATOM 2985 C C . GLU A 1 371 ? 15.180 0.963 1.634 1.00 97.94 371 GLU A C 1
ATOM 2987 O O . GLU A 1 371 ? 16.314 0.468 1.686 1.00 97.94 371 GLU A O 1
ATOM 2992 N N . GLY A 1 372 ? 14.096 0.327 2.096 1.00 95.00 372 GLY A N 1
ATOM 2993 C CA . GLY A 1 372 ? 14.110 -0.876 2.930 1.00 95.00 372 GLY A CA 1
ATOM 2994 C C . GLY A 1 372 ? 14.365 -0.590 4.415 1.00 95.00 372 GLY A C 1
ATOM 2995 O O . GLY A 1 372 ? 14.707 0.527 4.805 1.00 95.00 372 GLY A O 1
ATOM 2996 N N . ASN A 1 373 ? 14.253 -1.628 5.245 1.00 91.69 373 ASN A N 1
ATOM 2997 C CA . ASN A 1 373 ? 14.485 -1.559 6.697 1.00 91.69 373 ASN A CA 1
ATOM 2998 C C . ASN A 1 373 ? 15.947 -1.234 7.094 1.00 91.69 373 ASN A C 1
ATOM 3000 O O . ASN A 1 373 ? 16.210 -0.822 8.223 1.00 91.69 373 ASN A O 1
ATOM 3004 N N . LYS A 1 374 ? 16.918 -1.435 6.187 1.00 91.56 374 LYS A N 1
ATOM 3005 C CA . LYS A 1 374 ? 18.353 -1.148 6.396 1.00 91.56 374 LYS A CA 1
ATOM 3006 C C . LYS A 1 374 ? 18.946 -0.398 5.195 1.00 91.56 374 LYS A C 1
ATOM 3008 O O . LYS A 1 374 ? 19.695 -0.989 4.413 1.00 91.56 374 LYS A O 1
ATOM 3013 N N . PRO A 1 375 ? 18.656 0.911 5.043 1.00 93.25 375 PRO A N 1
ATOM 3014 C CA . PRO A 1 375 ? 19.047 1.686 3.863 1.00 93.25 375 PRO A CA 1
ATOM 3015 C C . PRO A 1 375 ? 20.544 1.639 3.534 1.00 93.25 375 PRO A C 1
ATOM 3017 O O . PRO A 1 375 ? 20.915 1.608 2.363 1.00 93.25 375 PRO A O 1
ATOM 3020 N N . SER A 1 376 ? 21.400 1.604 4.561 1.00 91.88 376 SER A N 1
ATOM 3021 C CA . SER A 1 376 ? 22.861 1.725 4.451 1.00 91.88 376 SER A CA 1
ATOM 3022 C C . SER A 1 376 ? 23.583 0.502 3.877 1.00 91.88 376 SER A C 1
ATOM 3024 O O . SER A 1 376 ? 24.730 0.636 3.456 1.00 91.88 376 SER A O 1
ATOM 3026 N N . CYS A 1 377 ? 22.950 -0.677 3.841 1.00 92.62 377 CYS A N 1
ATOM 3027 C CA . CYS A 1 377 ? 23.518 -1.877 3.212 1.00 92.62 377 CYS A CA 1
ATOM 3028 C C . CYS A 1 377 ? 22.868 -2.237 1.867 1.00 92.62 377 CYS A C 1
ATOM 3030 O O . CYS A 1 377 ? 23.271 -3.216 1.246 1.00 92.62 377 CYS A O 1
ATOM 3032 N N . ASN A 1 378 ? 21.878 -1.466 1.414 1.00 96.81 378 ASN A N 1
ATOM 3033 C CA . ASN A 1 378 ? 21.144 -1.698 0.173 1.00 96.81 378 ASN A CA 1
ATOM 3034 C C . ASN A 1 378 ? 21.576 -0.706 -0.916 1.00 96.81 378 ASN A C 1
ATOM 3036 O O . ASN A 1 378 ? 21.751 0.482 -0.650 1.00 96.81 378 ASN A O 1
ATOM 3040 N N . SER A 1 379 ? 21.664 -1.160 -2.168 1.00 98.00 379 SER A N 1
ATOM 3041 C CA . SER A 1 379 ? 21.668 -0.256 -3.320 1.00 98.00 379 SER A CA 1
ATOM 3042 C C . SER A 1 379 ? 20.348 0.521 -3.376 1.00 98.00 379 SER A C 1
ATOM 3044 O O . SER A 1 379 ? 19.266 -0.052 -3.244 1.00 98.00 379 SER A O 1
ATOM 3046 N N . GLN A 1 380 ? 20.442 1.826 -3.604 1.00 98.56 380 GLN A N 1
ATOM 3047 C CA . GLN A 1 380 ? 19.326 2.760 -3.732 1.00 98.56 380 GLN A CA 1
ATOM 3048 C C . GLN A 1 380 ? 19.320 3.368 -5.135 1.00 98.56 380 GLN A C 1
ATOM 3050 O O . GLN A 1 380 ? 20.341 3.360 -5.825 1.00 98.56 380 GLN A O 1
ATOM 3055 N N . PHE A 1 381 ? 18.195 3.953 -5.556 1.00 98.25 381 PHE A N 1
ATOM 3056 C CA . PHE A 1 381 ? 18.103 4.610 -6.869 1.00 98.25 381 PHE A CA 1
ATOM 3057 C C . PHE A 1 381 ? 19.085 5.789 -7.021 1.00 98.25 381 PHE A C 1
ATOM 3059 O O . PHE A 1 381 ? 19.409 6.175 -8.137 1.00 98.25 381 PHE A O 1
ATOM 3066 N N . TYR A 1 382 ? 19.569 6.343 -5.904 1.00 96.94 382 TYR A N 1
ATOM 3067 C CA . TYR A 1 382 ? 20.543 7.434 -5.839 1.00 96.94 382 TYR A CA 1
ATOM 3068 C C . TYR A 1 382 ? 21.970 6.992 -5.465 1.00 96.94 382 TYR A C 1
ATOM 3070 O O . TYR A 1 382 ? 22.820 7.845 -5.217 1.00 96.94 382 TYR A O 1
ATOM 3078 N N . SER A 1 383 ? 22.274 5.687 -5.406 1.00 97.38 383 SER A N 1
ATOM 3079 C CA . SER A 1 383 ? 23.599 5.210 -4.968 1.00 97.38 383 SER A CA 1
ATOM 3080 C C . SER A 1 383 ? 24.755 5.648 -5.877 1.00 97.38 383 SER A C 1
ATOM 3082 O O . SER A 1 383 ? 25.885 5.758 -5.406 1.00 97.38 383 SER A O 1
ATOM 3084 N N . ASN A 1 384 ? 24.508 5.860 -7.173 1.00 97.88 384 ASN A N 1
ATOM 3085 C CA . ASN A 1 384 ? 25.497 6.303 -8.160 1.00 97.88 384 ASN A CA 1
ATOM 3086 C C . ASN A 1 384 ? 24.833 6.743 -9.481 1.00 97.88 384 ASN A C 1
ATOM 3088 O O . ASN A 1 384 ? 23.621 6.663 -9.658 1.00 97.88 384 ASN A O 1
ATOM 3092 N N . HIS A 1 385 ? 25.646 7.171 -10.451 1.00 97.62 385 HIS A N 1
ATOM 3093 C CA . HIS A 1 385 ? 25.163 7.595 -11.769 1.00 97.62 385 HIS A CA 1
ATOM 3094 C C . HIS A 1 385 ? 24.403 6.500 -12.542 1.00 97.62 385 HIS A C 1
ATOM 3096 O O . HIS A 1 385 ? 23.490 6.836 -13.291 1.00 97.62 385 HIS A O 1
ATOM 3102 N N . LYS A 1 386 ? 24.739 5.208 -12.380 1.00 97.88 386 LYS A N 1
ATOM 3103 C CA . LYS A 1 386 ? 24.054 4.110 -13.089 1.00 97.88 386 LYS A CA 1
ATOM 3104 C C . LYS A 1 386 ? 22.640 3.917 -12.554 1.00 97.88 386 LYS A C 1
ATOM 3106 O O . LYS A 1 386 ? 21.687 3.938 -13.325 1.00 97.88 386 LYS A O 1
ATOM 3111 N N . THR A 1 387 ? 22.516 3.810 -11.232 1.00 98.19 387 THR A N 1
ATOM 3112 C CA . THR A 1 387 ? 21.225 3.720 -10.527 1.00 98.19 387 THR A CA 1
ATOM 3113 C C . THR A 1 387 ? 20.326 4.923 -10.814 1.00 98.19 387 THR A C 1
ATOM 3115 O O . THR A 1 387 ? 19.161 4.722 -11.158 1.00 98.19 387 THR A O 1
ATOM 3118 N N . LEU A 1 388 ? 20.875 6.144 -10.822 1.00 98.38 388 LEU A N 1
ATOM 3119 C CA . LEU A 1 388 ? 20.131 7.355 -11.194 1.00 98.38 388 LEU A CA 1
ATOM 3120 C C . LEU A 1 388 ? 19.696 7.356 -12.666 1.00 98.38 388 LEU A C 1
ATOM 3122 O O . LEU A 1 388 ? 18.542 7.663 -12.957 1.00 98.38 388 LEU A O 1
ATOM 3126 N N . SER A 1 389 ? 20.591 6.990 -13.590 1.00 98.31 389 SER A N 1
ATOM 3127 C CA . SER A 1 389 ? 20.288 6.942 -15.031 1.00 98.31 389 SER A CA 1
ATOM 3128 C C . SER A 1 389 ? 19.195 5.922 -15.347 1.00 98.31 389 SER A C 1
ATOM 3130 O O . SER A 1 389 ? 18.275 6.218 -16.109 1.00 98.31 389 SER A O 1
ATOM 3132 N N . HIS A 1 390 ? 19.267 4.737 -14.734 1.00 98.25 390 HIS A N 1
ATOM 3133 C CA . HIS A 1 390 ? 18.269 3.678 -14.896 1.00 98.25 390 HIS A CA 1
ATOM 3134 C C . HIS A 1 390 ? 16.917 4.105 -14.321 1.00 98.25 390 HIS A C 1
ATOM 3136 O O . HIS A 1 390 ? 15.907 4.058 -15.018 1.00 98.25 390 HIS A O 1
ATOM 3142 N N . PHE A 1 391 ? 16.897 4.640 -13.097 1.00 98.81 391 PHE A N 1
ATOM 3143 C CA . PHE A 1 391 ? 15.680 5.175 -12.485 1.00 98.81 391 PHE A CA 1
ATOM 3144 C C . PHE A 1 391 ? 15.034 6.275 -13.336 1.00 98.81 391 PHE A C 1
ATOM 3146 O O . PHE A 1 391 ? 13.832 6.232 -13.591 1.00 98.81 391 PHE A O 1
ATOM 3153 N N . ALA A 1 392 ? 15.832 7.218 -13.847 1.00 98.81 392 ALA A N 1
ATOM 3154 C CA . ALA A 1 392 ? 15.369 8.269 -14.747 1.00 98.81 392 ALA A CA 1
ATOM 3155 C C . ALA A 1 392 ? 14.770 7.704 -16.045 1.00 98.81 392 ALA A C 1
ATOM 3157 O O . ALA A 1 392 ? 13.709 8.154 -16.483 1.00 98.81 392 ALA A O 1
ATOM 3158 N N . ARG A 1 393 ? 15.418 6.694 -16.643 1.00 98.62 393 ARG A N 1
ATOM 3159 C CA . ARG A 1 393 ? 14.940 5.993 -17.842 1.00 98.62 393 ARG A CA 1
ATOM 3160 C C . ARG A 1 393 ? 13.588 5.322 -17.590 1.00 98.62 393 ARG A C 1
ATOM 3162 O O . ARG A 1 393 ? 12.646 5.564 -18.343 1.00 98.62 393 ARG A O 1
ATOM 3169 N N . LEU A 1 394 ? 13.463 4.527 -16.527 1.00 98.75 394 LEU A N 1
ATOM 3170 C CA . LEU A 1 394 ? 12.232 3.788 -16.233 1.00 98.75 394 LEU A CA 1
ATOM 3171 C C . LEU A 1 394 ? 11.093 4.700 -15.747 1.00 98.75 394 LEU A C 1
ATOM 3173 O O . LEU A 1 394 ? 9.949 4.486 -16.141 1.00 98.75 394 LEU A O 1
ATOM 3177 N N . ALA A 1 395 ? 11.384 5.787 -15.026 1.00 98.81 395 ALA A N 1
ATOM 3178 C CA . ALA A 1 395 ? 10.390 6.813 -14.700 1.00 98.81 395 ALA A CA 1
ATOM 3179 C C . ALA A 1 395 ? 9.818 7.493 -15.964 1.00 98.81 395 ALA A C 1
ATOM 3181 O O . ALA A 1 395 ? 8.616 7.765 -16.043 1.00 98.81 395 ALA A O 1
ATOM 3182 N N . LYS A 1 396 ? 10.651 7.729 -16.993 1.00 98.75 396 LYS A N 1
ATOM 3183 C CA . LYS A 1 396 ? 10.197 8.246 -18.299 1.00 98.75 396 LYS A CA 1
ATOM 3184 C C . LYS A 1 396 ? 9.350 7.223 -19.058 1.00 98.75 396 LYS A C 1
ATOM 3186 O O . LYS A 1 396 ? 8.313 7.608 -19.594 1.00 98.75 396 LYS A O 1
ATOM 3191 N N . VAL A 1 397 ? 9.719 5.937 -19.041 1.00 98.62 397 VAL A N 1
ATOM 3192 C CA . VAL A 1 397 ? 8.893 4.842 -19.597 1.00 98.62 397 VAL A CA 1
ATOM 3193 C C . VAL A 1 397 ? 7.527 4.787 -18.906 1.00 98.62 397 VAL A C 1
ATOM 3195 O O . VAL A 1 397 ? 6.501 4.837 -19.580 1.00 98.62 397 VAL A O 1
ATOM 3198 N N . TYR A 1 398 ? 7.499 4.784 -17.572 1.00 98.69 398 TYR A N 1
ATOM 3199 C CA . TYR A 1 398 ? 6.277 4.802 -16.766 1.00 98.69 398 TYR A CA 1
ATOM 3200 C C . TYR A 1 398 ? 5.362 5.996 -17.107 1.00 98.69 398 TYR A C 1
ATOM 3202 O O . TYR A 1 398 ? 4.153 5.827 -17.303 1.00 98.69 398 TYR A O 1
ATOM 3210 N N . LYS A 1 399 ? 5.927 7.204 -17.252 1.00 98.31 399 LYS A N 1
ATOM 3211 C CA . LYS A 1 399 ? 5.179 8.403 -17.667 1.00 98.31 399 LYS A CA 1
ATOM 3212 C C . LYS A 1 399 ? 4.668 8.316 -19.110 1.00 98.31 399 LYS A C 1
ATOM 3214 O O . LYS A 1 399 ? 3.574 8.810 -19.389 1.00 98.31 399 LYS A O 1
ATOM 3219 N N . ALA A 1 400 ? 5.416 7.694 -20.024 1.00 98.06 400 ALA A N 1
ATOM 3220 C CA . ALA A 1 400 ? 5.086 7.661 -21.451 1.00 98.06 400 ALA A CA 1
ATOM 3221 C C . ALA A 1 400 ? 3.723 7.009 -21.749 1.00 98.06 400 ALA A C 1
ATOM 3223 O O . ALA A 1 400 ? 3.034 7.445 -22.673 1.00 98.06 400 ALA A O 1
ATOM 3224 N N . TRP A 1 401 ? 3.296 6.027 -20.944 1.00 96.88 401 TRP A N 1
ATOM 3225 C CA . TRP A 1 401 ? 2.001 5.348 -21.094 1.00 96.88 401 TRP A CA 1
ATOM 3226 C C . TRP A 1 401 ? 0.900 5.816 -20.116 1.00 96.88 401 TRP A C 1
ATOM 3228 O O . TRP A 1 401 ? -0.174 5.216 -20.074 1.00 96.88 401 TRP A O 1
ATOM 3238 N N . LYS A 1 402 ? 1.091 6.948 -19.403 1.00 97.06 402 LYS A N 1
ATOM 3239 C CA . LYS A 1 402 ? 0.100 7.551 -18.470 1.00 97.06 402 LYS A CA 1
ATOM 3240 C C . LYS A 1 402 ? -1.329 7.608 -19.038 1.00 97.06 402 LYS A C 1
ATOM 3242 O O . LYS A 1 402 ? -2.287 7.387 -18.306 1.00 97.06 402 LYS A O 1
ATOM 3247 N N . PHE A 1 403 ? -1.492 7.907 -20.328 1.00 96.25 403 PHE A N 1
ATOM 3248 C CA . PHE A 1 403 ? -2.814 8.026 -20.959 1.00 96.25 403 PHE A CA 1
ATOM 3249 C C . PHE A 1 403 ? -3.616 6.708 -20.930 1.00 96.25 403 PHE A C 1
ATOM 3251 O O . PHE A 1 403 ? -4.830 6.747 -20.766 1.00 96.25 403 PHE A O 1
ATOM 3258 N N . TYR A 1 404 ? -2.945 5.560 -21.065 1.00 98.25 404 TYR A N 1
ATOM 3259 C CA . TYR A 1 404 ? -3.559 4.231 -21.006 1.00 98.25 404 TYR A CA 1
ATOM 3260 C C . TYR A 1 404 ? -3.743 3.796 -19.551 1.00 98.25 404 TYR A C 1
ATOM 3262 O O . TYR A 1 404 ? -4.801 3.305 -19.179 1.00 98.25 404 TYR A O 1
ATOM 3270 N N . ARG A 1 405 ? -2.772 4.111 -18.686 1.00 98.12 405 ARG A N 1
ATOM 3271 C CA . ARG A 1 405 ? -2.880 3.933 -17.231 1.00 98.12 405 ARG A CA 1
ATOM 3272 C C . ARG A 1 405 ? -4.143 4.574 -16.646 1.00 98.12 405 ARG A C 1
ATOM 3274 O O . ARG A 1 405 ? -4.826 3.929 -15.866 1.00 98.12 405 ARG A O 1
ATOM 3281 N N . ILE A 1 406 ? -4.478 5.803 -17.053 1.00 97.81 406 ILE A N 1
ATOM 3282 C CA . ILE A 1 406 ? -5.719 6.484 -16.640 1.00 97.81 406 ILE A CA 1
ATOM 3283 C C . ILE A 1 406 ? -6.958 5.681 -17.062 1.00 97.81 406 ILE A C 1
ATOM 3285 O O . ILE A 1 406 ? -7.873 5.514 -16.264 1.00 97.81 406 ILE A O 1
ATOM 3289 N N . GLN A 1 407 ? -6.977 5.133 -18.282 1.00 98.31 407 GLN A N 1
ATOM 3290 C CA . GLN A 1 407 ? -8.086 4.296 -18.754 1.00 98.31 407 GLN A CA 1
ATOM 3291 C C . GLN A 1 407 ? -8.218 3.008 -17.929 1.00 98.31 407 GLN A C 1
ATOM 3293 O O . GLN A 1 407 ? -9.333 2.620 -17.603 1.00 98.31 407 GLN A O 1
ATOM 3298 N N . LEU A 1 408 ? -7.101 2.380 -17.545 1.00 98.69 408 LEU A N 1
ATOM 3299 C CA . LEU A 1 408 ? -7.111 1.170 -16.717 1.00 98.69 408 LEU A CA 1
ATOM 3300 C C . LEU A 1 408 ? -7.489 1.440 -15.257 1.00 98.69 408 LEU A C 1
ATOM 3302 O O . LEU A 1 408 ? -8.206 0.641 -14.671 1.00 98.69 408 LEU A O 1
ATOM 3306 N N . VAL A 1 409 ? -7.061 2.566 -14.677 1.00 98.44 409 VAL A N 1
ATOM 3307 C CA . VAL A 1 409 ? -7.490 2.995 -13.332 1.00 98.44 409 VAL A CA 1
ATOM 3308 C C . VAL A 1 409 ? -8.990 3.298 -13.311 1.00 98.44 409 VAL A C 1
ATOM 3310 O O . VAL A 1 409 ? -9.684 2.917 -12.371 1.00 98.44 409 VAL A O 1
ATOM 3313 N N . LYS A 1 410 ? -9.513 3.911 -14.377 1.00 98.38 410 LYS A N 1
ATOM 3314 C CA . LYS A 1 410 ? -10.953 4.092 -14.553 1.00 98.38 410 LYS A CA 1
ATOM 3315 C C . LYS A 1 410 ? -11.690 2.764 -14.746 1.00 98.38 410 LYS A C 1
ATOM 3317 O O . LYS A 1 410 ? -12.706 2.553 -14.098 1.00 98.38 410 LYS A O 1
ATOM 3322 N N . GLU A 1 411 ? -11.166 1.838 -15.550 1.00 98.56 411 GLU A N 1
ATOM 3323 C CA . GLU A 1 411 ? -11.765 0.504 -15.713 1.00 98.56 411 GLU A CA 1
ATOM 3324 C C . GLU A 1 411 ? -11.743 -0.314 -14.406 1.00 98.56 411 GLU A C 1
ATOM 3326 O O . GLU A 1 411 ? -12.691 -1.045 -14.123 1.00 98.56 411 GLU A O 1
ATOM 3331 N N . ALA A 1 412 ? -10.716 -0.148 -13.569 1.00 98.56 412 ALA A N 1
ATOM 3332 C CA . ALA A 1 412 ? -10.668 -0.714 -12.223 1.00 98.56 412 ALA A CA 1
ATOM 3333 C C . ALA A 1 412 ? -11.773 -0.143 -11.316 1.00 98.56 412 ALA A C 1
ATOM 3335 O O . ALA A 1 412 ? -12.415 -0.900 -10.592 1.00 98.56 412 ALA A O 1
ATOM 3336 N N . SER A 1 413 ? -12.048 1.163 -11.388 1.00 98.19 413 SER A N 1
ATOM 3337 C CA . SER A 1 413 ? -13.135 1.783 -10.619 1.00 98.19 413 SER A CA 1
ATOM 3338 C C . SER A 1 413 ? -14.526 1.409 -11.146 1.00 98.19 413 SER A C 1
ATOM 3340 O O . SER A 1 413 ? -15.424 1.084 -10.372 1.00 98.19 413 SER A O 1
ATOM 3342 N N . GLU A 1 414 ? -14.705 1.375 -12.469 1.00 98.00 414 GLU A N 1
ATOM 3343 C CA . GLU A 1 414 ? -15.993 1.072 -13.100 1.00 98.00 414 GLU A CA 1
ATOM 3344 C C . GLU A 1 414 ? -16.341 -0.422 -13.088 1.00 98.00 414 GLU A C 1
ATOM 3346 O O . GLU A 1 414 ? -17.520 -0.741 -12.965 1.00 98.00 414 GLU A O 1
ATOM 3351 N N . LYS A 1 415 ? -15.360 -1.335 -13.181 1.00 98.19 415 LYS A N 1
ATOM 3352 C CA . LYS A 1 415 ? -15.580 -2.790 -13.353 1.00 98.19 415 LYS A CA 1
ATOM 3353 C C . LYS A 1 415 ? -14.773 -3.700 -12.420 1.00 98.19 415 LYS A C 1
ATOM 3355 O O . LYS A 1 415 ? -14.910 -4.916 -12.497 1.00 98.19 415 LYS A O 1
ATOM 3360 N N . GLY A 1 416 ? -13.874 -3.161 -11.596 1.00 98.00 416 GLY A N 1
ATOM 3361 C CA . GLY A 1 416 ? -12.999 -3.963 -10.730 1.00 98.00 416 GLY A CA 1
ATOM 3362 C C . GLY A 1 416 ? -11.895 -4.741 -11.455 1.00 98.00 416 GLY A C 1
ATOM 3363 O O . GLY A 1 416 ? -11.212 -5.547 -10.827 1.00 98.00 416 GLY A O 1
ATOM 3364 N N . LEU A 1 417 ? -11.689 -4.530 -12.762 1.00 98.50 417 LEU A N 1
ATOM 3365 C CA . LEU A 1 417 ? -10.655 -5.248 -13.512 1.00 98.50 417 LEU A CA 1
ATOM 3366 C C . LEU A 1 417 ? -9.258 -4.704 -13.171 1.00 98.50 417 LEU A C 1
ATOM 3368 O O . LEU A 1 417 ? -9.032 -3.502 -13.323 1.00 98.50 417 LEU A O 1
ATOM 3372 N N . PRO A 1 418 ? -8.288 -5.555 -12.788 1.00 98.44 418 PRO A N 1
ATOM 3373 C CA . PRO A 1 418 ? -6.985 -5.080 -12.343 1.00 98.44 418 PRO A CA 1
ATOM 3374 C C . PRO A 1 418 ? -6.165 -4.447 -13.472 1.00 98.44 418 PRO A C 1
ATOM 3376 O O . PRO A 1 418 ? -6.310 -4.804 -14.646 1.00 98.44 418 PRO A O 1
ATOM 3379 N N . VAL A 1 419 ? -5.274 -3.516 -13.116 1.00 98.56 419 VAL A N 1
ATOM 3380 C CA . VAL A 1 419 ? -4.328 -2.890 -14.061 1.00 98.56 419 VAL A CA 1
ATOM 3381 C C . VAL A 1 419 ? -3.340 -3.928 -14.597 1.00 98.56 419 VAL A C 1
ATOM 3383 O O . VAL A 1 419 ? -3.160 -4.033 -15.810 1.00 98.56 419 VAL A O 1
ATOM 3386 N N . CYS A 1 420 ? -2.754 -4.730 -13.706 1.00 98.31 420 CYS A N 1
ATOM 3387 C CA . CYS A 1 420 ? -1.918 -5.878 -14.049 1.00 98.31 420 CYS A CA 1
ATOM 3388 C C . CYS A 1 420 ? -2.768 -7.152 -14.038 1.00 98.31 420 CYS A C 1
ATOM 3390 O O . CYS A 1 420 ? -3.400 -7.479 -13.038 1.00 98.31 420 CYS A O 1
ATOM 3392 N N . ARG A 1 421 ? -2.804 -7.876 -15.156 1.00 98.12 421 ARG A N 1
ATOM 3393 C CA . ARG A 1 421 ? -3.714 -9.003 -15.382 1.00 98.12 421 ARG A CA 1
ATOM 3394 C C . ARG A 1 421 ? -2.927 -10.284 -15.598 1.00 98.12 421 ARG A C 1
ATOM 3396 O O . ARG A 1 421 ? -2.041 -10.338 -16.454 1.00 98.12 421 ARG A O 1
ATOM 3403 N N . HIS A 1 422 ? -3.293 -11.338 -14.873 1.00 97.94 422 HIS A N 1
ATOM 3404 C CA . HIS A 1 422 ? -2.869 -12.684 -15.242 1.00 97.94 422 HIS A CA 1
ATOM 3405 C C . HIS A 1 422 ? -3.436 -13.015 -16.630 1.00 97.94 422 HIS A C 1
ATOM 3407 O O . HIS A 1 422 ? -4.578 -12.658 -16.927 1.00 97.94 422 HIS A O 1
ATOM 3413 N N . LEU A 1 423 ? -2.673 -13.698 -17.489 1.00 96.88 423 LEU A N 1
ATOM 3414 C CA . LEU A 1 423 ? -3.098 -13.950 -18.875 1.00 96.88 423 LEU A CA 1
ATOM 3415 C C . LEU A 1 423 ? -4.409 -14.749 -18.948 1.00 96.88 423 LEU A C 1
ATOM 3417 O O . LEU A 1 423 ? -5.203 -14.529 -19.859 1.00 96.88 423 LEU A O 1
ATOM 3421 N N . PHE A 1 424 ? -4.675 -15.591 -17.942 1.00 96.19 424 PHE A N 1
ATOM 3422 C CA . PHE A 1 424 ? -5.925 -16.341 -17.774 1.00 96.19 424 PHE A CA 1
ATOM 3423 C C . PHE A 1 424 ? -7.182 -15.470 -17.920 1.00 96.19 424 PHE A C 1
ATOM 3425 O O . PHE A 1 424 ? -8.184 -15.954 -18.430 1.00 96.19 424 PHE A O 1
ATOM 3432 N N . LEU A 1 425 ? -7.133 -14.183 -17.538 1.00 96.88 425 LEU A N 1
ATOM 3433 C CA . LEU A 1 425 ? -8.285 -13.277 -17.640 1.00 96.88 425 LEU A CA 1
ATOM 3434 C C . LEU A 1 425 ? -8.774 -13.087 -19.085 1.00 96.88 425 LEU A C 1
ATOM 3436 O O . LEU A 1 425 ? -9.965 -12.872 -19.290 1.00 96.88 425 LEU A O 1
ATOM 3440 N N . HIS A 1 426 ? -7.867 -13.174 -20.062 1.00 95.56 426 HIS A N 1
ATOM 3441 C CA . HIS A 1 426 ? -8.155 -12.981 -21.491 1.00 95.56 426 HIS A CA 1
ATOM 3442 C C . HIS A 1 426 ? -7.976 -14.257 -22.323 1.00 95.56 426 HIS A C 1
ATOM 3444 O O . HIS A 1 426 ? -8.525 -14.353 -23.418 1.00 95.56 426 HIS A O 1
ATOM 3450 N N . TYR A 1 427 ? -7.252 -15.247 -21.795 1.00 95.81 427 TYR A N 1
ATOM 3451 C CA . TYR A 1 427 ? -6.968 -16.530 -22.443 1.00 95.81 427 TYR A CA 1
ATOM 3452 C C . TYR A 1 427 ? -7.293 -17.713 -21.501 1.00 95.81 427 TYR A C 1
ATOM 3454 O O . TYR A 1 427 ? -6.391 -18.467 -21.138 1.00 95.81 427 TYR A O 1
ATOM 3462 N N . PRO A 1 428 ? -8.554 -17.879 -21.048 1.00 94.56 428 PRO A N 1
ATOM 3463 C CA . PRO A 1 428 ? -8.901 -18.884 -20.039 1.00 94.56 428 PRO A CA 1
ATOM 3464 C C . PRO A 1 428 ? -8.771 -20.331 -20.532 1.00 94.56 428 PRO A C 1
ATOM 3466 O O . PRO A 1 428 ? -8.438 -21.208 -19.740 1.00 94.56 428 PRO A O 1
ATOM 3469 N N . GLU A 1 429 ? -8.987 -20.575 -21.827 1.00 93.62 429 GLU A N 1
ATOM 3470 C CA . GLU A 1 429 ? -8.928 -21.908 -22.452 1.00 93.62 429 GLU A CA 1
ATOM 3471 C C . GLU A 1 429 ? -7.493 -22.405 -22.724 1.00 93.62 429 GLU A C 1
ATOM 3473 O O . GLU A 1 429 ? -7.303 -23.534 -23.169 1.00 93.62 429 GLU A O 1
ATOM 3478 N N . ASP A 1 430 ? -6.475 -21.571 -22.495 1.00 93.50 430 ASP A N 1
ATOM 3479 C CA . ASP A 1 430 ? -5.072 -21.933 -22.702 1.00 93.50 430 ASP A CA 1
ATOM 3480 C C . ASP A 1 430 ? -4.508 -22.590 -21.426 1.00 93.50 430 ASP A C 1
ATOM 3482 O O . ASP A 1 430 ? -4.265 -21.937 -20.407 1.00 93.50 430 ASP A O 1
ATOM 3486 N N . GLU A 1 431 ? -4.315 -23.911 -21.477 1.00 92.12 431 GLU A N 1
ATOM 3487 C CA . GLU A 1 431 ? -3.783 -24.697 -20.356 1.00 92.12 431 GLU A CA 1
ATOM 3488 C C . GLU A 1 431 ? -2.364 -24.269 -19.951 1.00 92.12 431 GLU A C 1
ATOM 3490 O O . GLU A 1 431 ? -2.044 -24.290 -18.763 1.00 92.12 431 GLU A O 1
ATOM 3495 N N . TYR A 1 432 ? -1.518 -23.827 -20.891 1.00 91.62 432 TYR A N 1
ATOM 3496 C CA . TYR A 1 432 ? -0.179 -23.331 -20.561 1.00 91.62 432 TYR A CA 1
ATOM 3497 C C . TYR A 1 432 ? -0.276 -22.016 -19.785 1.00 91.62 432 TYR A C 1
ATOM 3499 O O . TYR A 1 432 ? 0.374 -21.866 -18.748 1.00 91.62 432 TYR A O 1
ATOM 3507 N N . VAL A 1 433 ? -1.152 -21.103 -20.212 1.00 93.31 433 VAL A N 1
ATOM 3508 C CA . VAL A 1 433 ? -1.459 -19.867 -19.478 1.00 93.31 433 VAL A CA 1
ATOM 3509 C C . VAL A 1 433 ? -1.944 -20.150 -18.054 1.00 93.31 433 VAL A C 1
ATOM 3511 O O . VAL A 1 433 ? -1.569 -19.411 -17.145 1.00 93.31 433 VAL A O 1
ATOM 3514 N N . GLN A 1 434 ? -2.711 -21.220 -17.821 1.00 91.25 434 GLN A N 1
ATOM 3515 C CA . GLN A 1 434 ? -3.134 -21.623 -16.470 1.00 91.25 434 GLN A CA 1
ATOM 3516 C C . GLN A 1 434 ? -1.971 -22.094 -15.569 1.00 91.25 434 GLN A C 1
ATOM 3518 O O . GLN A 1 434 ? -2.120 -22.070 -14.349 1.00 91.25 434 GLN A O 1
ATOM 3523 N N . THR A 1 435 ? -0.816 -22.486 -16.127 1.00 93.50 435 THR A N 1
ATOM 3524 C CA . THR A 1 435 ? 0.387 -22.862 -15.346 1.00 93.50 435 THR A CA 1
ATOM 3525 C C . THR A 1 435 ? 1.287 -21.683 -14.965 1.00 93.50 435 THR A C 1
ATOM 3527 O O . THR A 1 435 ? 2.197 -21.837 -14.143 1.00 93.50 435 THR A O 1
ATOM 3530 N N . LEU A 1 436 ? 1.065 -20.508 -15.560 1.00 94.00 436 LEU A N 1
ATOM 3531 C CA . LEU A 1 436 ? 1.857 -19.313 -15.283 1.00 94.00 436 LEU A CA 1
ATOM 3532 C C . LEU A 1 436 ? 1.585 -18.786 -13.866 1.00 94.00 436 LEU A C 1
ATOM 3534 O O . LEU A 1 436 ? 0.528 -19.001 -13.280 1.00 94.00 436 LEU A O 1
ATOM 3538 N N . THR A 1 437 ? 2.583 -18.112 -13.297 1.00 95.31 437 THR A N 1
ATOM 3539 C CA . THR A 1 437 ? 2.539 -17.576 -11.924 1.00 95.31 437 THR A CA 1
ATOM 3540 C C . THR A 1 437 ? 3.159 -16.186 -11.826 1.00 95.31 437 THR A C 1
ATOM 3542 O O . THR A 1 437 ? 2.555 -15.281 -11.261 1.00 95.31 437 THR A O 1
ATOM 3545 N N . TYR A 1 438 ? 4.356 -16.000 -12.389 1.00 95.12 438 TYR A N 1
ATOM 3546 C CA . TYR A 1 438 ? 5.099 -14.729 -12.351 1.00 95.12 438 TYR A CA 1
ATOM 3547 C C . TYR A 1 438 ? 5.871 -14.409 -13.639 1.00 95.12 438 TYR A C 1
ATOM 3549 O O . TYR A 1 438 ? 6.484 -13.352 -13.749 1.00 95.12 438 TYR A O 1
ATOM 3557 N N . GLN A 1 439 ? 5.904 -15.332 -14.602 1.00 94.00 439 GLN A N 1
ATOM 3558 C CA . GLN A 1 439 ? 6.801 -15.284 -15.760 1.00 94.00 439 GLN A CA 1
ATOM 3559 C C . GLN A 1 439 ? 6.422 -14.160 -16.732 1.00 94.00 439 GLN A C 1
ATOM 3561 O O . GLN A 1 439 ? 7.299 -13.559 -17.346 1.00 94.00 439 GLN A O 1
ATOM 3566 N N . GLN A 1 440 ? 5.123 -13.872 -16.853 1.00 93.56 440 GLN A N 1
ATOM 3567 C CA . GLN A 1 440 ? 4.589 -12.792 -17.675 1.00 93.56 440 GLN A CA 1
ATOM 3568 C C . GLN A 1 440 ? 3.198 -12.357 -17.205 1.00 93.56 440 GLN A C 1
ATOM 3570 O O . GLN A 1 440 ? 2.450 -13.148 -16.629 1.00 93.56 440 GLN A O 1
ATOM 3575 N N . PHE A 1 441 ? 2.846 -11.103 -17.479 1.00 97.31 441 PHE A N 1
ATOM 3576 C CA . PHE A 1 441 ? 1.541 -10.513 -17.188 1.00 97.31 441 PHE A CA 1
ATOM 3577 C C . PHE A 1 441 ? 1.134 -9.511 -18.269 1.00 97.31 441 PHE A C 1
ATOM 3579 O O . PHE A 1 441 ? 1.968 -9.031 -19.036 1.00 97.31 441 PHE A O 1
ATOM 3586 N N . LEU A 1 442 ? -0.155 -9.183 -18.331 1.00 98.12 442 LEU A N 1
ATOM 3587 C CA . LEU A 1 442 ? -0.670 -8.122 -19.194 1.00 98.12 442 LEU A CA 1
ATOM 3588 C C . LEU A 1 442 ? -0.856 -6.827 -18.396 1.00 98.12 442 LEU A C 1
ATOM 3590 O O . LEU A 1 442 ? -1.267 -6.869 -17.239 1.00 98.12 442 LEU A O 1
ATOM 3594 N N . VAL A 1 443 ? -0.631 -5.675 -19.021 1.00 98.38 443 VAL A N 1
ATOM 3595 C CA . VAL A 1 443 ? -1.102 -4.375 -18.523 1.00 98.38 443 VAL A CA 1
ATOM 3596 C C . VAL A 1 443 ? -2.358 -4.020 -19.305 1.00 98.38 443 VAL A C 1
ATOM 3598 O O . VAL A 1 443 ? -2.300 -3.686 -20.493 1.00 98.38 443 VAL A O 1
ATOM 3601 N N . GLY A 1 444 ? -3.510 -4.150 -18.651 1.00 97.38 444 GLY A N 1
ATOM 3602 C CA . GLY A 1 444 ? -4.816 -4.136 -19.302 1.00 97.38 444 GLY A CA 1
ATOM 3603 C C . GLY A 1 444 ? -4.954 -5.232 -20.367 1.00 97.38 444 GLY A C 1
ATOM 3604 O O . GLY A 1 444 ? -4.626 -6.387 -20.109 1.00 97.38 444 GLY A O 1
ATOM 3605 N N . SER A 1 445 ? -5.461 -4.887 -21.551 1.00 93.62 445 SER A N 1
ATOM 3606 C CA . SER A 1 445 ? -5.547 -5.780 -22.721 1.00 93.62 445 SER A CA 1
ATOM 3607 C C . SER A 1 445 ? -4.374 -5.645 -23.706 1.00 93.62 445 SER A C 1
ATOM 3609 O O . SER A 1 445 ? -4.079 -6.594 -24.427 1.00 93.62 445 SER A O 1
ATOM 3611 N N . GLU A 1 446 ? -3.696 -4.492 -23.745 1.00 95.00 446 GLU A N 1
ATOM 3612 C CA . GLU A 1 446 ? -2.865 -4.088 -24.895 1.00 95.00 446 GLU A CA 1
ATOM 3613 C C . GLU A 1 446 ? -1.358 -4.392 -24.792 1.00 95.00 446 GLU A C 1
ATOM 3615 O O . GLU A 1 446 ? -0.659 -4.371 -25.806 1.00 95.00 446 GLU A O 1
ATOM 3620 N N . ILE A 1 447 ? -0.814 -4.619 -23.591 1.00 95.81 447 ILE A N 1
ATOM 3621 C CA . ILE A 1 447 ? 0.641 -4.733 -23.373 1.00 95.81 447 ILE A CA 1
ATOM 3622 C C . ILE A 1 447 ? 0.949 -6.040 -22.646 1.00 95.81 447 ILE A C 1
ATOM 3624 O O . ILE A 1 447 ? 0.486 -6.231 -21.528 1.00 95.81 447 ILE A O 1
ATOM 3628 N N . LEU A 1 448 ? 1.779 -6.901 -23.240 1.00 96.75 448 LEU A N 1
ATOM 3629 C CA . LEU A 1 448 ? 2.369 -8.067 -22.574 1.00 96.75 448 LEU A CA 1
ATOM 3630 C C . LEU A 1 448 ? 3.751 -7.710 -22.011 1.00 96.75 448 LEU A C 1
ATOM 3632 O O . LEU A 1 448 ? 4.570 -7.109 -22.708 1.00 96.75 448 LEU A O 1
ATOM 3636 N N . VAL A 1 449 ? 4.011 -8.104 -20.765 1.00 95.12 449 VAL A N 1
ATOM 3637 C CA . VAL A 1 449 ? 5.263 -7.862 -20.038 1.00 95.12 449 VAL A CA 1
ATOM 3638 C C . VAL A 1 449 ? 5.811 -9.196 -19.541 1.00 95.12 449 VAL A C 1
ATOM 3640 O O . VAL A 1 449 ? 5.141 -9.892 -18.783 1.00 95.12 449 VAL A O 1
ATOM 3643 N N . ALA A 1 450 ? 7.037 -9.538 -19.942 1.00 95.38 450 ALA A N 1
ATOM 3644 C CA . ALA A 1 450 ? 7.764 -10.730 -19.501 1.00 95.38 450 ALA A CA 1
ATOM 3645 C C . ALA A 1 450 ? 9.055 -10.296 -18.770 1.00 95.38 450 ALA A C 1
ATOM 3647 O O . ALA A 1 450 ? 10.086 -10.085 -19.414 1.00 95.38 450 ALA A O 1
ATOM 3648 N N . PRO A 1 451 ? 9.004 -10.045 -17.448 1.00 92.88 451 PRO A N 1
ATOM 3649 C CA . PRO A 1 451 ? 10.125 -9.466 -16.708 1.00 92.88 451 PRO A CA 1
ATOM 3650 C C . PRO A 1 451 ? 11.277 -10.458 -16.470 1.00 92.88 451 PRO A C 1
ATOM 3652 O O . PRO A 1 451 ? 11.081 -11.660 -16.289 1.00 92.88 451 PRO A O 1
ATOM 3655 N N . VAL A 1 452 ? 12.508 -9.941 -16.386 1.00 91.75 452 VAL A N 1
ATOM 3656 C CA . VAL A 1 452 ? 13.688 -10.741 -16.018 1.00 91.75 452 VAL A CA 1
ATOM 3657 C C . VAL A 1 452 ? 13.772 -10.867 -14.496 1.00 91.75 452 VAL A C 1
ATOM 3659 O O . VAL A 1 452 ? 14.270 -9.980 -13.809 1.00 91.75 452 VAL A O 1
ATOM 3662 N N . LEU A 1 453 ? 13.292 -11.993 -13.966 1.00 93.88 453 LEU A N 1
ATOM 3663 C CA . LEU A 1 453 ? 13.160 -12.242 -12.522 1.00 93.88 453 LEU A CA 1
ATOM 3664 C C . LEU A 1 453 ? 14.228 -13.193 -11.947 1.00 93.88 453 LEU A C 1
ATOM 3666 O O . LEU A 1 453 ? 14.085 -13.681 -10.829 1.00 93.88 453 LEU A O 1
ATOM 3670 N N . ASP A 1 454 ? 15.297 -13.471 -12.696 1.00 93.75 454 ASP A N 1
ATOM 3671 C CA . ASP A 1 454 ? 16.398 -14.357 -12.297 1.00 93.75 454 ASP A CA 1
ATOM 3672 C C . ASP A 1 454 ? 17.752 -13.638 -12.368 1.00 93.75 454 ASP A C 1
ATOM 3674 O O . ASP A 1 454 ? 18.067 -12.953 -13.344 1.00 93.75 454 ASP A O 1
ATOM 3678 N N . LYS A 1 455 ? 18.595 -13.860 -11.353 1.00 94.38 455 LYS A N 1
ATOM 3679 C CA . LYS A 1 455 ? 19.932 -13.265 -11.265 1.00 94.38 455 LYS A CA 1
ATOM 3680 C C . LYS A 1 455 ? 20.851 -13.736 -12.399 1.00 94.38 455 LYS A C 1
ATOM 3682 O O . LYS A 1 455 ? 20.911 -14.925 -12.716 1.00 94.38 455 LYS A O 1
ATOM 3687 N N . GLY A 1 456 ? 21.634 -12.818 -12.955 1.00 91.25 456 GLY A N 1
ATOM 3688 C CA . GLY A 1 456 ? 22.617 -13.060 -14.008 1.00 91.25 456 GLY A CA 1
ATOM 3689 C C . GLY A 1 456 ? 22.002 -13.314 -15.384 1.00 91.25 456 GLY A C 1
ATOM 3690 O O . GLY A 1 456 ? 22.705 -13.780 -16.283 1.00 91.25 456 GLY A O 1
ATOM 3691 N N . LYS A 1 457 ? 20.700 -13.060 -15.562 1.00 81.44 457 LYS A N 1
ATOM 3692 C CA . LYS A 1 457 ? 20.000 -13.233 -16.839 1.00 81.44 457 LYS A CA 1
ATOM 3693 C C . LYS A 1 457 ? 19.924 -11.922 -17.614 1.00 81.44 457 LYS A C 1
ATOM 3695 O O . LYS A 1 457 ? 19.730 -10.849 -17.043 1.00 81.44 457 LYS A O 1
ATOM 3700 N N . ARG A 1 458 ? 20.093 -12.030 -18.933 1.00 69.50 458 ARG A N 1
ATOM 3701 C CA . ARG A 1 458 ? 19.978 -10.918 -19.891 1.00 69.50 458 ARG A CA 1
ATOM 3702 C C . ARG A 1 458 ? 18.587 -10.866 -20.518 1.00 69.50 458 ARG A C 1
ATOM 3704 O O . ARG A 1 458 ? 18.005 -9.792 -20.579 1.00 69.50 458 ARG A O 1
ATOM 3711 N N . GLU A 1 459 ? 18.056 -12.033 -20.863 1.00 66.12 459 GLU A N 1
ATOM 3712 C CA . GLU A 1 459 ? 16.727 -12.251 -21.436 1.00 66.12 459 GLU A CA 1
ATOM 3713 C C . GLU A 1 459 ? 15.796 -12.930 -20.417 1.00 66.12 459 GLU A C 1
ATOM 3715 O O . GLU A 1 459 ? 16.257 -13.609 -19.489 1.00 66.12 459 GLU A O 1
ATOM 3720 N N . ALA A 1 460 ? 14.485 -12.760 -20.595 1.00 58.19 460 ALA A N 1
ATOM 3721 C CA . ALA A 1 460 ? 13.481 -13.530 -19.865 1.00 58.19 460 ALA A CA 1
ATOM 3722 C C . ALA A 1 460 ? 13.454 -14.983 -20.372 1.00 58.19 460 ALA A C 1
ATOM 3724 O O . ALA A 1 460 ? 13.841 -15.264 -21.506 1.00 58.19 460 ALA A O 1
ATOM 3725 N N . LYS A 1 461 ? 12.984 -15.922 -19.542 1.00 54.19 461 LYS A N 1
ATOM 3726 C CA . LYS A 1 461 ? 12.703 -17.284 -20.014 1.00 54.19 461 LYS A CA 1
ATOM 3727 C C . LYS A 1 461 ? 11.428 -17.282 -20.849 1.00 54.19 461 LYS A C 1
ATOM 3729 O O . LYS A 1 461 ? 10.331 -17.275 -20.299 1.00 54.19 461 LYS A O 1
ATOM 3734 N N . ASP A 1 462 ? 11.588 -17.316 -22.163 1.00 48.12 462 ASP A N 1
ATOM 3735 C CA . ASP A 1 462 ? 10.484 -17.512 -23.093 1.00 48.12 462 ASP A CA 1
ATOM 3736 C C . ASP A 1 462 ? 10.223 -19.007 -23.323 1.00 48.12 462 ASP A C 1
ATOM 3738 O O . ASP A 1 462 ? 10.544 -19.578 -24.364 1.00 48.12 462 ASP A O 1
ATOM 3742 N N . ASP A 1 463 ? 9.634 -19.650 -22.315 1.00 43.81 463 ASP A N 1
ATOM 3743 C CA . ASP A 1 463 ? 9.138 -21.024 -22.449 1.00 43.81 463 ASP A CA 1
ATOM 3744 C C . ASP A 1 463 ? 7.825 -21.059 -23.287 1.00 43.81 463 ASP A C 1
ATOM 3746 O O . ASP A 1 463 ? 7.415 -22.115 -23.774 1.00 43.81 463 ASP A O 1
ATOM 3750 N N . SER A 1 464 ? 7.201 -19.895 -23.540 1.00 41.78 464 SER A N 1
ATOM 3751 C CA . SER A 1 464 ? 5.873 -19.753 -24.164 1.00 41.78 464 SER A CA 1
ATOM 3752 C C . SER A 1 464 ? 5.853 -19.957 -25.681 1.00 41.78 464 SER A C 1
ATOM 3754 O O . SER A 1 464 ? 4.905 -20.524 -26.221 1.00 41.78 464 SER A O 1
ATOM 3756 N N . LEU A 1 465 ? 6.916 -19.555 -26.383 1.00 42.03 465 LEU A N 1
ATOM 3757 C CA . LEU A 1 465 ? 6.994 -19.643 -27.845 1.00 42.03 465 LEU A CA 1
ATOM 3758 C C . LEU A 1 465 ? 7.342 -21.047 -28.381 1.00 42.03 465 LEU A C 1
ATOM 3760 O O . LEU A 1 465 ? 7.418 -21.234 -29.597 1.00 42.03 465 LEU A O 1
ATOM 3764 N N . THR A 1 466 ? 7.525 -22.045 -27.506 1.00 35.00 466 THR A N 1
ATOM 3765 C CA . THR A 1 466 ? 7.957 -23.404 -27.896 1.00 35.00 466 THR A CA 1
ATOM 3766 C C . THR A 1 466 ? 6.844 -24.460 -27.937 1.00 35.00 466 THR A C 1
ATOM 3768 O O . THR A 1 466 ? 7.010 -25.488 -28.599 1.00 35.00 466 THR A O 1
ATOM 3771 N N . CYS A 1 467 ? 5.681 -24.207 -27.326 1.00 29.64 467 CYS A N 1
ATOM 3772 C CA . CYS A 1 467 ? 4.596 -25.187 -27.214 1.00 29.64 467 CYS A CA 1
ATOM 3773 C C . CYS A 1 467 ? 3.447 -24.961 -28.217 1.00 29.64 467 CYS A C 1
ATOM 3775 O O . CYS A 1 467 ? 2.434 -24.341 -27.922 1.00 29.64 467 CYS A O 1
ATOM 3777 N N . GLY A 1 468 ? 3.565 -25.577 -29.396 1.00 30.58 468 GLY A N 1
ATOM 3778 C CA . GLY A 1 468 ? 2.449 -26.364 -29.944 1.00 30.58 468 GLY A CA 1
ATOM 3779 C C . GLY A 1 468 ? 1.151 -25.682 -30.408 1.00 30.58 468 GLY A C 1
ATOM 3780 O O . GLY A 1 468 ? 0.127 -26.354 -30.438 1.00 30.58 468 GLY A O 1
ATOM 3781 N N . GLY A 1 469 ? 1.146 -24.422 -30.843 1.00 29.92 469 GLY A N 1
ATOM 3782 C CA . GLY A 1 469 ? -0.040 -23.836 -31.488 1.00 29.92 469 GLY A CA 1
ATOM 3783 C C . GLY A 1 469 ? 0.043 -22.321 -31.551 1.00 29.92 469 GLY A C 1
ATOM 3784 O O . GLY A 1 469 ? 0.294 -21.691 -30.540 1.00 29.92 469 GLY A O 1
ATOM 3785 N N . GLN A 1 470 ? -0.115 -21.723 -32.736 1.00 29.16 470 GLN A N 1
ATOM 3786 C CA . GLN A 1 470 ? 0.158 -20.299 -32.978 1.00 29.16 470 GLN A CA 1
ATOM 3787 C C . GLN A 1 470 ? -0.648 -19.328 -32.084 1.00 29.16 470 GLN A C 1
ATOM 3789 O O . GLN A 1 470 ? -1.588 -18.692 -32.562 1.00 29.16 470 GLN A O 1
ATOM 3794 N N . VAL A 1 471 ? -0.162 -19.039 -30.873 1.00 34.06 471 VAL A N 1
ATOM 3795 C CA . VAL A 1 471 ? -0.367 -17.740 -30.215 1.00 34.06 471 VAL A CA 1
ATOM 3796 C C . VAL A 1 471 ? 0.516 -16.717 -30.937 1.00 34.06 471 VAL A C 1
ATOM 3798 O O . VAL A 1 471 ? 1.463 -16.144 -30.406 1.00 34.06 471 VAL A O 1
ATOM 3801 N N . LYS A 1 472 ? 0.200 -16.478 -32.216 1.00 29.11 472 LYS A N 1
ATOM 3802 C CA . LYS A 1 472 ? 0.679 -15.314 -32.965 1.00 29.11 472 LYS A CA 1
ATOM 3803 C C . LYS A 1 472 ? -0.094 -14.086 -32.492 1.00 29.11 472 LYS A C 1
ATOM 3805 O O . LYS A 1 472 ? -0.846 -13.477 -33.255 1.00 29.11 472 LYS A O 1
ATOM 3810 N N . ALA A 1 473 ? 0.115 -13.711 -31.232 1.00 32.66 473 ALA A N 1
ATOM 3811 C CA . ALA A 1 473 ? -0.166 -12.357 -30.793 1.00 32.66 473 ALA A CA 1
ATOM 3812 C C . ALA A 1 473 ? 0.620 -11.416 -31.721 1.00 32.66 473 ALA A C 1
ATOM 3814 O O . ALA A 1 473 ? 1.841 -11.536 -31.853 1.00 32.66 473 ALA A O 1
ATOM 3815 N N . LYS A 1 474 ? -0.077 -10.529 -32.442 1.00 30.14 474 LYS A N 1
ATOM 3816 C CA . LYS A 1 474 ? 0.553 -9.606 -33.396 1.00 30.14 474 LYS A CA 1
ATOM 3817 C C . LYS A 1 474 ? 1.350 -8.534 -32.645 1.00 30.14 474 LYS A C 1
ATOM 3819 O O . LYS A 1 474 ? 0.876 -7.418 -32.447 1.00 30.14 474 LYS A O 1
ATOM 3824 N N . GLY A 1 475 ? 2.582 -8.870 -32.265 1.00 31.50 475 GLY A N 1
ATOM 3825 C CA . GLY A 1 475 ? 3.566 -7.989 -31.626 1.00 31.50 475 GLY A CA 1
ATOM 3826 C C . GLY A 1 475 ? 4.121 -6.890 -32.543 1.00 31.50 475 GLY A C 1
ATOM 3827 O O . GLY A 1 475 ? 5.332 -6.690 -32.607 1.00 31.50 475 GLY A O 1
ATOM 3828 N N . GLU A 1 476 ? 3.255 -6.197 -33.284 1.00 25.27 476 GLU A N 1
ATOM 3829 C CA . GLU A 1 476 ? 3.580 -4.980 -34.044 1.00 25.27 476 GLU A CA 1
ATOM 3830 C C . GLU A 1 476 ? 3.181 -3.710 -33.277 1.00 25.27 476 GLU A C 1
ATOM 3832 O O . GLU A 1 476 ? 3.806 -2.662 -33.458 1.00 25.27 476 GLU A O 1
ATOM 3837 N N . VAL A 1 477 ? 2.194 -3.815 -32.372 1.00 33.44 477 VAL A N 1
ATOM 3838 C CA . VAL A 1 477 ? 1.551 -2.668 -31.709 1.00 33.44 477 VAL A CA 1
ATOM 3839 C C . VAL A 1 477 ? 2.572 -1.756 -31.034 1.00 33.44 477 VAL A C 1
ATOM 3841 O O . VAL A 1 477 ? 2.585 -0.568 -31.321 1.00 33.44 477 VAL A O 1
ATOM 3844 N N . LEU A 1 478 ? 3.477 -2.274 -30.198 1.00 35.06 478 LEU A N 1
ATOM 3845 C CA . LEU A 1 478 ? 4.362 -1.420 -29.392 1.00 35.06 478 LEU A CA 1
ATOM 3846 C C . LEU A 1 478 ? 5.377 -0.611 -30.223 1.00 35.06 478 LEU A C 1
ATOM 3848 O O . LEU A 1 478 ? 5.611 0.553 -29.899 1.00 35.06 478 LEU A O 1
ATOM 3852 N N . LYS A 1 479 ? 5.923 -1.144 -31.330 1.00 28.33 479 LYS A N 1
ATOM 3853 C CA . LYS A 1 479 ? 6.796 -0.338 -32.210 1.00 28.33 479 LYS A CA 1
ATOM 3854 C C . LYS A 1 479 ? 6.002 0.734 -32.956 1.00 28.33 479 LYS A C 1
ATOM 3856 O O . LYS A 1 479 ? 6.427 1.886 -32.956 1.00 28.33 479 LYS A O 1
ATOM 3861 N N . GLU A 1 480 ? 4.853 0.394 -33.541 1.00 29.94 480 GLU A N 1
ATOM 3862 C CA . GLU A 1 480 ? 3.984 1.366 -34.226 1.00 29.94 480 GLU A CA 1
ATOM 3863 C C . GLU A 1 480 ? 3.476 2.459 -33.265 1.00 29.94 480 GLU A C 1
ATOM 3865 O O . GLU A 1 480 ? 3.527 3.645 -33.591 1.00 29.94 480 GLU A O 1
ATOM 3870 N N . PHE A 1 481 ? 3.072 2.089 -32.045 1.00 32.59 481 PHE A N 1
ATOM 3871 C CA . PHE A 1 481 ? 2.499 3.000 -31.049 1.00 32.59 481 PHE A CA 1
ATOM 3872 C C . PHE A 1 481 ? 3.481 4.103 -30.627 1.00 32.59 481 PHE A C 1
ATOM 3874 O O . PHE A 1 481 ? 3.107 5.278 -30.557 1.00 32.59 481 PHE A O 1
ATOM 3881 N N . PHE A 1 482 ? 4.751 3.755 -30.390 1.00 34.47 482 PHE A N 1
ATOM 3882 C CA . PHE A 1 482 ? 5.783 4.752 -30.091 1.00 34.47 482 PHE A CA 1
ATOM 3883 C C . PHE A 1 482 ? 6.218 5.528 -31.344 1.00 34.47 482 PHE A C 1
ATOM 3885 O O . PHE A 1 482 ? 6.352 6.751 -31.284 1.00 34.47 482 PHE A O 1
ATOM 3892 N N . LYS A 1 483 ? 6.358 4.869 -32.501 1.00 27.50 483 LYS A N 1
ATOM 3893 C CA . LYS A 1 483 ? 6.801 5.493 -33.763 1.00 27.50 483 LYS A CA 1
ATOM 3894 C C . LYS A 1 483 ? 5.795 6.510 -34.320 1.00 27.50 483 LYS A C 1
ATOM 3896 O O . LYS A 1 483 ? 6.196 7.545 -34.845 1.00 27.50 483 LYS A O 1
ATOM 3901 N N . ALA A 1 484 ? 4.493 6.285 -34.129 1.00 29.47 484 ALA A N 1
ATOM 3902 C CA . ALA A 1 484 ? 3.438 7.224 -34.517 1.00 29.47 484 ALA A CA 1
ATOM 3903 C C . ALA A 1 484 ? 3.437 8.529 -33.691 1.00 29.47 484 ALA A C 1
ATOM 3905 O O . ALA A 1 484 ? 2.922 9.549 -34.156 1.00 29.47 484 ALA A O 1
ATOM 3906 N N . ARG A 1 485 ? 4.023 8.527 -32.481 1.00 36.69 485 ARG A N 1
ATOM 3907 C CA . ARG A 1 485 ? 4.143 9.713 -31.609 1.00 36.69 485 ARG A CA 1
ATOM 3908 C C . ARG A 1 485 ? 5.571 10.258 -31.467 1.00 36.69 485 ARG A C 1
ATOM 3910 O O . ARG A 1 485 ? 5.731 11.349 -30.928 1.00 36.69 485 ARG A O 1
ATOM 3917 N N . SER A 1 486 ? 6.603 9.588 -31.988 1.00 28.77 486 SER A N 1
ATOM 3918 C CA . SER A 1 486 ? 8.008 9.990 -31.781 1.00 28.77 486 SER A CA 1
ATOM 3919 C C . SER A 1 486 ? 8.465 11.238 -32.549 1.00 28.77 486 SER A C 1
ATOM 3921 O O . SER A 1 486 ? 9.616 11.633 -32.398 1.00 28.77 486 SER A O 1
ATOM 3923 N N . LYS A 1 487 ? 7.584 11.950 -33.273 1.00 26.70 487 LYS A N 1
ATOM 3924 C CA . LYS A 1 487 ? 7.871 13.311 -33.792 1.00 26.70 487 LYS A CA 1
ATOM 3925 C C . LYS A 1 487 ? 8.157 14.353 -32.693 1.00 26.70 487 LYS A C 1
ATOM 3927 O O . LYS A 1 487 ? 8.373 15.522 -33.000 1.00 26.70 487 LYS A O 1
ATOM 3932 N N . THR A 1 488 ? 8.114 13.956 -31.423 1.00 26.27 488 THR A N 1
ATOM 3933 C CA . THR A 1 488 ? 8.438 14.785 -30.254 1.00 26.27 488 THR A CA 1
ATOM 3934 C C . THR A 1 488 ? 9.431 14.096 -29.306 1.00 26.27 488 THR A C 1
ATOM 3936 O O . THR A 1 488 ? 9.563 14.523 -28.163 1.00 26.27 488 THR A O 1
ATOM 3939 N N . LEU A 1 489 ? 10.099 13.017 -29.739 1.00 27.12 489 LEU A N 1
ATOM 3940 C CA . LEU A 1 489 ? 10.985 12.219 -28.883 1.00 27.12 489 LEU A CA 1
ATOM 3941 C C . LEU A 1 489 ? 12.306 11.829 -29.575 1.00 27.12 489 LEU A C 1
ATOM 3943 O O . LEU A 1 489 ? 12.712 10.669 -29.550 1.00 27.12 489 LEU A O 1
ATOM 3947 N N . ASP A 1 490 ? 12.993 12.812 -30.161 1.00 22.41 490 ASP A N 1
ATOM 3948 C CA . ASP A 1 490 ? 14.407 12.669 -30.521 1.00 22.41 490 ASP A CA 1
ATOM 3949 C C . ASP A 1 490 ? 15.263 12.724 -29.245 1.00 22.41 490 ASP A C 1
ATOM 3951 O O . ASP A 1 490 ? 15.611 13.795 -28.746 1.00 22.41 490 ASP A O 1
ATOM 3955 N N . VAL A 1 491 ? 15.604 11.552 -28.705 1.00 24.95 491 VAL A N 1
ATOM 3956 C CA . VAL A 1 491 ? 16.674 11.399 -27.710 1.00 24.95 491 VAL A CA 1
ATOM 3957 C C . VAL A 1 491 ? 17.860 10.758 -28.420 1.00 24.95 491 VAL A C 1
ATOM 3959 O O . VAL A 1 491 ? 17.744 9.671 -28.983 1.00 24.95 491 VAL A O 1
ATOM 3962 N N . ALA A 1 492 ? 18.983 11.475 -28.447 1.00 24.00 492 ALA A N 1
ATOM 3963 C CA . ALA A 1 492 ? 20.107 11.177 -29.325 1.00 24.00 492 ALA A CA 1
ATOM 3964 C C . ALA A 1 492 ? 20.730 9.793 -29.066 1.00 24.00 492 ALA A C 1
ATOM 3966 O O . ALA A 1 492 ? 21.312 9.547 -28.009 1.00 24.00 492 ALA A O 1
ATOM 3967 N N . TYR A 1 493 ? 20.690 8.929 -30.082 1.00 25.19 493 TYR A N 1
ATOM 3968 C CA . TYR A 1 493 ? 21.607 7.798 -30.191 1.00 25.19 493 TYR A CA 1
ATOM 3969 C C . TYR A 1 493 ? 22.968 8.312 -30.672 1.00 25.19 493 TYR A C 1
ATOM 3971 O O . TYR A 1 493 ? 23.051 8.992 -31.694 1.00 25.19 493 TYR A O 1
ATOM 3979 N N . GLY A 1 494 ? 24.036 7.990 -29.940 1.00 23.72 494 GLY A N 1
ATOM 3980 C CA . GLY A 1 494 ? 25.402 8.294 -30.366 1.00 23.72 494 GLY A CA 1
ATOM 3981 C C . GLY A 1 494 ? 25.807 7.439 -31.568 1.00 23.72 494 GLY A C 1
ATOM 3982 O O . GLY A 1 494 ? 25.684 6.216 -31.528 1.00 23.72 494 GLY A O 1
ATOM 3983 N N . GLU A 1 495 ? 26.292 8.077 -32.633 1.00 23.09 495 GLU A N 1
ATOM 3984 C CA . GLU A 1 495 ? 26.733 7.389 -33.848 1.00 23.09 495 GLU A CA 1
ATOM 3985 C C . GLU A 1 495 ? 27.982 6.525 -33.607 1.00 23.09 495 GLU A C 1
ATOM 3987 O O . GLU A 1 495 ? 28.976 6.982 -33.041 1.00 23.09 495 GLU A O 1
ATOM 3992 N N . VAL A 1 496 ? 27.981 5.302 -34.147 1.00 23.77 496 VAL A N 1
ATOM 3993 C CA . VAL A 1 496 ? 29.202 4.519 -34.388 1.00 23.77 496 VAL A CA 1
ATOM 3994 C C . VAL A 1 496 ? 29.152 3.966 -35.813 1.00 23.77 496 VAL A C 1
ATOM 3996 O O . VAL A 1 496 ? 28.196 3.299 -36.204 1.00 23.77 496 VAL A O 1
ATOM 3999 N N . HIS A 1 497 ? 30.184 4.262 -36.608 1.00 22.73 497 HIS A N 1
ATOM 4000 C CA . HIS A 1 497 ? 30.255 3.877 -38.021 1.00 22.73 497 HIS A CA 1
ATOM 4001 C C . HIS A 1 497 ? 30.281 2.349 -38.243 1.00 22.73 497 HIS A C 1
ATOM 4003 O O . HIS A 1 497 ? 30.916 1.619 -37.476 1.00 22.73 497 HIS A O 1
ATOM 4009 N N . PRO A 1 498 ? 29.684 1.851 -39.345 1.00 27.73 498 PRO A N 1
ATOM 4010 C CA . PRO A 1 498 ? 29.589 0.422 -39.616 1.00 27.73 498 PRO A CA 1
ATOM 4011 C C . PRO A 1 498 ? 30.914 -0.174 -40.116 1.00 27.73 498 PRO A C 1
ATOM 4013 O O . PRO A 1 498 ? 31.564 0.363 -41.016 1.00 27.73 498 PRO A O 1
ATOM 4016 N N . ARG A 1 499 ? 31.263 -1.364 -39.611 1.00 23.20 499 ARG A N 1
ATOM 4017 C CA . ARG A 1 499 ? 32.167 -2.301 -40.298 1.00 23.20 499 ARG A CA 1
ATOM 4018 C C . ARG A 1 499 ? 31.363 -3.467 -40.868 1.00 23.20 499 ARG A C 1
ATOM 4020 O O . ARG A 1 499 ? 30.407 -3.933 -40.262 1.00 23.20 499 ARG A O 1
ATOM 4027 N N . GLN A 1 500 ? 31.761 -3.895 -42.060 1.00 26.58 500 GLN A N 1
ATOM 4028 C CA . GLN A 1 500 ? 31.022 -4.814 -42.925 1.00 26.58 500 GLN A CA 1
ATOM 4029 C C . GLN A 1 500 ? 30.833 -6.213 -42.311 1.00 26.58 500 GLN A C 1
ATOM 4031 O O . GLN A 1 500 ? 31.807 -6.861 -41.931 1.00 26.58 500 GLN A O 1
ATOM 4036 N N . ALA A 1 501 ? 29.601 -6.720 -42.358 1.00 25.27 501 ALA A N 1
ATOM 4037 C CA . ALA A 1 501 ? 29.271 -8.144 -42.316 1.00 25.27 501 ALA A CA 1
ATOM 4038 C C . ALA A 1 501 ? 28.188 -8.431 -43.378 1.00 25.27 501 ALA A C 1
ATOM 4040 O O . ALA A 1 501 ? 27.484 -7.517 -43.801 1.00 25.27 501 ALA A O 1
ATOM 4041 N N . ARG A 1 502 ? 28.153 -9.663 -43.901 1.00 24.67 502 ARG A N 1
ATOM 4042 C CA . ARG A 1 502 ? 27.558 -9.995 -45.213 1.00 24.67 502 ARG A CA 1
ATOM 4043 C C . ARG A 1 502 ? 26.074 -10.369 -45.157 1.00 24.67 502 ARG A C 1
ATOM 4045 O O . ARG A 1 502 ? 25.592 -10.842 -44.134 1.00 24.67 502 ARG A O 1
ATOM 4052 N N . ASP A 1 503 ? 25.419 -10.240 -46.313 1.00 25.36 503 ASP A N 1
ATOM 4053 C CA . ASP A 1 503 ? 24.051 -10.688 -46.589 1.00 25.36 503 ASP A CA 1
ATOM 4054 C C . ASP A 1 503 ? 23.738 -12.101 -46.078 1.00 25.36 503 ASP A C 1
ATOM 4056 O O . ASP A 1 503 ? 24.411 -13.069 -46.436 1.00 25.36 503 ASP A O 1
ATOM 4060 N N . THR A 1 504 ? 22.610 -12.228 -45.377 1.00 25.61 504 THR A N 1
ATOM 4061 C CA . THR A 1 504 ? 21.731 -13.403 -45.473 1.00 25.61 504 THR A CA 1
ATOM 4062 C C . THR A 1 504 ? 20.277 -12.922 -45.494 1.00 25.61 504 THR A C 1
ATOM 4064 O O . THR A 1 504 ? 19.868 -12.119 -44.661 1.00 25.61 504 THR A O 1
ATOM 4067 N N . ASN A 1 505 ? 19.503 -13.371 -46.486 1.00 24.64 505 ASN A N 1
ATOM 4068 C CA . ASN A 1 505 ? 18.105 -12.970 -46.671 1.00 24.64 505 ASN A CA 1
ATOM 4069 C C . ASN A 1 505 ? 17.162 -13.800 -45.786 1.00 24.64 505 ASN A C 1
ATOM 4071 O O . ASN A 1 505 ? 17.202 -15.028 -45.834 1.00 24.64 505 ASN A O 1
ATOM 4075 N N . GLY A 1 506 ? 16.245 -13.138 -45.075 1.00 24.19 506 GLY A N 1
ATOM 4076 C CA . GLY A 1 506 ? 15.137 -13.772 -44.351 1.00 24.19 506 GLY A CA 1
ATOM 4077 C C . GLY A 1 506 ? 14.145 -12.727 -43.809 1.00 24.19 506 GLY A C 1
ATOM 4078 O O . GLY A 1 506 ? 14.591 -11.785 -43.157 1.00 24.19 506 GLY A O 1
ATOM 4079 N N . PRO A 1 507 ? 12.828 -12.823 -44.083 1.00 25.23 507 PRO A N 1
ATOM 4080 C CA . PRO A 1 507 ? 11.859 -11.811 -43.660 1.00 25.23 507 PRO A CA 1
ATOM 4081 C C . PRO A 1 507 ? 11.165 -12.147 -42.326 1.00 25.23 507 PRO A C 1
ATOM 4083 O O . PRO A 1 507 ? 10.690 -13.264 -42.136 1.00 25.23 507 PRO A O 1
ATOM 4086 N N . GLY A 1 508 ? 10.997 -11.136 -41.465 1.00 23.31 508 GLY A N 1
ATOM 4087 C CA . GLY A 1 508 ? 10.067 -11.158 -40.323 1.00 23.31 508 GLY A CA 1
ATOM 4088 C C . GLY A 1 508 ? 10.722 -10.931 -38.957 1.00 23.31 508 GLY A C 1
ATOM 4089 O O . GLY A 1 508 ? 11.275 -11.855 -38.373 1.00 23.31 508 GLY A O 1
ATOM 4090 N N . VAL A 1 509 ? 10.599 -9.713 -38.414 1.00 23.55 509 VAL A N 1
ATOM 4091 C CA . VAL A 1 509 ? 11.066 -9.356 -37.060 1.00 23.55 509 VAL A CA 1
ATOM 4092 C C . VAL A 1 509 ? 9.865 -9.019 -36.174 1.00 23.55 509 VAL A C 1
ATOM 4094 O O . VAL A 1 509 ? 9.204 -8.002 -36.379 1.00 23.55 509 VAL A O 1
ATOM 4097 N N . VAL A 1 510 ? 9.603 -9.866 -35.177 1.00 23.36 510 VAL A N 1
ATOM 4098 C CA . VAL A 1 510 ? 8.595 -9.652 -34.120 1.00 23.36 510 VAL A CA 1
ATOM 4099 C C . VAL A 1 510 ? 9.113 -8.621 -33.102 1.00 23.36 510 VAL A C 1
ATOM 4101 O O . VAL A 1 510 ? 10.322 -8.417 -32.982 1.00 23.36 510 VAL A O 1
ATOM 4104 N N . SER A 1 511 ? 8.224 -7.929 -32.380 1.00 22.78 511 SER A N 1
ATOM 4105 C CA . SER A 1 511 ? 8.610 -6.928 -31.370 1.00 22.78 511 SER A CA 1
ATOM 4106 C C . SER A 1 511 ? 8.091 -7.280 -29.978 1.00 22.78 511 SER A C 1
ATOM 4108 O O . SER A 1 511 ? 7.012 -6.848 -29.581 1.00 22.78 511 SER A O 1
ATOM 4110 N N . ASN A 1 512 ? 8.908 -8.005 -29.219 1.00 28.70 512 ASN A N 1
ATOM 4111 C CA . ASN A 1 512 ? 8.766 -8.105 -27.768 1.00 28.70 512 ASN A CA 1
ATOM 4112 C C . ASN A 1 512 ? 9.319 -6.821 -27.119 1.00 28.70 512 ASN A C 1
ATOM 4114 O O . ASN A 1 512 ? 10.283 -6.245 -27.629 1.00 28.70 512 ASN A O 1
ATOM 4118 N N . VAL A 1 513 ? 8.769 -6.386 -25.979 1.00 32.91 513 VAL A N 1
ATOM 4119 C CA . VAL A 1 513 ? 9.443 -5.390 -25.120 1.00 32.91 513 VAL A CA 1
ATOM 4120 C C . VAL A 1 513 ? 10.423 -6.135 -24.220 1.00 32.91 513 VAL A C 1
ATOM 4122 O O . VAL A 1 513 ? 10.176 -6.364 -23.041 1.00 32.91 513 VAL A O 1
ATOM 4125 N N . VAL A 1 514 ? 11.546 -6.536 -24.814 1.00 31.61 514 VAL A N 1
ATOM 4126 C CA . VAL A 1 514 ? 12.747 -6.888 -24.057 1.00 31.61 514 VAL A CA 1
ATOM 4127 C C . VAL A 1 514 ? 13.486 -5.582 -23.793 1.00 31.61 514 VAL A C 1
ATOM 4129 O O . VAL A 1 514 ? 13.869 -4.877 -24.726 1.00 31.61 514 VAL A O 1
ATOM 4132 N N . ILE A 1 515 ? 13.653 -5.233 -22.520 1.00 36.94 515 ILE A N 1
ATOM 4133 C CA . ILE A 1 515 ? 14.536 -4.137 -22.119 1.00 36.94 515 ILE A CA 1
ATOM 4134 C C . ILE A 1 515 ? 15.948 -4.721 -22.027 1.00 36.94 515 ILE A C 1
ATOM 4136 O O . ILE A 1 515 ? 16.384 -5.190 -20.975 1.00 36.94 515 ILE A O 1
ATOM 4140 N N . GLU A 1 516 ? 16.631 -4.752 -23.169 1.00 28.89 516 GLU A N 1
ATOM 4141 C CA . GLU A 1 516 ? 18.051 -5.086 -23.245 1.00 28.89 516 GLU A CA 1
ATOM 4142 C C . GLU A 1 516 ? 18.881 -3.902 -22.727 1.00 28.89 516 GLU A C 1
ATOM 4144 O O . GLU A 1 516 ? 18.755 -2.786 -23.229 1.00 28.89 516 GLU A O 1
ATOM 4149 N N . ASP A 1 517 ? 19.738 -4.152 -21.735 1.00 33.75 517 ASP A N 1
ATOM 4150 C CA . ASP A 1 517 ? 20.781 -3.221 -21.297 1.00 33.75 517 ASP A CA 1
ATOM 4151 C C . ASP A 1 517 ? 22.157 -3.882 -21.472 1.00 33.75 517 ASP A C 1
ATOM 4153 O O . ASP A 1 517 ? 22.400 -4.997 -20.992 1.00 33.75 517 ASP A O 1
ATOM 4157 N N . ASP A 1 518 ? 23.084 -3.161 -22.106 1.00 28.89 518 ASP A N 1
ATOM 4158 C CA . ASP A 1 518 ? 24.493 -3.546 -22.244 1.00 28.89 518 ASP A CA 1
ATOM 4159 C C . ASP A 1 518 ? 25.240 -3.396 -20.905 1.00 28.89 518 ASP A C 1
ATOM 4161 O O . ASP A 1 518 ? 26.009 -2.461 -20.659 1.00 28.89 518 ASP A O 1
ATOM 4165 N N . ILE A 1 519 ? 25.016 -4.346 -19.995 1.00 33.72 519 ILE A N 1
ATOM 4166 C CA . ILE A 1 519 ? 25.772 -4.436 -18.744 1.00 33.72 519 ILE A CA 1
ATOM 4167 C C . ILE A 1 519 ? 27.137 -5.088 -19.025 1.00 33.72 519 ILE A C 1
ATOM 4169 O O . ILE A 1 519 ? 27.285 -6.317 -19.024 1.00 33.72 519 ILE A O 1
ATOM 4173 N N . ASP A 1 520 ? 28.155 -4.250 -19.242 1.00 30.28 520 ASP A N 1
ATOM 4174 C CA . ASP A 1 520 ? 29.556 -4.680 -19.312 1.00 30.28 520 ASP A CA 1
ATOM 4175 C C . ASP A 1 520 ? 30.081 -5.084 -17.920 1.00 30.28 520 ASP A C 1
ATOM 4177 O O . ASP A 1 520 ? 30.417 -4.256 -17.066 1.00 30.28 520 ASP A O 1
ATOM 4181 N N . CYS A 1 521 ? 30.161 -6.397 -17.699 1.00 26.78 521 CYS A N 1
ATOM 4182 C CA . CYS A 1 521 ? 30.723 -7.015 -16.501 1.00 26.78 521 CYS A CA 1
ATOM 4183 C C . CYS A 1 521 ? 32.198 -7.437 -16.675 1.00 26.78 521 CYS A C 1
ATOM 4185 O O . CYS A 1 521 ? 32.560 -8.549 -16.285 1.00 26.78 521 CYS A O 1
ATOM 4187 N N . THR A 1 522 ? 33.077 -6.586 -17.226 1.00 27.88 522 THR A N 1
ATOM 4188 C CA . THR A 1 522 ? 34.511 -6.922 -17.395 1.00 27.88 522 THR A CA 1
ATOM 4189 C C . THR A 1 522 ? 35.509 -5.989 -16.684 1.00 27.88 522 THR A C 1
ATOM 4191 O O . THR A 1 522 ? 36.337 -5.321 -17.296 1.00 27.88 522 THR A O 1
ATOM 4194 N N . SER A 1 523 ? 35.544 -6.008 -15.343 1.00 27.55 523 SER A N 1
ATOM 4195 C CA . SER A 1 523 ? 36.656 -5.394 -14.576 1.00 27.55 523 SER A CA 1
ATOM 4196 C C . SER A 1 523 ? 37.026 -6.119 -13.268 1.00 27.55 523 SER A C 1
ATOM 4198 O O . SER A 1 523 ? 36.941 -5.583 -12.166 1.00 27.55 523 SER A O 1
ATOM 4200 N N . GLY A 1 524 ? 37.524 -7.355 -13.384 1.00 24.77 524 GLY A N 1
ATOM 4201 C CA . GLY A 1 524 ? 38.204 -8.040 -12.275 1.00 24.77 524 GLY A CA 1
ATOM 4202 C C . GLY A 1 524 ? 39.646 -7.527 -12.065 1.00 24.77 524 GLY A C 1
ATOM 4203 O O . GLY A 1 524 ? 40.395 -7.419 -13.042 1.00 24.77 524 GLY A O 1
ATOM 4204 N N . PRO A 1 525 ? 40.099 -7.235 -10.827 1.00 29.97 525 PRO A N 1
ATOM 4205 C CA . PRO A 1 525 ? 41.438 -6.697 -10.590 1.00 29.97 525 PRO A CA 1
ATOM 4206 C C . PRO A 1 525 ? 42.543 -7.755 -10.765 1.00 29.97 525 PRO A C 1
ATOM 4208 O O . PRO A 1 525 ? 42.512 -8.838 -10.176 1.00 29.97 525 PRO A O 1
ATOM 4211 N N . LYS A 1 526 ? 43.582 -7.416 -11.540 1.00 27.27 526 LYS A N 1
ATOM 4212 C CA . LYS A 1 526 ? 44.770 -8.265 -11.747 1.00 27.27 526 LYS A CA 1
ATOM 4213 C C . LYS A 1 526 ? 45.557 -8.439 -10.438 1.00 27.27 526 LYS A C 1
ATOM 4215 O O . LYS A 1 526 ? 46.181 -7.495 -9.955 1.00 27.27 526 LYS A O 1
ATOM 4220 N N . ARG A 1 527 ? 45.601 -9.664 -9.898 1.00 27.00 527 ARG A N 1
ATOM 4221 C CA . ARG A 1 527 ? 46.450 -10.027 -8.745 1.00 27.00 527 ARG A CA 1
ATOM 4222 C C . ARG A 1 527 ? 47.941 -9.830 -9.065 1.00 27.00 527 ARG A C 1
ATOM 4224 O O . ARG A 1 527 ? 48.460 -10.459 -9.987 1.00 27.00 527 ARG A O 1
ATOM 4231 N N . ARG A 1 528 ? 48.656 -9.041 -8.253 1.00 26.56 528 ARG A N 1
ATOM 4232 C CA . ARG A 1 528 ? 50.131 -9.086 -8.170 1.00 26.56 528 ARG A CA 1
ATOM 4233 C C . ARG A 1 528 ? 50.570 -10.187 -7.196 1.00 26.56 528 ARG A C 1
ATOM 4235 O O . ARG A 1 528 ? 49.895 -10.449 -6.206 1.00 26.56 528 ARG A O 1
ATOM 4242 N N . ARG A 1 529 ? 51.694 -10.841 -7.503 1.00 25.83 529 ARG A N 1
ATOM 4243 C CA . ARG A 1 529 ? 52.299 -11.906 -6.684 1.00 25.83 529 ARG A CA 1
ATOM 4244 C C . ARG A 1 529 ? 53.114 -11.313 -5.526 1.00 25.83 529 ARG A C 1
ATOM 4246 O O . ARG A 1 529 ? 53.830 -10.340 -5.728 1.00 25.83 529 ARG A O 1
ATOM 4253 N N . GLY A 1 530 ? 53.077 -11.979 -4.376 1.00 24.89 530 GLY A N 1
ATOM 4254 C CA . GLY A 1 530 ? 54.010 -11.840 -3.252 1.00 24.89 530 GLY A CA 1
ATOM 4255 C C . GLY A 1 530 ? 54.032 -13.169 -2.490 1.00 24.89 530 GLY A C 1
ATOM 4256 O O . GLY A 1 530 ? 52.989 -13.817 -2.404 1.00 24.89 530 GLY A O 1
ATOM 4257 N N . ALA A 1 531 ? 55.198 -13.632 -2.031 1.00 23.88 531 ALA A N 1
ATOM 4258 C CA . ALA A 1 531 ? 55.381 -15.010 -1.566 1.00 23.88 531 ALA A CA 1
ATOM 4259 C C . ALA A 1 531 ? 56.222 -15.121 -0.284 1.00 23.88 531 ALA A C 1
ATOM 4261 O O . ALA A 1 531 ? 57.323 -14.581 -0.241 1.00 23.88 531 ALA A O 1
ATOM 4262 N N . SER A 1 532 ? 55.727 -15.899 0.687 1.00 24.19 532 SER A N 1
ATOM 4263 C CA . SER A 1 532 ? 56.471 -16.678 1.704 1.00 24.19 532 SER A CA 1
ATOM 4264 C C . SER A 1 532 ? 55.435 -17.442 2.564 1.00 24.19 532 SER A C 1
ATOM 4266 O O . SER A 1 532 ? 54.513 -16.860 3.113 1.00 24.19 532 SER A O 1
ATOM 4268 N N . SER A 1 533 ? 55.301 -18.764 2.422 1.00 23.67 533 SER A N 1
ATOM 4269 C CA . SER A 1 533 ? 56.002 -19.832 3.162 1.00 23.67 533 SER A CA 1
ATOM 4270 C C . SER A 1 533 ? 55.575 -20.041 4.631 1.00 23.67 533 SER A C 1
ATOM 4272 O O . SER A 1 533 ? 56.108 -19.394 5.529 1.00 23.67 533 SER A O 1
ATOM 4274 N N . SER A 1 534 ? 54.755 -21.067 4.903 1.00 24.75 534 SER A N 1
ATOM 4275 C CA . SER A 1 534 ? 55.111 -22.128 5.876 1.00 24.75 534 SER A CA 1
ATOM 4276 C C . SER A 1 534 ? 54.127 -23.321 5.914 1.00 24.75 534 SER A C 1
ATOM 4278 O O . SER A 1 534 ? 52.926 -23.165 6.065 1.00 24.75 534 SER A O 1
ATOM 4280 N N . LYS A 1 535 ? 54.718 -24.517 5.760 1.00 25.41 535 LYS A N 1
ATOM 4281 C CA . LYS A 1 535 ? 54.404 -25.854 6.319 1.00 25.41 535 LYS A CA 1
ATOM 4282 C C . LYS A 1 535 ? 52.943 -26.345 6.494 1.00 25.41 535 LYS A C 1
ATOM 4284 O O . LYS A 1 535 ? 52.198 -25.890 7.349 1.00 25.41 535 LYS A O 1
ATOM 4289 N N . LEU A 1 536 ? 52.658 -27.440 5.775 1.00 23.64 536 LEU A N 1
ATOM 4290 C CA . LEU A 1 536 ? 51.642 -28.474 6.062 1.00 23.64 536 LEU A CA 1
ATOM 4291 C C . LEU A 1 536 ? 52.000 -29.282 7.343 1.00 23.64 536 LEU A C 1
ATOM 4293 O O . LEU A 1 536 ? 53.146 -29.207 7.795 1.00 23.64 536 LEU A O 1
ATOM 4297 N N . PRO A 1 537 ? 51.068 -30.084 7.901 1.00 25.64 537 PRO A N 1
ATOM 4298 C CA . PRO A 1 537 ? 50.834 -31.441 7.383 1.00 25.64 537 PRO A CA 1
ATOM 4299 C C . PRO A 1 537 ? 49.368 -31.740 7.021 1.00 25.64 537 PRO A C 1
ATOM 4301 O O . PRO A 1 537 ? 48.434 -31.154 7.558 1.00 25.64 537 PRO A O 1
ATOM 4304 N N . ARG A 1 538 ? 49.176 -32.698 6.104 1.00 23.22 538 ARG A N 1
ATOM 4305 C CA . ARG A 1 538 ? 47.876 -33.330 5.826 1.00 23.22 538 ARG A CA 1
ATOM 4306 C C . ARG A 1 538 ? 47.647 -34.484 6.805 1.00 23.22 538 ARG A C 1
ATOM 4308 O O . ARG A 1 538 ? 48.544 -35.307 6.967 1.00 23.22 538 ARG A O 1
ATOM 4315 N N . GLN A 1 539 ? 46.425 -34.628 7.300 1.00 23.89 539 GLN A N 1
ATOM 4316 C CA . GLN A 1 539 ? 45.817 -35.934 7.564 1.00 23.89 539 GLN A CA 1
ATOM 4317 C C . GLN A 1 539 ? 44.427 -35.927 6.926 1.00 23.89 539 GLN A C 1
ATOM 4319 O O . GLN A 1 539 ? 43.729 -34.917 6.985 1.00 23.89 539 GLN A O 1
ATOM 4324 N N . GLY A 1 540 ? 44.076 -37.016 6.247 1.00 20.45 540 GLY A N 1
ATOM 4325 C CA . GLY A 1 540 ? 42.745 -37.225 5.684 1.00 20.45 540 GLY A CA 1
ATOM 4326 C C . GLY A 1 540 ? 42.019 -38.299 6.481 1.00 20.45 540 GLY A C 1
ATOM 4327 O O . GLY A 1 540 ? 42.652 -39.257 6.921 1.00 20.45 540 GLY A O 1
ATOM 4328 N N . ILE A 1 541 ? 40.711 -38.129 6.642 1.00 22.61 541 ILE A N 1
ATOM 4329 C CA . ILE A 1 541 ? 39.771 -39.156 7.095 1.00 22.61 541 ILE A CA 1
ATOM 4330 C C . ILE A 1 541 ? 38.532 -39.015 6.203 1.00 22.61 541 ILE A C 1
ATOM 4332 O O . ILE A 1 541 ? 38.093 -37.898 5.928 1.00 22.61 541 ILE A O 1
ATOM 4336 N N . GLU A 1 542 ? 38.028 -40.138 5.703 1.00 20.80 542 GLU A N 1
ATOM 4337 C CA . GLU A 1 542 ? 36.801 -40.222 4.908 1.00 20.80 542 GLU A CA 1
ATOM 4338 C C . GLU A 1 542 ? 35.551 -40.396 5.794 1.00 20.80 542 GLU A C 1
ATOM 4340 O O . GLU A 1 542 ? 35.652 -40.794 6.952 1.00 20.80 542 GLU A O 1
ATOM 4345 N N . PHE A 1 543 ? 34.393 -40.220 5.147 1.00 21.20 543 PHE A N 1
ATOM 4346 C CA . PHE A 1 543 ? 33.090 -40.860 5.393 1.00 21.20 543 PHE A CA 1
ATOM 4347 C C . PHE A 1 543 ? 31.902 -40.078 5.980 1.00 21.20 543 PHE A C 1
ATOM 4349 O O . PHE A 1 543 ? 31.947 -39.436 7.026 1.00 21.20 543 PHE A O 1
ATOM 4356 N N . THR A 1 544 ? 30.786 -40.375 5.298 1.00 21.33 544 THR A N 1
ATOM 4357 C CA . THR A 1 544 ? 29.375 -40.452 5.714 1.00 21.33 544 THR A CA 1
ATOM 4358 C C . THR A 1 544 ? 28.550 -39.182 5.893 1.00 21.33 544 THR A C 1
ATOM 4360 O O . THR A 1 544 ? 28.706 -38.418 6.841 1.00 21.33 544 THR A O 1
ATOM 4363 N N . ASP A 1 545 ? 27.549 -39.082 5.014 1.00 22.22 545 ASP A N 1
ATOM 4364 C CA . ASP A 1 545 ? 26.283 -38.395 5.244 1.00 22.22 545 ASP A CA 1
ATOM 4365 C C . ASP A 1 545 ? 25.612 -38.868 6.541 1.00 22.22 545 ASP A C 1
ATOM 4367 O O . ASP A 1 545 ? 25.479 -40.070 6.780 1.00 22.22 545 ASP A O 1
ATOM 4371 N N . VAL A 1 546 ? 25.084 -37.923 7.322 1.00 22.62 546 VAL A N 1
ATOM 4372 C CA . VAL A 1 546 ? 24.014 -38.181 8.294 1.00 22.62 546 VAL A CA 1
ATOM 4373 C C . VAL A 1 546 ? 22.991 -37.055 8.190 1.00 22.62 546 VAL A C 1
ATOM 4375 O O . VAL A 1 546 ? 23.259 -35.910 8.547 1.00 22.62 546 VAL A O 1
ATOM 4378 N N . ILE A 1 547 ? 21.798 -37.400 7.708 1.00 22.89 547 ILE A N 1
ATOM 4379 C CA . ILE A 1 547 ? 20.609 -36.549 7.769 1.00 22.89 547 ILE A CA 1
ATOM 4380 C C . ILE A 1 547 ? 19.910 -36.854 9.100 1.00 22.89 547 ILE A C 1
ATOM 4382 O O . ILE A 1 547 ? 19.242 -37.881 9.216 1.00 22.89 547 ILE A O 1
ATOM 4386 N N . GLU A 1 548 ? 20.030 -35.980 10.103 1.00 22.20 548 GLU A N 1
ATOM 4387 C CA . GLU A 1 548 ? 19.158 -36.051 11.285 1.00 22.20 548 GLU A CA 1
ATOM 4388 C C . GLU A 1 548 ? 17.826 -35.344 11.001 1.00 22.20 548 GLU A C 1
ATOM 4390 O O . GLU A 1 548 ? 17.712 -34.121 11.065 1.00 22.20 548 GLU A O 1
ATOM 4395 N N . SER A 1 549 ? 16.792 -36.140 10.729 1.00 22.98 549 SER A N 1
ATOM 4396 C CA . SER A 1 549 ? 15.400 -35.697 10.814 1.00 22.98 549 SER A CA 1
ATOM 4397 C C . SER A 1 549 ? 14.869 -35.963 12.226 1.00 22.98 549 SER A C 1
ATOM 4399 O O . SER A 1 549 ? 14.916 -37.089 12.718 1.00 22.98 549 SER A O 1
ATOM 4401 N N . ARG A 1 550 ? 14.351 -34.928 12.900 1.00 21.78 550 ARG A N 1
ATOM 4402 C CA . ARG A 1 550 ? 13.645 -35.070 14.184 1.00 21.78 550 ARG A CA 1
ATOM 4403 C C . ARG A 1 550 ? 12.164 -34.754 14.017 1.00 21.78 550 ARG A C 1
ATOM 4405 O O . ARG A 1 550 ? 11.746 -33.613 14.164 1.00 21.78 550 ARG A O 1
ATOM 4412 N N . SER A 1 551 ? 11.375 -35.795 13.781 1.00 25.45 551 SER A N 1
ATOM 4413 C CA . SER A 1 551 ? 9.917 -35.769 13.922 1.00 25.45 551 SER A CA 1
ATOM 4414 C C . SER A 1 551 ? 9.450 -37.126 14.443 1.00 25.45 551 SER A C 1
ATOM 4416 O O . SER A 1 551 ? 9.317 -38.083 13.682 1.00 25.45 551 SER A O 1
ATOM 4418 N N . GLY A 1 552 ? 9.255 -37.227 15.757 1.00 20.97 552 GLY A N 1
ATOM 4419 C CA . GLY A 1 552 ? 8.753 -38.439 16.397 1.00 20.97 552 GLY A CA 1
ATOM 4420 C C . GLY A 1 552 ? 7.256 -38.344 16.663 1.00 20.97 552 GLY A C 1
ATOM 4421 O O . GLY A 1 552 ? 6.856 -37.634 17.579 1.00 20.97 552 GLY A O 1
ATOM 4422 N N . VAL A 1 553 ? 6.451 -39.104 15.918 1.00 22.44 553 VAL A N 1
ATOM 4423 C CA . VAL A 1 553 ? 5.115 -39.547 16.348 1.00 22.44 553 VAL A CA 1
ATOM 4424 C C . VAL A 1 553 ? 4.966 -41.018 15.969 1.00 22.44 553 VAL A C 1
ATOM 4426 O O . VAL A 1 553 ? 5.174 -41.404 14.820 1.00 22.44 553 VAL A O 1
ATOM 4429 N N . THR A 1 554 ? 4.644 -41.844 16.959 1.00 21.69 554 THR A N 1
ATOM 4430 C CA . THR A 1 554 ? 4.533 -43.300 16.832 1.00 21.69 554 THR A CA 1
ATOM 4431 C C . THR A 1 554 ? 3.219 -43.694 16.162 1.00 21.69 554 THR A C 1
ATOM 4433 O O . THR A 1 554 ? 2.150 -43.333 16.649 1.00 21.69 554 THR A O 1
ATOM 4436 N N . VAL A 1 555 ? 3.282 -44.500 15.099 1.00 21.70 555 VAL A N 1
ATOM 4437 C CA . VAL A 1 555 ? 2.103 -45.170 14.526 1.00 21.70 555 VAL A CA 1
ATOM 4438 C C . VAL A 1 555 ? 1.944 -46.541 15.181 1.00 21.70 555 VAL A C 1
ATOM 4440 O O . VAL A 1 555 ? 2.836 -47.381 15.085 1.00 21.70 555 VAL A O 1
ATOM 4443 N N . VAL A 1 556 ? 0.801 -46.774 15.830 1.00 22.41 556 VAL A N 1
ATOM 4444 C CA . VAL A 1 556 ? 0.378 -48.107 16.286 1.00 22.41 556 VAL A CA 1
ATOM 4445 C C . VAL A 1 556 ? -0.476 -48.742 15.191 1.00 22.41 556 VAL A C 1
ATOM 4447 O O . VAL A 1 556 ? -1.355 -48.094 14.628 1.00 22.41 556 VAL A O 1
ATOM 4450 N N . SER A 1 557 ? -0.191 -50.000 14.861 1.00 21.78 557 SER A N 1
ATOM 4451 C CA . SER A 1 557 ? -0.822 -50.732 13.762 1.00 21.78 557 SER A CA 1
ATOM 4452 C C . SER A 1 557 ? -1.962 -51.638 14.223 1.00 21.78 557 SER A C 1
ATOM 4454 O O . SER A 1 557 ? -1.725 -52.518 15.043 1.00 21.78 557 SER A O 1
ATOM 4456 N N . GLU A 1 558 ? -3.122 -51.526 13.578 1.00 23.16 558 GLU A N 1
ATOM 4457 C CA . GLU A 1 558 ? -4.152 -52.567 13.429 1.00 23.16 558 GLU A CA 1
ATOM 4458 C C . GLU A 1 558 ? -5.012 -52.189 12.194 1.00 23.16 558 GLU A C 1
ATOM 4460 O O . GLU A 1 558 ? -5.246 -51.012 11.943 1.00 23.16 558 GLU A O 1
ATOM 4465 N N . GLY A 1 559 ? -5.486 -53.094 11.331 1.00 21.14 559 GLY A N 1
ATOM 4466 C CA . GLY A 1 559 ? -5.287 -54.544 11.352 1.00 21.14 559 GLY A CA 1
ATOM 4467 C C . GLY A 1 559 ? -6.325 -55.388 10.591 1.00 21.14 559 GLY A C 1
ATOM 4468 O O . GLY A 1 559 ? -6.404 -56.577 10.876 1.00 21.14 559 GLY A O 1
ATOM 4469 N N . VAL A 1 560 ? -7.139 -54.844 9.666 1.00 23.34 560 VAL A N 1
ATOM 4470 C CA . VAL A 1 560 ? -8.228 -55.608 9.000 1.00 23.34 560 VAL A CA 1
ATOM 4471 C C . VAL A 1 560 ? -8.322 -55.331 7.487 1.00 23.34 560 VAL A C 1
ATOM 4473 O O . VAL A 1 560 ? -8.125 -54.206 7.031 1.00 23.34 560 VAL A O 1
ATOM 4476 N N . LYS A 1 561 ? -8.635 -56.378 6.706 1.00 23.20 561 LYS A N 1
ATOM 4477 C CA . LYS A 1 561 ? -8.922 -56.374 5.252 1.00 23.20 561 LYS A CA 1
ATOM 4478 C C . LYS A 1 561 ? -10.272 -57.104 4.976 1.00 23.20 561 LYS A C 1
ATOM 4480 O O . LYS A 1 561 ? -10.864 -57.592 5.933 1.00 23.20 561 LYS A O 1
ATOM 4485 N N . PRO A 1 562 ? -10.825 -57.106 3.743 1.00 34.81 562 PRO A N 1
ATOM 4486 C CA . PRO A 1 562 ? -12.217 -56.698 3.500 1.00 34.81 562 PRO A CA 1
ATOM 4487 C C . PRO A 1 562 ? -13.221 -57.848 3.305 1.00 34.81 562 PRO A C 1
ATOM 4489 O O . PRO A 1 562 ? -12.819 -58.964 2.982 1.00 34.81 562 PRO A O 1
ATOM 4492 N N . THR A 1 563 ? -14.522 -57.521 3.318 1.00 23.72 563 THR A N 1
ATOM 4493 C CA . THR A 1 563 ? -15.588 -58.381 2.761 1.00 23.72 563 THR A CA 1
ATOM 4494 C C . THR A 1 563 ? -16.822 -57.598 2.273 1.00 23.72 563 THR A C 1
ATOM 4496 O O . THR A 1 563 ? -17.385 -56.793 3.000 1.00 23.72 563 THR A O 1
ATOM 4499 N N . GLU A 1 564 ? -17.185 -57.869 1.013 1.00 23.05 564 GLU A N 1
ATOM 4500 C CA . GLU A 1 564 ? -18.515 -57.989 0.368 1.00 23.05 564 GLU A CA 1
ATOM 4501 C C . GLU A 1 564 ? -19.746 -57.138 0.773 1.00 23.05 564 GLU A C 1
ATOM 4503 O O . GLU A 1 564 ? -20.156 -57.072 1.926 1.00 23.05 564 GLU A O 1
ATOM 4508 N N . GLY A 1 565 ? -20.461 -56.636 -0.252 1.00 22.86 565 GLY A N 1
ATOM 4509 C CA . GLY A 1 565 ? -21.831 -56.109 -0.133 1.00 22.86 565 GLY A CA 1
ATOM 4510 C C . GLY A 1 565 ? -22.357 -55.423 -1.408 1.00 22.86 565 GLY A C 1
ATOM 4511 O O . GLY A 1 565 ? -22.236 -54.210 -1.548 1.00 22.86 565 GLY A O 1
ATOM 4512 N N . LYS A 1 566 ? -22.943 -56.180 -2.350 1.00 21.78 566 LYS A N 1
ATOM 4513 C CA . LYS A 1 566 ? -23.590 -55.634 -3.568 1.00 21.78 566 LYS A CA 1
ATOM 4514 C C . LYS A 1 566 ? -24.908 -54.909 -3.257 1.00 21.78 566 LYS A C 1
ATOM 4516 O O . LYS A 1 566 ? -25.731 -55.481 -2.552 1.00 21.78 566 LYS A O 1
ATOM 4521 N N . ILE A 1 567 ? -25.200 -53.825 -3.988 1.00 22.20 567 ILE A N 1
ATOM 4522 C CA . ILE A 1 567 ? -26.502 -53.649 -4.667 1.00 22.20 567 ILE A CA 1
ATOM 4523 C C . ILE A 1 567 ? -26.244 -53.119 -6.086 1.00 22.20 567 ILE A C 1
ATOM 4525 O O . ILE A 1 567 ? -25.731 -52.019 -6.264 1.00 22.20 567 ILE A O 1
ATOM 4529 N N . GLU A 1 568 ? -26.621 -53.906 -7.094 1.00 21.30 568 GLU A N 1
ATOM 4530 C CA . GLU A 1 568 ? -26.748 -53.466 -8.487 1.00 21.30 568 GLU A CA 1
ATOM 4531 C C . GLU A 1 568 ? -28.211 -53.088 -8.759 1.00 21.30 568 GLU A C 1
ATOM 4533 O O . GLU A 1 568 ? -29.118 -53.824 -8.373 1.00 21.30 568 GLU A O 1
ATOM 4538 N N . VAL A 1 569 ? -28.443 -52.001 -9.497 1.00 21.86 569 VAL A N 1
ATOM 4539 C CA . VAL A 1 569 ? -29.682 -51.801 -10.265 1.00 21.86 569 VAL A CA 1
ATOM 4540 C C . VAL A 1 569 ? -29.264 -51.401 -11.673 1.00 21.86 569 VAL A C 1
ATOM 4542 O O . VAL A 1 569 ? -28.785 -50.292 -11.892 1.00 21.86 569 VAL A O 1
ATOM 4545 N N . GLY A 1 570 ? -29.387 -52.332 -12.617 1.00 20.61 570 GLY A N 1
ATOM 4546 C CA . GLY A 1 570 ? -29.054 -52.108 -14.022 1.00 20.61 570 GLY A CA 1
ATOM 4547 C C . GLY A 1 570 ? -30.299 -51.997 -14.896 1.00 20.61 570 GLY A C 1
ATOM 4548 O O . GLY A 1 570 ? -31.310 -52.638 -14.620 1.00 20.61 570 GLY A O 1
ATOM 4549 N N . PHE A 1 571 ? -30.185 -51.244 -15.991 1.00 20.72 571 PHE A N 1
ATOM 4550 C CA . PHE A 1 571 ? -31.029 -51.394 -17.177 1.00 20.72 571 PHE A CA 1
ATOM 4551 C C . PHE A 1 571 ? -30.162 -51.302 -18.440 1.00 20.72 571 PHE A C 1
ATOM 4553 O O . PHE A 1 571 ? -29.307 -50.429 -18.560 1.00 20.72 571 PHE A O 1
ATOM 4560 N N . VAL A 1 572 ? -30.387 -52.267 -19.331 1.00 20.33 572 VAL A N 1
ATOM 4561 C CA . VAL A 1 572 ? -29.651 -52.669 -20.545 1.00 20.33 572 VAL A CA 1
ATOM 4562 C C . VAL A 1 572 ? -30.749 -53.375 -21.383 1.00 20.33 572 VAL A C 1
ATOM 4564 O O . VAL A 1 572 ? -31.471 -54.184 -20.803 1.00 20.33 572 VAL A O 1
ATOM 4567 N N . ASP A 1 573 ? -31.030 -53.129 -22.672 1.00 22.83 573 ASP A N 1
ATOM 4568 C CA . ASP A 1 573 ? -30.344 -52.340 -23.713 1.00 22.83 573 ASP A CA 1
ATOM 4569 C C . ASP A 1 573 ? -31.232 -52.145 -24.990 1.00 22.83 573 ASP A C 1
ATOM 4571 O O . ASP A 1 573 ? -32.293 -52.763 -25.092 1.00 22.83 573 ASP A O 1
ATOM 4575 N N . LEU A 1 574 ? -30.692 -51.457 -26.019 1.00 22.56 574 LEU A N 1
ATOM 4576 C CA . LEU A 1 574 ? -30.852 -51.755 -27.480 1.00 22.56 574 LEU A CA 1
ATOM 4577 C C . LEU A 1 574 ? -32.136 -51.306 -28.285 1.00 22.56 574 LEU A C 1
ATOM 4579 O O . LEU A 1 574 ? -33.099 -50.833 -27.684 1.00 22.56 574 LEU A O 1
ATOM 4583 N N . PRO A 1 575 ? -32.115 -51.236 -29.659 1.00 29.92 575 PRO A N 1
ATOM 4584 C CA . PRO A 1 575 ? -32.275 -49.931 -30.348 1.00 29.92 575 PRO A CA 1
ATOM 4585 C C . PRO A 1 575 ? -33.146 -49.894 -31.653 1.00 29.92 575 PRO A C 1
ATOM 4587 O O . PRO A 1 575 ? -33.748 -50.884 -32.042 1.00 29.92 575 PRO A O 1
ATOM 4590 N N . PHE A 1 576 ? -33.115 -48.740 -32.358 1.00 23.78 576 PHE A N 1
ATOM 4591 C CA . PHE A 1 576 ? -33.254 -48.480 -33.824 1.00 23.78 576 PHE A CA 1
ATOM 4592 C C . PHE A 1 576 ? -34.336 -49.173 -34.703 1.00 23.78 576 PHE A C 1
ATOM 4594 O O . PHE A 1 576 ? -34.370 -50.391 -34.802 1.00 23.78 576 PHE A O 1
ATOM 4601 N N . VAL A 1 577 ? -35.059 -48.370 -35.519 1.00 24.64 577 VAL A N 1
ATOM 4602 C CA . VAL A 1 577 ? -35.274 -48.488 -37.002 1.00 24.64 577 VAL A CA 1
ATOM 4603 C C . VAL A 1 577 ? -36.396 -47.528 -37.483 1.00 24.64 577 VAL A C 1
ATOM 4605 O O . VAL A 1 577 ? -37.427 -47.421 -36.828 1.00 24.64 577 VAL A O 1
ATOM 4608 N N . GLY A 1 578 ? -36.242 -46.867 -38.649 1.00 24.39 578 GLY A N 1
ATOM 4609 C CA . GLY A 1 578 ? -37.341 -46.149 -39.341 1.00 24.39 578 GLY A CA 1
ATOM 4610 C C . GLY A 1 578 ? -36.913 -45.219 -40.500 1.00 24.39 578 GLY A C 1
ATOM 4611 O O . GLY A 1 578 ? -36.148 -44.289 -40.283 1.00 24.39 578 GLY A O 1
ATOM 4612 N N . ASN A 1 579 ? -37.395 -45.462 -41.729 1.00 25.56 579 ASN A N 1
ATOM 4613 C CA . ASN A 1 579 ? -36.974 -44.825 -43.005 1.00 25.56 579 ASN A CA 1
ATOM 4614 C C . ASN A 1 579 ? -38.154 -44.940 -44.031 1.00 25.56 579 ASN A C 1
ATOM 4616 O O . ASN A 1 579 ? -39.058 -45.724 -43.751 1.00 25.56 579 ASN A O 1
ATOM 4620 N N . VAL A 1 580 ? -38.303 -44.273 -45.194 1.00 24.53 580 VAL A N 1
ATOM 4621 C CA . VAL A 1 580 ? -37.438 -43.505 -46.134 1.00 24.53 580 VAL A CA 1
ATOM 4622 C C . VAL A 1 580 ? -38.286 -42.411 -46.861 1.00 24.53 580 VAL A C 1
ATOM 4624 O O . VAL A 1 580 ? -39.491 -42.348 -46.639 1.00 24.53 580 VAL A O 1
ATOM 4627 N N . ASP A 1 581 ? -37.684 -41.672 -47.817 1.00 24.38 581 ASP A N 1
ATOM 4628 C CA . ASP A 1 581 ? -38.310 -41.099 -49.048 1.00 24.38 581 ASP A CA 1
ATOM 4629 C C . ASP A 1 581 ? -39.208 -39.827 -48.915 1.00 24.38 581 ASP A C 1
ATOM 4631 O O . ASP A 1 581 ? -39.909 -39.656 -47.932 1.00 24.38 581 ASP A O 1
ATOM 4635 N N . ASN A 1 582 ? -39.308 -38.849 -49.845 1.00 24.75 582 ASN A N 1
ATOM 4636 C CA . ASN A 1 582 ? -39.070 -38.793 -51.302 1.00 24.75 582 ASN A CA 1
ATOM 4637 C C . ASN A 1 582 ? -39.132 -37.339 -51.898 1.00 24.75 582 ASN A C 1
ATOM 4639 O O . ASN A 1 582 ? -39.634 -36.425 -51.252 1.00 24.75 582 ASN A O 1
ATOM 4643 N N . CYS A 1 583 ? -38.778 -37.200 -53.195 1.00 23.17 583 CYS A N 1
ATOM 4644 C CA . CYS A 1 583 ? -39.089 -36.120 -54.183 1.00 23.17 583 CYS A CA 1
ATOM 4645 C C . CYS A 1 583 ? -38.560 -34.672 -53.959 1.00 23.17 583 CYS A C 1
ATOM 4647 O O . CYS A 1 583 ? -38.718 -34.098 -52.895 1.00 23.17 583 CYS A O 1
ATOM 4649 N N . ARG A 1 584 ? -37.844 -33.977 -54.874 1.00 22.61 584 ARG A N 1
ATOM 4650 C CA . ARG A 1 584 ? -37.873 -33.704 -56.350 1.00 22.61 584 ARG A CA 1
ATOM 4651 C C . ARG A 1 584 ? -38.687 -32.466 -56.802 1.00 22.61 584 ARG A C 1
ATOM 4653 O O . ARG A 1 584 ? -39.904 -32.515 -56.822 1.00 22.61 584 ARG A O 1
ATOM 4660 N N . ARG A 1 585 ? -37.946 -31.497 -57.384 1.00 23.91 585 ARG A N 1
ATOM 4661 C CA . ARG A 1 585 ? -38.297 -30.494 -58.432 1.00 23.91 585 ARG A CA 1
ATOM 4662 C C . ARG A 1 585 ? -39.533 -29.591 -58.239 1.00 23.91 585 ARG A C 1
ATOM 4664 O O . ARG A 1 585 ? -40.643 -30.089 -58.244 1.00 23.91 585 ARG A O 1
ATOM 4671 N N . PHE A 1 586 ? -39.342 -28.280 -58.442 1.00 23.58 586 PHE A N 1
ATOM 4672 C CA . PHE A 1 586 ? -40.105 -27.528 -59.459 1.00 23.58 586 PHE A CA 1
ATOM 4673 C C . PHE A 1 586 ? -39.316 -26.319 -60.009 1.00 23.58 586 PHE A C 1
ATOM 4675 O O . PHE A 1 586 ? -38.499 -25.724 -59.313 1.00 23.58 586 PHE A O 1
ATOM 4682 N N . LEU A 1 587 ? -39.546 -26.003 -61.286 1.00 23.23 587 LEU A N 1
ATOM 4683 C CA . LEU A 1 587 ? -39.074 -24.822 -62.027 1.00 23.23 587 LEU A CA 1
ATOM 4684 C C . LEU A 1 587 ? -40.273 -23.895 -62.273 1.00 23.23 587 LEU A C 1
ATOM 4686 O O . LEU A 1 587 ? -41.325 -24.438 -62.596 1.00 23.23 587 LEU A O 1
ATOM 4690 N N . SER A 1 588 ? -40.085 -22.566 -62.305 1.00 23.00 588 SER A N 1
ATOM 4691 C CA . SER A 1 588 ? -40.698 -21.689 -63.334 1.00 23.00 588 SER A CA 1
ATOM 4692 C C . SER A 1 588 ? -40.403 -20.187 -63.147 1.00 23.00 588 SER A C 1
ATOM 4694 O O . SER A 1 588 ? -40.607 -19.670 -62.060 1.00 23.00 588 SER A O 1
ATOM 4696 N N . VAL A 1 589 ? -40.003 -19.529 -64.251 1.00 24.62 589 VAL A N 1
ATOM 4697 C CA . VAL A 1 589 ? -40.530 -18.255 -64.825 1.00 24.62 589 VAL A CA 1
ATOM 4698 C C . VAL A 1 589 ? -40.777 -17.040 -63.888 1.00 24.62 589 VAL A C 1
ATOM 4700 O O . VAL A 1 589 ? -41.503 -17.151 -62.914 1.00 24.62 589 VAL A O 1
ATOM 4703 N N . GLY A 1 590 ? -40.337 -15.807 -64.192 1.00 23.27 590 GLY A N 1
ATOM 4704 C CA . GLY A 1 590 ? -39.511 -15.324 -65.312 1.00 23.27 590 GLY A CA 1
ATOM 4705 C C . GLY A 1 590 ? -39.560 -13.790 -65.532 1.00 23.27 590 GLY A C 1
ATOM 4706 O O . GLY A 1 590 ? -40.452 -13.120 -65.037 1.00 23.27 590 GLY A O 1
ATOM 4707 N N . SER A 1 591 ? -38.604 -13.290 -66.329 1.00 22.69 591 SER A N 1
ATOM 4708 C CA . SER A 1 591 ? -38.623 -12.090 -67.205 1.00 22.69 591 SER A CA 1
ATOM 4709 C C . SER A 1 591 ? -39.003 -10.661 -66.734 1.00 22.69 591 SER A C 1
ATOM 4711 O O . SER A 1 591 ? -40.141 -10.366 -66.407 1.00 22.69 591 SER A O 1
ATOM 4713 N N . LEU A 1 592 ? -38.054 -9.742 -67.005 1.00 22.78 592 LEU A N 1
ATOM 4714 C CA . LEU A 1 592 ? -38.198 -8.449 -67.726 1.00 22.78 592 LEU A CA 1
ATOM 4715 C C . LEU A 1 592 ? -39.238 -7.395 -67.270 1.00 22.78 592 LEU A C 1
ATOM 4717 O O . LEU A 1 592 ? -40.426 -7.529 -67.543 1.00 22.78 592 LEU A O 1
ATOM 4721 N N . SER A 1 593 ? -38.765 -6.191 -66.903 1.00 21.86 593 SER A N 1
ATOM 4722 C CA . SER A 1 593 ? -38.659 -5.010 -67.811 1.00 21.86 593 SER A CA 1
ATOM 4723 C C . SER A 1 593 ? -38.646 -3.647 -67.075 1.00 21.86 593 SER A C 1
ATOM 4725 O O . SER A 1 593 ? -39.107 -3.568 -65.946 1.00 21.86 593 SER A O 1
ATOM 4727 N N . LEU A 1 594 ? -38.156 -2.592 -67.764 1.00 24.02 594 LEU A N 1
ATOM 4728 C CA . LEU A 1 594 ? -38.318 -1.138 -67.481 1.00 24.02 594 LEU A CA 1
ATOM 4729 C C . LEU A 1 594 ? -37.730 -0.636 -66.135 1.00 24.02 594 LEU A C 1
ATOM 4731 O O . LEU A 1 594 ? -38.139 -1.051 -65.065 1.00 24.02 594 LEU A O 1
ATOM 4735 N N . LEU A 1 595 ? -36.747 0.267 -66.045 1.00 23.56 595 LEU A N 1
ATOM 4736 C CA . LEU A 1 595 ? -36.223 1.327 -66.921 1.00 23.56 595 LEU A CA 1
ATOM 4737 C C . LEU A 1 595 ? -37.219 2.453 -67.283 1.00 23.56 595 LEU A C 1
ATOM 4739 O O . LEU A 1 595 ? -38.157 2.225 -68.037 1.00 23.56 595 LEU A O 1
ATOM 4743 N N . ARG A 1 596 ? -36.843 3.678 -66.866 1.00 21.94 596 ARG A N 1
ATOM 4744 C CA . ARG A 1 596 ? -37.319 5.043 -67.214 1.00 21.94 596 ARG A CA 1
ATOM 4745 C C . ARG A 1 596 ? -38.308 5.782 -66.288 1.00 21.94 596 ARG A C 1
ATOM 4747 O O . ARG A 1 596 ? -39.433 5.365 -66.063 1.00 21.94 596 ARG A O 1
ATOM 4754 N N . ASN A 1 597 ? -37.867 7.015 -65.999 1.00 23.89 597 ASN A N 1
ATOM 4755 C CA . ASN A 1 597 ? -38.606 8.257 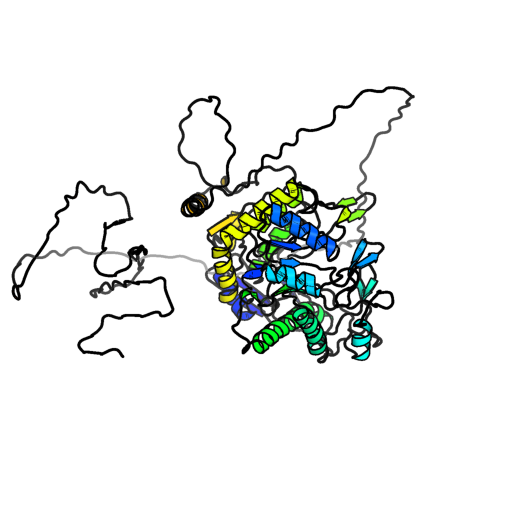-65.728 1.00 23.89 597 ASN A CA 1
ATOM 4756 C C . ASN A 1 597 ? -39.156 8.518 -64.313 1.00 23.89 597 ASN A C 1
ATOM 4758 O O . ASN A 1 597 ? -40.283 8.163 -64.000 1.00 23.89 597 ASN A O 1
ATOM 4762 N N . MET A 1 598 ? -38.477 9.422 -63.597 1.00 21.72 598 MET A N 1
ATOM 4763 C CA . MET A 1 598 ? -38.968 10.808 -63.538 1.00 21.72 598 MET A CA 1
ATOM 4764 C C . MET A 1 598 ? -37.809 11.825 -63.545 1.00 21.72 598 MET A C 1
ATOM 4766 O O . MET A 1 598 ? -36.746 11.580 -62.984 1.00 21.72 598 MET A O 1
ATOM 4770 N N . ILE A 1 599 ? -38.017 12.940 -64.250 1.00 22.47 599 ILE A N 1
ATOM 4771 C CA . ILE A 1 599 ? -37.086 14.061 -64.482 1.00 22.47 599 ILE A CA 1
ATOM 4772 C C . ILE A 1 599 ? -37.832 15.360 -64.127 1.00 22.47 599 ILE A C 1
ATOM 4774 O O . ILE A 1 599 ? -39.056 15.393 -64.256 1.00 22.47 599 ILE A O 1
ATOM 4778 N N . SER A 1 600 ? -37.088 16.440 -63.833 1.00 21.83 600 SER A N 1
ATOM 4779 C CA . SER A 1 600 ? -37.537 17.815 -63.491 1.00 21.83 600 SER A CA 1
ATOM 4780 C C . SER A 1 600 ? -37.743 18.002 -61.983 1.00 21.83 600 SER A C 1
ATOM 4782 O O . SER A 1 600 ? -38.252 17.101 -61.333 1.00 21.83 600 SER A O 1
ATOM 4784 N N . LEU A 1 601 ? -37.370 19.113 -61.338 1.00 21.61 601 LEU A N 1
ATOM 4785 C CA . LEU A 1 601 ? -37.058 20.501 -61.746 1.00 21.61 601 LEU A CA 1
ATOM 4786 C C . LEU A 1 601 ? -36.092 21.049 -60.638 1.00 21.61 601 LEU A C 1
ATOM 4788 O O . LEU A 1 601 ? -36.199 20.581 -59.512 1.00 21.61 601 LEU A O 1
ATOM 4792 N N . VAL A 1 602 ? -35.084 21.923 -60.794 1.00 23.03 602 VAL A N 1
ATOM 4793 C CA . VAL A 1 602 ? -35.020 23.322 -61.283 1.00 23.03 602 VAL A CA 1
ATOM 4794 C C . VAL A 1 602 ? -33.531 23.698 -61.523 1.00 23.03 602 VAL A C 1
ATOM 4796 O O . VAL A 1 602 ? -32.637 23.167 -60.872 1.00 23.03 602 VAL A O 1
ATOM 4799 N N . ARG A 1 603 ? -33.253 24.633 -62.447 1.00 21.28 603 ARG A N 1
ATOM 4800 C CA . ARG A 1 603 ? -31.916 25.217 -62.730 1.00 21.28 603 ARG A CA 1
ATOM 4801 C C . ARG A 1 603 ? -31.534 26.327 -61.734 1.00 21.28 603 ARG A C 1
ATOM 4803 O O . ARG A 1 603 ? -32.412 27.128 -61.441 1.00 21.28 603 ARG A O 1
ATOM 4810 N N . LEU A 1 604 ? -30.233 26.530 -61.456 1.00 22.48 604 LEU A N 1
ATOM 4811 C CA . LEU A 1 604 ? -29.488 27.763 -61.837 1.00 22.48 604 LEU A CA 1
ATOM 4812 C C . LEU A 1 604 ? -28.004 27.782 -61.384 1.00 22.48 604 LEU A C 1
ATOM 4814 O O . LEU A 1 604 ? -27.717 27.520 -60.226 1.00 22.48 604 LEU A O 1
ATOM 4818 N N . THR A 1 605 ? -27.109 28.176 -62.313 1.00 22.72 605 THR A N 1
ATOM 4819 C CA . THR A 1 605 ? -25.726 28.721 -62.132 1.00 22.72 605 THR A CA 1
ATOM 4820 C C . THR A 1 605 ? -24.727 27.939 -61.248 1.00 22.72 605 THR A C 1
ATOM 4822 O O . THR A 1 605 ? -24.858 27.906 -60.036 1.00 22.72 605 THR A O 1
ATOM 4825 N N . LEU A 1 606 ? -23.745 27.224 -61.827 1.00 22.84 606 LEU A N 1
ATOM 4826 C CA . LEU A 1 606 ? -22.398 27.709 -62.246 1.00 22.84 606 LEU A CA 1
ATOM 4827 C C . LEU A 1 606 ? -21.501 28.138 -61.052 1.00 22.84 606 LEU A C 1
ATOM 4829 O O . LEU A 1 606 ? -21.929 28.957 -60.255 1.00 22.84 606 LEU A O 1
ATOM 4833 N N . ALA A 1 607 ? -20.247 27.682 -60.887 1.00 22.62 607 ALA A N 1
ATOM 4834 C CA . ALA A 1 607 ? -19.313 27.055 -61.840 1.00 22.62 607 ALA A CA 1
ATOM 4835 C C . ALA A 1 607 ? -18.260 26.119 -61.173 1.00 22.62 607 ALA A C 1
ATOM 4837 O O . ALA A 1 607 ? -18.249 25.948 -59.959 1.00 22.62 607 ALA A O 1
ATOM 4838 N N . ASN A 1 608 ? -17.337 25.599 -61.999 1.00 24.80 608 ASN A N 1
ATOM 4839 C CA . ASN A 1 608 ? -16.093 24.864 -61.687 1.00 24.80 608 ASN A CA 1
ATOM 4840 C C . ASN A 1 608 ? -16.196 23.366 -61.341 1.00 24.80 608 ASN A C 1
ATOM 4842 O O . ASN A 1 608 ? -16.126 22.934 -60.195 1.00 24.80 608 ASN A O 1
ATOM 4846 N N . THR A 1 609 ? -16.208 22.558 -62.402 1.00 23.72 609 THR A N 1
ATOM 4847 C CA . THR A 1 609 ? -15.796 21.148 -62.386 1.00 23.72 609 THR A CA 1
ATOM 4848 C C . THR A 1 609 ? -14.265 21.042 -62.383 1.00 23.72 609 THR A C 1
ATOM 4850 O O . THR A 1 609 ? -13.622 21.661 -63.229 1.00 23.72 609 THR A O 1
ATOM 4853 N N . LEU A 1 610 ? -13.684 20.188 -61.534 1.00 22.08 610 LEU A N 1
ATOM 4854 C CA . LEU A 1 610 ? -12.366 19.593 -61.789 1.00 22.08 610 LEU A CA 1
ATOM 4855 C C . LEU A 1 610 ? -12.535 18.082 -61.976 1.00 22.08 610 LEU A C 1
ATOM 4857 O O . LEU A 1 610 ? -13.111 17.409 -61.125 1.00 22.08 610 LEU A O 1
ATOM 4861 N N . TRP A 1 611 ? -12.031 17.557 -63.090 1.00 21.27 611 TRP A N 1
ATOM 4862 C CA . TRP A 1 611 ? -11.918 16.117 -63.320 1.00 21.27 611 TRP A CA 1
ATOM 4863 C C . TRP A 1 611 ? -10.569 15.623 -62.797 1.00 21.27 611 TRP A C 1
ATOM 4865 O O . TRP A 1 611 ? -9.542 16.223 -63.103 1.00 21.27 611 TRP A O 1
ATOM 4875 N N . PHE A 1 612 ? -10.558 14.482 -62.104 1.00 21.27 612 PHE A N 1
ATOM 4876 C CA . PHE A 1 612 ? -9.340 13.706 -61.871 1.00 21.27 612 PHE A CA 1
ATOM 4877 C C . PHE A 1 612 ? -9.512 12.271 -62.370 1.00 21.27 612 PHE A C 1
ATOM 4879 O O . PHE A 1 612 ? -10.577 11.665 -62.255 1.00 21.27 612 PHE A O 1
ATOM 4886 N N . GLN A 1 613 ? -8.448 11.752 -62.977 1.00 21.02 613 GLN A N 1
ATOM 4887 C CA . GLN A 1 613 ? -8.434 10.492 -63.707 1.00 21.02 613 GLN A CA 1
ATOM 4888 C C . GLN A 1 613 ? -7.977 9.355 -62.783 1.00 21.02 613 GLN A C 1
ATOM 4890 O O . GLN A 1 613 ? -6.821 9.321 -62.366 1.00 21.02 613 GLN A O 1
ATOM 4895 N N . VAL A 1 614 ? -8.867 8.409 -62.475 1.00 22.98 614 VAL A N 1
ATOM 4896 C CA . VAL A 1 614 ? -8.525 7.223 -61.672 1.00 22.98 614 VAL A CA 1
ATOM 4897 C C . VAL A 1 614 ? -7.788 6.206 -62.549 1.00 22.98 614 VAL A C 1
ATOM 4899 O O . VAL A 1 614 ? -8.319 5.769 -63.570 1.00 22.98 614 VAL A O 1
ATOM 4902 N N . LYS A 1 615 ? -6.576 5.802 -62.148 1.00 20.53 615 LYS A N 1
ATOM 4903 C CA . LYS A 1 615 ? -5.855 4.659 -62.731 1.00 20.53 615 LYS A CA 1
ATOM 4904 C C . LYS A 1 615 ? -5.904 3.468 -61.772 1.00 20.53 615 LYS A C 1
ATOM 4906 O O . LYS A 1 615 ? -5.492 3.615 -60.631 1.00 20.53 615 LYS A O 1
ATOM 4911 N N . SER A 1 616 ? -6.387 2.333 -62.291 1.00 23.52 616 SER A N 1
ATOM 4912 C CA . SER A 1 616 ? -6.285 0.952 -61.769 1.00 23.52 616 SER A CA 1
ATOM 4913 C C . SER A 1 616 ? -6.466 0.733 -60.258 1.00 23.52 616 SER A C 1
ATOM 4915 O O . SER A 1 616 ? -5.568 1.004 -59.467 1.00 23.52 616 SER A O 1
ATOM 4917 N N . PHE A 1 617 ? -7.585 0.104 -59.891 1.00 25.39 617 PHE A N 1
ATOM 4918 C CA . PHE A 1 617 ? -7.750 -0.554 -58.593 1.00 25.39 617 PHE A CA 1
ATOM 4919 C C . PHE A 1 617 ? -6.914 -1.837 -58.526 1.00 25.39 617 PHE A C 1
ATOM 4921 O O . PHE A 1 617 ? -6.919 -2.607 -59.487 1.00 25.39 617 PHE A O 1
ATOM 4928 N N . ASP A 1 618 ? -6.292 -2.092 -57.376 1.00 23.69 618 ASP A N 1
ATOM 4929 C CA . ASP A 1 618 ? -5.795 -3.417 -56.998 1.00 23.69 618 ASP A CA 1
ATOM 4930 C C . ASP A 1 618 ? -6.653 -3.959 -55.842 1.00 23.69 618 ASP A C 1
ATOM 4932 O O . ASP A 1 618 ? -7.001 -3.229 -54.910 1.00 23.69 618 ASP A O 1
ATOM 4936 N N . ALA A 1 619 ? -7.075 -5.216 -55.935 1.00 30.20 619 ALA A N 1
ATOM 4937 C CA . ALA A 1 619 ? -8.147 -5.779 -55.114 1.00 30.20 619 ALA A CA 1
ATOM 4938 C C . ALA A 1 619 ? -7.589 -6.576 -53.923 1.00 30.20 619 ALA A C 1
ATOM 4940 O O . ALA A 1 619 ? -7.787 -7.787 -53.842 1.00 30.20 619 ALA A O 1
ATOM 4941 N N . ALA A 1 620 ? -6.872 -5.901 -53.013 1.00 28.09 620 ALA A N 1
ATOM 4942 C CA . ALA A 1 620 ? -6.144 -6.578 -51.928 1.00 28.09 620 ALA A CA 1
ATOM 4943 C C . ALA A 1 620 ? -6.052 -5.839 -50.568 1.00 28.09 620 ALA A C 1
ATOM 4945 O O . ALA A 1 620 ? -5.244 -6.234 -49.728 1.00 28.09 620 ALA A O 1
ATOM 4946 N N . SER A 1 621 ? -6.849 -4.794 -50.300 1.00 26.86 621 SER A N 1
ATOM 4947 C CA . SER A 1 621 ? -6.817 -4.098 -48.995 1.00 26.86 621 SER A CA 1
ATOM 4948 C C . SER A 1 621 ? -8.196 -3.681 -48.468 1.00 26.86 621 SER A C 1
ATOM 4950 O O . SER A 1 621 ? -8.873 -2.854 -49.078 1.00 26.86 621 SER A O 1
ATOM 4952 N N . ASP A 1 622 ? -8.560 -4.157 -47.274 1.00 29.77 622 ASP A N 1
ATOM 4953 C CA . ASP A 1 622 ? -9.823 -3.849 -46.572 1.00 29.77 622 ASP A CA 1
ATOM 4954 C C . ASP A 1 622 ? -9.907 -2.439 -45.936 1.00 29.77 622 ASP A C 1
ATOM 4956 O O . ASP A 1 622 ? -10.819 -2.146 -45.162 1.00 29.77 622 ASP A O 1
ATOM 4960 N N . TYR A 1 623 ? -8.993 -1.528 -46.285 1.00 29.80 623 TYR A N 1
ATOM 4961 C CA . TYR A 1 623 ? -8.975 -0.145 -45.797 1.00 29.80 623 TYR A CA 1
ATOM 4962 C C . TYR A 1 623 ? -8.898 0.843 -46.963 1.00 29.80 623 TYR A C 1
ATOM 4964 O O . TYR A 1 623 ? -7.889 0.917 -47.657 1.00 29.80 623 TYR A O 1
ATOM 4972 N N . ASN A 1 624 ? -9.942 1.658 -47.138 1.00 26.14 624 ASN A N 1
ATOM 4973 C CA . ASN A 1 624 ? -9.950 2.762 -48.099 1.00 26.14 624 ASN A CA 1
ATOM 4974 C C . ASN A 1 624 ? -9.772 4.093 -47.358 1.00 26.14 624 ASN A C 1
ATOM 4976 O O . ASN A 1 624 ? -10.735 4.649 -46.831 1.00 26.14 624 ASN A O 1
ATOM 4980 N N . ILE A 1 625 ? -8.543 4.613 -47.331 1.00 28.72 625 ILE A N 1
ATOM 4981 C CA . ILE A 1 625 ? -8.246 5.962 -46.831 1.00 28.72 625 ILE A CA 1
ATOM 4982 C C . ILE A 1 625 ? -8.324 6.936 -48.010 1.00 28.72 625 ILE A C 1
ATOM 4984 O O . ILE A 1 625 ? -7.481 6.901 -48.904 1.00 28.72 625 ILE A O 1
ATOM 4988 N N . VAL A 1 626 ? -9.314 7.832 -48.004 1.00 25.89 626 VAL A N 1
ATOM 4989 C CA . VAL A 1 626 ? -9.436 8.901 -49.008 1.00 25.89 626 VAL A CA 1
ATOM 4990 C C . VAL A 1 626 ? -8.954 10.220 -48.406 1.00 25.89 626 VAL A C 1
ATOM 4992 O O . VAL A 1 626 ? -9.660 10.862 -47.632 1.00 25.89 626 VAL A O 1
ATOM 4995 N N . MET A 1 627 ? -7.747 10.638 -48.783 1.00 25.23 627 MET A N 1
ATOM 4996 C CA . MET A 1 627 ? -7.210 11.966 -48.471 1.00 25.23 627 MET A CA 1
ATOM 4997 C C . MET A 1 627 ? -7.701 12.976 -49.516 1.00 25.23 627 MET A C 1
ATOM 4999 O O . MET A 1 627 ? -7.241 12.956 -50.657 1.00 25.23 627 MET A O 1
ATOM 5003 N N . LEU A 1 628 ? -8.619 13.869 -49.136 1.00 26.12 628 LEU A N 1
ATOM 5004 C CA . LEU A 1 628 ? -9.049 14.990 -49.980 1.00 26.12 628 LEU A CA 1
ATOM 5005 C C . LEU A 1 628 ? -8.151 16.221 -49.750 1.00 26.12 628 LEU A C 1
ATOM 5007 O O . LEU A 1 628 ? -8.046 16.681 -48.610 1.00 26.12 628 LEU A O 1
ATOM 5011 N N . PRO A 1 629 ? -7.530 16.806 -50.793 1.00 25.08 629 PRO A N 1
ATOM 5012 C CA . PRO A 1 629 ? -6.812 18.068 -50.658 1.00 25.08 629 PRO A CA 1
ATOM 5013 C C . PRO A 1 629 ? -7.774 19.255 -50.490 1.00 25.08 629 PRO A C 1
ATOM 5015 O O . PRO A 1 629 ? -8.706 19.424 -51.271 1.00 25.08 629 PRO A O 1
ATOM 5018 N N . SER A 1 630 ? -7.485 20.107 -49.500 1.00 28.66 630 SER A N 1
ATOM 5019 C CA . SER A 1 630 ? -8.008 21.476 -49.321 1.00 28.66 630 SER A CA 1
ATOM 5020 C C . SER A 1 630 ? -9.530 21.689 -49.423 1.00 28.66 630 SER A C 1
ATOM 5022 O O . SER A 1 630 ? -10.047 22.069 -50.472 1.00 28.66 630 SER A O 1
ATOM 5024 N N . LEU A 1 631 ? -10.220 21.643 -48.277 1.00 28.45 631 LEU A N 1
ATOM 5025 C CA . LEU A 1 631 ? -11.509 22.326 -48.084 1.00 28.45 631 LEU A CA 1
ATOM 5026 C C . LEU A 1 631 ? -11.309 23.660 -47.328 1.00 28.45 631 LEU A C 1
ATOM 5028 O O . LEU A 1 631 ? -11.848 23.882 -46.248 1.00 28.45 631 LEU A O 1
ATOM 5032 N N . SER A 1 632 ? -10.471 24.551 -47.866 1.00 31.39 632 SER A N 1
ATOM 5033 C CA . SER A 1 632 ? -10.042 25.799 -47.204 1.00 31.39 632 SER A CA 1
ATOM 5034 C C . SER A 1 632 ? -10.945 27.006 -47.503 1.00 31.39 632 SER A C 1
ATOM 5036 O O . SER A 1 632 ? -10.456 28.126 -47.643 1.00 31.39 632 SER A O 1
ATOM 5038 N N . ALA A 1 633 ? -12.254 26.785 -47.643 1.00 30.78 633 ALA A N 1
ATOM 5039 C CA . ALA A 1 633 ? -13.222 27.827 -47.986 1.00 30.78 633 ALA A CA 1
ATOM 5040 C C . ALA A 1 633 ? -14.613 27.540 -47.391 1.00 30.78 633 ALA A C 1
ATOM 5042 O O . ALA A 1 633 ? -15.557 27.316 -48.136 1.00 30.78 633 ALA A O 1
ATOM 5043 N N . PHE A 1 634 ? -14.727 27.533 -46.056 1.00 31.70 634 PHE A N 1
ATOM 5044 C CA . PHE A 1 634 ? -15.993 27.828 -45.346 1.00 31.70 634 PHE A CA 1
ATOM 5045 C C . PHE A 1 634 ? -15.831 28.132 -43.840 1.00 31.70 634 PHE A C 1
ATOM 5047 O O . PHE A 1 634 ? -16.772 28.611 -43.217 1.00 31.70 634 PHE A O 1
ATOM 5054 N N . ILE A 1 635 ? -14.648 27.917 -43.247 1.00 32.59 635 ILE A N 1
ATOM 5055 C CA . ILE A 1 635 ? -14.339 28.315 -41.862 1.00 32.59 635 ILE A CA 1
ATOM 5056 C C . ILE A 1 635 ? -13.034 29.121 -41.867 1.00 32.59 635 ILE A C 1
ATOM 5058 O O . ILE A 1 635 ? -11.991 28.628 -42.293 1.00 32.59 635 ILE A O 1
ATOM 5062 N N . GLY A 1 636 ? -13.095 30.378 -41.423 1.00 28.47 636 GLY A N 1
ATOM 5063 C CA . GLY A 1 636 ? -12.011 31.361 -41.546 1.00 28.47 636 GLY A CA 1
ATOM 5064 C C . GLY A 1 636 ? -10.863 31.211 -40.540 1.00 28.47 636 GLY A C 1
ATOM 5065 O O . GLY A 1 636 ? -10.535 32.181 -39.865 1.00 28.47 636 GLY A O 1
ATOM 5066 N N . ASN A 1 637 ? -10.253 30.026 -40.407 1.00 32.12 637 ASN A N 1
ATOM 5067 C CA . ASN A 1 637 ? -9.081 29.832 -39.542 1.00 32.12 637 ASN A CA 1
ATOM 5068 C C . ASN A 1 637 ? -8.128 28.725 -40.070 1.00 32.12 637 ASN A C 1
ATOM 5070 O O . ASN A 1 637 ? -8.508 27.554 -40.085 1.00 32.12 637 ASN A O 1
ATOM 5074 N N . PRO A 1 638 ? -6.885 29.041 -40.492 1.00 29.91 638 PRO A N 1
ATOM 5075 C CA . PRO A 1 638 ? -6.030 28.121 -41.254 1.00 29.91 638 PRO A CA 1
ATOM 5076 C C . PRO A 1 638 ? -5.203 27.117 -40.413 1.00 29.91 638 PRO A C 1
ATOM 5078 O O . PRO A 1 638 ? -4.144 26.683 -40.864 1.00 29.91 638 PRO A O 1
ATOM 5081 N N . ARG A 1 639 ? -5.619 26.753 -39.187 1.00 28.31 639 ARG A N 1
ATOM 5082 C CA . ARG A 1 639 ? -4.835 25.868 -38.286 1.00 28.31 639 ARG A CA 1
ATOM 5083 C C . ARG A 1 639 ? -5.646 24.811 -37.513 1.00 28.31 639 ARG A C 1
ATOM 5085 O O . ARG A 1 639 ? -5.423 24.614 -36.322 1.00 28.31 639 ARG A O 1
ATOM 5092 N N . CYS A 1 640 ? -6.540 24.081 -38.179 1.00 29.77 640 CYS A N 1
ATOM 5093 C CA . CYS A 1 640 ? -7.136 22.853 -37.626 1.00 29.77 640 CYS A CA 1
ATOM 5094 C C . CYS A 1 640 ? -7.291 21.764 -38.705 1.00 29.77 640 CYS A C 1
ATOM 5096 O O . CYS A 1 640 ? -8.063 21.964 -39.643 1.00 29.77 640 CYS A O 1
ATOM 5098 N N . PRO A 1 641 ? -6.603 20.610 -38.597 1.00 27.91 641 PRO A N 1
ATOM 5099 C CA . PRO A 1 641 ? -6.911 19.444 -39.418 1.00 27.91 641 PRO A CA 1
ATOM 5100 C C . PRO A 1 641 ? -8.172 18.747 -38.884 1.00 27.91 641 PRO A C 1
ATOM 5102 O O . PRO A 1 641 ? -8.241 18.387 -37.710 1.00 27.91 641 PRO A O 1
ATOM 5105 N N . VAL A 1 642 ? -9.161 18.529 -39.752 1.00 29.73 642 VAL A N 1
ATOM 5106 C CA . VAL A 1 642 ? -10.356 17.732 -39.434 1.00 29.73 642 VAL A CA 1
ATOM 5107 C C . VAL A 1 642 ? -10.103 16.287 -39.856 1.00 29.73 642 VAL A C 1
ATOM 5109 O O . VAL A 1 642 ? -9.854 16.020 -41.030 1.00 29.73 642 VAL A O 1
ATOM 5112 N N . LEU A 1 643 ? -10.177 15.355 -38.905 1.00 29.47 643 LEU A N 1
ATOM 5113 C CA . LEU A 1 643 ? -10.107 13.920 -39.173 1.00 29.47 643 LEU A CA 1
ATOM 5114 C C . LEU A 1 643 ? -11.529 13.363 -39.322 1.00 29.47 643 LEU A C 1
ATOM 5116 O O . LEU A 1 643 ? -12.311 13.416 -38.376 1.00 29.47 643 LEU A O 1
ATOM 5120 N N . VAL A 1 644 ? -11.847 12.799 -40.487 1.00 27.91 644 VAL A N 1
ATOM 5121 C CA . VAL A 1 644 ? -13.100 12.064 -40.718 1.00 27.91 644 VAL A CA 1
ATOM 5122 C C . VAL A 1 644 ? -12.774 10.577 -40.799 1.00 27.91 644 VAL A C 1
ATOM 5124 O O . VAL A 1 644 ? -12.086 10.142 -41.720 1.00 27.91 644 VAL A O 1
ATOM 5127 N N . VAL A 1 645 ? -13.261 9.798 -39.833 1.00 27.33 645 VAL A N 1
ATOM 5128 C CA . VAL A 1 645 ? -13.126 8.334 -39.817 1.00 27.33 645 VAL A CA 1
ATOM 5129 C C . VAL A 1 645 ? -14.462 7.721 -40.220 1.00 27.33 645 VAL A C 1
ATOM 5131 O O . VAL A 1 645 ? -15.472 7.953 -39.560 1.00 27.33 645 VAL A O 1
ATOM 5134 N N . VAL A 1 646 ? -14.470 6.928 -41.292 1.00 25.88 646 VAL A N 1
ATOM 5135 C CA . VAL A 1 646 ? -15.646 6.160 -41.724 1.00 25.88 646 VAL A CA 1
ATOM 5136 C C . VAL A 1 646 ? -15.401 4.687 -41.414 1.00 25.88 646 VAL A C 1
ATOM 5138 O O . VAL A 1 646 ? -14.744 3.981 -42.176 1.00 25.88 646 VAL A O 1
ATOM 5141 N N . SER A 1 647 ? -15.928 4.221 -40.283 1.00 25.77 647 SER A N 1
ATOM 5142 C CA . SER A 1 647 ? -15.850 2.811 -39.892 1.00 25.77 647 SER A CA 1
ATOM 5143 C C . SER A 1 647 ? -16.977 2.007 -40.537 1.00 25.77 647 SER A C 1
ATOM 5145 O O . SER A 1 647 ? -18.157 2.314 -40.364 1.00 25.77 647 SER A O 1
ATOM 5147 N N . LYS A 1 648 ? -16.625 0.936 -41.252 1.00 24.42 648 LYS A N 1
ATOM 5148 C CA . LYS A 1 648 ? -17.591 -0.027 -41.790 1.00 24.42 648 LYS A CA 1
ATOM 5149 C C . LYS A 1 648 ? -17.988 -0.996 -40.673 1.00 24.42 648 LYS A C 1
ATOM 5151 O O . LYS A 1 648 ? -17.212 -1.877 -40.321 1.00 24.42 648 LYS A O 1
ATOM 5156 N N . VAL A 1 649 ? -19.179 -0.828 -40.100 1.00 25.16 649 VAL A N 1
ATOM 5157 C CA . VAL A 1 649 ? -19.679 -1.730 -39.050 1.00 25.16 649 VAL A CA 1
ATOM 5158 C C . VAL A 1 649 ? -19.896 -3.130 -39.637 1.00 25.16 649 VAL A C 1
ATOM 5160 O O . VAL A 1 649 ? -20.618 -3.290 -40.621 1.00 25.16 649 VAL A O 1
ATOM 5163 N N . HIS A 1 650 ? -19.279 -4.147 -39.035 1.00 25.00 650 HIS A N 1
ATOM 5164 C CA . HIS A 1 650 ? -19.607 -5.553 -39.270 1.00 25.00 650 HIS A CA 1
ATOM 5165 C C . HIS A 1 650 ? -20.461 -6.061 -38.110 1.00 25.00 650 HIS A C 1
ATOM 5167 O O . HIS A 1 650 ? -19.969 -6.226 -36.998 1.00 25.00 650 HIS A O 1
ATOM 5173 N N . LEU A 1 651 ? -21.743 -6.311 -38.380 1.00 25.36 651 LEU A N 1
ATOM 5174 C CA . LEU A 1 651 ? -22.619 -7.067 -37.488 1.00 25.36 651 LEU A CA 1
ATOM 5175 C C . LEU A 1 651 ? -22.591 -8.532 -37.928 1.00 25.36 651 LEU A C 1
ATOM 5177 O O . LEU A 1 651 ? -23.057 -8.864 -39.018 1.00 25.36 651 LEU A O 1
ATOM 5181 N N . SER A 1 652 ? -22.033 -9.406 -37.093 1.00 25.83 652 SER A N 1
ATOM 5182 C CA . SER A 1 652 ? -22.086 -10.853 -37.297 1.00 25.83 652 SER A CA 1
ATOM 5183 C C . SER A 1 652 ? -23.408 -11.404 -36.761 1.00 25.83 652 SER A C 1
ATOM 5185 O O . SER A 1 652 ? -23.487 -11.818 -35.605 1.00 25.83 652 SER A O 1
ATOM 5187 N N . ASP A 1 653 ? -24.449 -11.402 -37.588 1.00 26.98 653 ASP A N 1
ATOM 5188 C CA . ASP A 1 653 ? -25.734 -11.999 -37.220 1.00 26.98 653 ASP A CA 1
ATOM 5189 C C . ASP A 1 653 ? -25.702 -13.529 -37.417 1.00 26.98 653 ASP A C 1
ATOM 5191 O O . ASP A 1 653 ? -25.399 -14.035 -38.503 1.00 26.98 653 ASP A O 1
ATOM 5195 N N . ARG A 1 654 ? -26.011 -14.284 -36.356 1.00 29.94 654 ARG A N 1
ATOM 5196 C CA . ARG A 1 654 ? -26.264 -15.729 -36.416 1.00 29.94 654 ARG A CA 1
ATOM 5197 C C . ARG A 1 654 ? -27.718 -16.003 -36.030 1.00 29.94 654 ARG A C 1
ATOM 5199 O O . ARG A 1 654 ? -28.027 -16.168 -34.856 1.00 29.94 654 ARG A O 1
ATOM 5206 N N . ARG A 1 655 ? -28.520 -16.269 -37.068 1.00 29.95 655 ARG A N 1
ATOM 5207 C CA . ARG A 1 655 ? -29.886 -16.833 -37.053 1.00 29.95 655 ARG A CA 1
ATOM 5208 C C . ARG A 1 655 ? -31.013 -15.862 -36.665 1.00 29.95 655 ARG A C 1
ATOM 5210 O O . ARG A 1 655 ? -31.519 -15.893 -35.550 1.00 29.95 655 ARG A O 1
ATOM 5217 N N . SER A 1 656 ? -31.604 -15.234 -37.679 1.00 28.75 656 SER A N 1
ATOM 5218 C CA . SER A 1 656 ? -33.067 -15.140 -37.755 1.00 28.75 656 SER A CA 1
ATOM 5219 C C . SER A 1 656 ? -33.548 -15.282 -39.202 1.00 28.75 656 SER A C 1
ATOM 5221 O O . SER A 1 656 ? -32.836 -14.947 -40.147 1.00 28.75 656 SER A O 1
ATOM 5223 N N . SER A 1 657 ? -34.734 -15.863 -39.387 1.00 34.47 657 SER A N 1
ATOM 5224 C CA . SER A 1 657 ? -35.326 -16.139 -40.698 1.00 34.47 657 SER A CA 1
ATOM 5225 C C . SER A 1 657 ? -36.615 -15.341 -40.883 1.00 34.47 657 SER A C 1
ATOM 5227 O O . SER A 1 657 ? -37.703 -15.838 -40.592 1.00 34.47 657 SER A O 1
ATOM 5229 N N . SER A 1 658 ? -36.504 -14.113 -41.385 1.00 28.64 658 SER A N 1
ATOM 5230 C CA . SER A 1 658 ? -37.635 -13.348 -41.919 1.00 28.64 658 SER A CA 1
ATOM 5231 C C . SER A 1 658 ? -37.159 -12.307 -42.939 1.00 28.64 658 SER A C 1
ATOM 5233 O O . SER A 1 658 ? -36.095 -11.708 -42.797 1.00 28.64 658 SER A O 1
ATOM 5235 N N . CYS A 1 659 ? -37.932 -12.104 -44.008 1.00 30.17 659 CYS A N 1
ATOM 5236 C CA . CYS A 1 659 ? -37.642 -11.073 -45.002 1.00 30.17 659 CYS A CA 1
ATOM 5237 C C . CYS A 1 659 ? -38.265 -9.738 -44.581 1.00 30.17 659 CYS A C 1
ATOM 5239 O O . CYS A 1 659 ? -39.479 -9.568 -44.680 1.00 30.17 659 CYS A O 1
ATOM 5241 N N . ALA A 1 660 ? -37.430 -8.775 -44.192 1.00 26.33 660 ALA A N 1
ATOM 5242 C CA . ALA A 1 660 ? -37.796 -7.365 -44.089 1.00 26.33 660 ALA A CA 1
ATOM 5243 C C . ALA A 1 660 ? -36.659 -6.496 -44.668 1.00 26.33 660 ALA A C 1
ATOM 5245 O O . ALA A 1 660 ? -35.490 -6.865 -44.529 1.00 26.33 660 ALA A O 1
ATOM 5246 N N . PRO A 1 661 ? -36.949 -5.363 -45.334 1.00 24.39 661 PRO A N 1
ATOM 5247 C CA . PRO A 1 661 ? -35.910 -4.506 -45.897 1.00 24.39 661 PRO A CA 1
ATOM 5248 C C . PRO A 1 661 ? -35.180 -3.738 -44.787 1.00 24.39 661 PRO A C 1
ATOM 5250 O O . PRO A 1 661 ? -35.739 -2.838 -44.161 1.00 24.39 661 PRO A O 1
ATOM 5253 N N . VAL A 1 662 ? -33.909 -4.071 -44.558 1.00 24.73 662 VAL A N 1
ATOM 5254 C CA . VAL A 1 662 ? -33.051 -3.364 -43.598 1.00 24.73 662 VAL A CA 1
ATOM 5255 C C . VAL A 1 662 ? -32.645 -2.003 -44.174 1.00 24.73 662 VAL A C 1
ATOM 5257 O O . VAL A 1 662 ? -31.857 -1.930 -45.115 1.00 24.73 662 VAL A O 1
ATOM 5260 N N . MET A 1 663 ? -33.145 -0.908 -43.592 1.00 23.75 663 MET A N 1
ATOM 5261 C CA . MET A 1 663 ? -32.577 0.423 -43.834 1.00 23.75 663 MET A CA 1
ATOM 5262 C C . MET A 1 663 ? -31.207 0.535 -43.156 1.00 23.75 663 MET A C 1
ATOM 5264 O O . MET A 1 663 ? -31.103 0.460 -41.931 1.00 23.75 663 MET A O 1
ATOM 5268 N N . HIS A 1 664 ? -30.156 0.793 -43.933 1.00 25.91 664 HIS A N 1
ATOM 5269 C CA . HIS A 1 664 ? -28.846 1.130 -43.380 1.00 25.91 664 HIS A CA 1
ATOM 5270 C C . HIS A 1 664 ? -28.842 2.565 -42.831 1.00 25.91 664 HIS A C 1
ATOM 5272 O O . HIS A 1 664 ? -28.825 3.530 -43.595 1.00 25.91 664 HIS A O 1
ATOM 5278 N N . ARG A 1 665 ? -28.813 2.714 -41.501 1.00 24.59 665 ARG A N 1
ATOM 5279 C CA . ARG A 1 665 ? -28.512 3.997 -40.847 1.00 24.59 665 ARG A CA 1
ATOM 5280 C C . ARG A 1 665 ? -27.001 4.241 -40.865 1.00 24.59 665 ARG A C 1
ATOM 5282 O O . ARG A 1 665 ? -26.241 3.428 -40.345 1.00 24.59 665 ARG A O 1
ATOM 5289 N N . ILE A 1 666 ? -26.574 5.369 -41.430 1.00 26.97 666 ILE A N 1
ATOM 5290 C CA . ILE A 1 666 ? -25.193 5.858 -41.339 1.00 26.97 666 ILE A CA 1
ATOM 5291 C C . ILE A 1 666 ? -25.151 6.907 -40.226 1.00 26.97 666 ILE A C 1
ATOM 5293 O O . ILE A 1 666 ? -25.652 8.015 -40.404 1.00 26.97 666 ILE A O 1
ATOM 5297 N N . CYS A 1 667 ? -24.550 6.572 -39.084 1.00 26.33 667 CYS A N 1
ATOM 5298 C CA . CYS A 1 667 ? -24.255 7.554 -38.042 1.00 26.33 667 CYS A CA 1
ATOM 5299 C C . CYS A 1 667 ? -22.921 8.245 -38.350 1.00 26.33 667 CYS A C 1
ATOM 5301 O O . CYS A 1 667 ? -21.882 7.589 -38.404 1.00 26.33 667 CYS A O 1
ATOM 5303 N N . ILE A 1 668 ? -22.946 9.568 -38.520 1.00 26.97 668 ILE A N 1
ATOM 5304 C CA . ILE A 1 668 ? -21.744 10.397 -38.662 1.00 26.97 668 ILE A CA 1
ATOM 5305 C C . ILE A 1 668 ? -21.532 11.137 -37.341 1.00 26.97 668 ILE A C 1
ATOM 5307 O O . ILE A 1 668 ? -22.284 12.050 -37.013 1.00 26.97 668 ILE A O 1
ATOM 5311 N N . ALA A 1 669 ? -20.508 10.749 -36.582 1.00 27.56 669 ALA A N 1
ATOM 5312 C CA . ALA A 1 669 ? -20.099 11.463 -35.377 1.00 27.56 669 ALA A CA 1
ATOM 5313 C C . ALA A 1 669 ? -19.025 12.504 -35.731 1.00 27.56 669 ALA A C 1
ATOM 5315 O O . ALA A 1 669 ? -17.898 12.148 -36.077 1.00 27.56 669 ALA A O 1
ATOM 5316 N N . LEU A 1 670 ? -19.364 13.791 -35.634 1.00 26.14 670 LEU A N 1
ATOM 5317 C CA . LEU A 1 670 ? -18.407 14.892 -35.762 1.00 26.14 670 LEU A CA 1
ATOM 5318 C C . LEU A 1 670 ? -17.984 15.356 -34.366 1.00 26.14 670 LEU A C 1
ATOM 5320 O O . LEU A 1 670 ? -18.827 15.710 -33.547 1.00 26.14 670 LEU A O 1
ATOM 5324 N N . LYS A 1 671 ? -16.674 15.368 -34.096 1.00 29.27 671 LYS A N 1
ATOM 5325 C CA . LYS A 1 671 ? -16.103 15.844 -32.829 1.00 29.27 671 LYS A CA 1
ATOM 5326 C C . LYS A 1 671 ? -15.138 16.996 -33.093 1.00 29.27 671 LYS A C 1
ATOM 5328 O O . LYS A 1 671 ? -13.994 16.777 -33.485 1.00 29.27 671 LYS A O 1
ATOM 5333 N N . THR A 1 672 ? -15.593 18.224 -32.873 1.00 27.67 672 THR A N 1
ATOM 5334 C CA . THR A 1 672 ? -14.746 19.424 -32.894 1.00 27.67 672 THR A CA 1
ATOM 5335 C C . THR A 1 672 ? -13.991 19.569 -31.574 1.00 27.67 672 THR A C 1
ATOM 5337 O O . THR A 1 672 ? -14.569 19.450 -30.497 1.00 27.67 672 THR A O 1
ATOM 5340 N N . ILE A 1 673 ? -12.681 19.823 -31.641 1.00 31.61 673 ILE A N 1
ATOM 5341 C CA . ILE A 1 673 ? -11.822 19.956 -30.454 1.00 31.61 673 ILE A CA 1
ATOM 5342 C C . ILE A 1 673 ? -11.873 21.400 -29.933 1.00 31.61 673 ILE A C 1
ATOM 5344 O O . ILE A 1 673 ? -10.931 22.165 -30.114 1.00 31.61 673 ILE A O 1
ATOM 5348 N N . ALA A 1 674 ? -12.990 21.766 -29.300 1.00 27.30 674 ALA A N 1
ATOM 5349 C CA . ALA A 1 674 ? -13.108 22.882 -28.357 1.00 27.30 674 ALA A CA 1
ATOM 5350 C C . ALA A 1 674 ? -14.474 22.822 -27.647 1.00 27.30 674 ALA A C 1
ATOM 5352 O O . ALA A 1 674 ? -15.488 22.870 -28.329 1.00 27.30 674 ALA A O 1
ATOM 5353 N N . GLY A 1 675 ? -14.486 22.766 -26.308 1.00 27.50 675 GLY A N 1
ATOM 5354 C CA . GLY A 1 675 ? -15.650 23.102 -25.467 1.00 27.50 675 GLY A CA 1
ATOM 5355 C C . GLY A 1 675 ? -16.897 22.205 -25.563 1.00 27.50 675 GLY A C 1
ATOM 5356 O O . GLY A 1 675 ? -17.670 22.300 -26.501 1.00 27.50 675 GLY A O 1
ATOM 5357 N N . SER A 1 676 ? -17.109 21.391 -24.525 1.00 31.03 676 SER A N 1
ATOM 5358 C CA . SER A 1 676 ? -18.415 20.945 -23.992 1.00 31.03 676 SER A CA 1
ATOM 5359 C C . SER A 1 676 ? -19.704 21.241 -24.795 1.00 31.03 676 SER A C 1
ATOM 5361 O O . SER A 1 676 ? -20.339 22.264 -24.561 1.00 31.03 676 SER A O 1
ATOM 5363 N N . GLU A 1 677 ? -20.144 20.285 -25.620 1.00 27.84 677 GLU A N 1
ATOM 5364 C CA . GLU A 1 677 ? -21.492 19.673 -25.595 1.00 27.84 677 GLU A CA 1
ATOM 5365 C C . GLU A 1 677 ? -21.561 18.502 -26.601 1.00 27.84 677 GLU A C 1
ATOM 5367 O O . GLU A 1 677 ? -20.794 18.451 -27.564 1.00 27.84 677 GLU A O 1
ATOM 5372 N N . MET A 1 678 ? -22.441 17.518 -26.371 1.00 27.33 678 MET A N 1
ATOM 5373 C CA . MET A 1 678 ? -22.626 16.361 -27.262 1.00 27.33 678 MET A CA 1
ATOM 5374 C C . MET A 1 678 ? -24.002 16.439 -27.932 1.00 27.33 678 MET A C 1
ATOM 5376 O O . MET A 1 678 ? -25.001 16.001 -27.367 1.00 27.33 678 MET A O 1
ATOM 5380 N N . MET A 1 679 ? -24.058 16.980 -29.151 1.00 27.50 679 MET A N 1
ATOM 5381 C CA . MET A 1 679 ? -25.312 17.104 -29.897 1.00 27.50 679 MET A CA 1
ATOM 5382 C C . MET A 1 679 ? -25.605 15.829 -30.706 1.00 27.50 679 MET A C 1
ATOM 5384 O O . MET A 1 679 ? -24.956 15.549 -31.715 1.00 27.50 679 MET A O 1
ATOM 5388 N N . LEU A 1 680 ? -26.601 15.053 -30.272 1.00 27.17 680 LEU A N 1
ATOM 5389 C CA . LEU A 1 680 ? -27.152 13.927 -31.032 1.00 27.17 680 LEU A CA 1
ATOM 5390 C C . LEU A 1 680 ? -28.213 14.433 -32.018 1.00 27.17 680 LEU A C 1
ATOM 5392 O O . LEU A 1 680 ? -29.357 14.673 -31.642 1.00 27.17 680 LEU A O 1
ATOM 5396 N N . LEU A 1 681 ? -27.846 14.565 -33.294 1.00 25.97 681 LEU A N 1
ATOM 5397 C CA . LEU A 1 681 ? -28.798 14.852 -34.370 1.00 25.97 681 LEU A CA 1
ATOM 5398 C C . LEU A 1 681 ? -29.364 13.548 -34.949 1.00 25.97 681 LEU A C 1
ATOM 5400 O O . LEU A 1 681 ? -28.738 12.906 -35.793 1.00 25.97 681 LEU A O 1
ATOM 5404 N N . SER A 1 682 ? -30.575 13.172 -34.534 1.00 24.89 682 SER A N 1
ATOM 5405 C CA . SER A 1 682 ? -31.397 12.219 -35.285 1.00 24.89 682 SER A CA 1
ATOM 5406 C C . SER A 1 682 ? -32.079 12.941 -36.446 1.00 24.89 682 SER A C 1
ATOM 5408 O O . SER A 1 682 ? -32.871 13.858 -36.228 1.00 24.89 682 SER A O 1
ATOM 5410 N N . ALA A 1 683 ? -31.799 12.522 -37.678 1.00 26.34 683 ALA A N 1
ATOM 5411 C CA . ALA A 1 683 ? -32.435 13.077 -38.869 1.00 26.34 683 ALA A CA 1
ATOM 5412 C C . ALA A 1 683 ? -33.861 12.524 -39.070 1.00 26.34 683 ALA A C 1
ATOM 5414 O O . ALA A 1 683 ? -34.097 11.750 -39.991 1.00 26.34 683 ALA A O 1
ATOM 5415 N N . ASP A 1 684 ? -34.801 12.962 -38.230 1.00 26.09 684 ASP A N 1
ATOM 5416 C CA . ASP A 1 684 ? -36.244 12.823 -38.449 1.00 26.09 684 ASP A CA 1
ATOM 5417 C C . ASP A 1 684 ? -36.910 14.205 -38.293 1.00 26.09 684 ASP A C 1
ATOM 5419 O O . ASP A 1 684 ? -37.020 14.756 -37.202 1.00 26.09 684 ASP A O 1
ATOM 5423 N N . SER A 1 685 ? -37.347 14.776 -39.422 1.00 29.38 685 SER A N 1
ATOM 5424 C CA . SER A 1 685 ? -38.108 16.036 -39.559 1.00 29.38 685 SER A CA 1
ATOM 5425 C C . SER A 1 685 ? -37.535 17.317 -38.911 1.00 29.38 685 SER A C 1
ATOM 5427 O O . SER A 1 685 ? -37.870 17.664 -37.783 1.00 29.38 685 SER A O 1
ATOM 5429 N N . ILE A 1 686 ? -36.826 18.139 -39.699 1.00 24.94 686 ILE A N 1
ATOM 5430 C CA . ILE A 1 686 ? -36.747 19.594 -39.455 1.00 24.94 686 ILE A CA 1
ATOM 5431 C C . ILE A 1 686 ? -37.205 20.348 -40.708 1.00 24.94 686 ILE A C 1
ATOM 5433 O O . ILE A 1 686 ? -36.423 20.729 -41.575 1.00 24.94 686 ILE A O 1
ATOM 5437 N N . THR A 1 687 ? -38.512 20.594 -40.766 1.00 26.58 687 THR A N 1
ATOM 5438 C CA . THR A 1 687 ? -39.088 21.754 -41.454 1.00 26.58 687 THR A CA 1
ATOM 5439 C C . THR A 1 687 ? -39.701 22.665 -40.399 1.00 26.58 687 THR A C 1
ATOM 5441 O O . THR A 1 687 ? -40.874 22.482 -40.064 1.00 26.58 687 THR A O 1
ATOM 5444 N N . LYS A 1 688 ? -38.912 23.608 -39.867 1.00 26.25 688 LYS A N 1
ATOM 5445 C CA . LYS A 1 688 ? -39.331 24.948 -39.408 1.00 26.25 688 LYS A CA 1
ATOM 5446 C C . LYS A 1 688 ? -38.183 25.698 -38.737 1.00 26.25 688 LYS A C 1
ATOM 5448 O O . LYS A 1 688 ? -37.259 25.095 -38.202 1.00 26.25 688 LYS A O 1
ATOM 5453 N N . ASP A 1 689 ? -38.286 27.017 -38.802 1.00 29.73 689 ASP A N 1
ATOM 5454 C CA . ASP A 1 689 ? -37.322 27.989 -38.302 1.00 29.73 689 ASP A CA 1
ATOM 5455 C C . ASP A 1 689 ? -37.155 27.931 -36.779 1.00 29.73 689 ASP A C 1
ATOM 5457 O O . ASP A 1 689 ? -38.141 27.888 -36.040 1.00 29.73 689 ASP A O 1
ATOM 5461 N N . ILE A 1 690 ? -35.911 28.047 -36.311 1.00 23.89 690 ILE A N 1
ATOM 5462 C CA . ILE A 1 690 ? -35.591 28.519 -34.960 1.00 23.89 690 ILE A CA 1
ATOM 5463 C C . ILE A 1 690 ? -34.492 29.575 -35.103 1.00 23.89 690 ILE A C 1
ATOM 5465 O O . ILE A 1 690 ? -33.374 29.272 -35.515 1.00 23.89 690 ILE A O 1
ATOM 5469 N N . ASN A 1 691 ? -34.831 30.826 -34.785 1.00 24.78 691 ASN A N 1
ATOM 5470 C CA . ASN A 1 691 ? -33.861 31.914 -34.675 1.00 24.78 691 ASN A CA 1
ATOM 5471 C C . ASN A 1 691 ? -33.058 31.761 -33.377 1.00 24.78 691 ASN A C 1
ATOM 5473 O O . ASN A 1 691 ? -33.633 31.468 -32.329 1.00 24.78 691 ASN A O 1
ATOM 5477 N N . LEU A 1 692 ? -31.752 32.014 -33.449 1.00 24.03 692 LEU A N 1
ATOM 5478 C CA . LEU A 1 692 ? -30.866 32.112 -32.289 1.00 24.03 692 LEU A CA 1
ATOM 5479 C C . LEU A 1 692 ? -30.801 33.560 -31.781 1.00 24.03 692 LEU A C 1
ATOM 5481 O O . LEU A 1 692 ? -30.694 34.493 -32.581 1.00 24.03 692 LEU A O 1
ATOM 5485 N N . VAL A 1 693 ? -30.819 33.706 -30.454 1.00 25.53 693 VAL A N 1
ATOM 5486 C CA . VAL A 1 693 ? -30.349 34.872 -29.684 1.00 25.53 693 VAL A CA 1
ATOM 5487 C C . VAL A 1 693 ? -29.271 34.362 -28.738 1.00 25.53 693 VAL A C 1
ATOM 5489 O O . VAL A 1 693 ? -29.524 33.293 -28.139 1.00 25.53 693 VAL A O 1
#

InterPro domains:
  IPR000322 Glycoside hydrolase family 31, TIM barrel domain [PF01055] (79-385)
  IPR017853 Glycoside hydrolase superfamily [SSF51445] (47-416)
  IPR044112 Sulfoquinovosidase YihQ-like, TIM barrel domain [cd06594] (57-395)
  IPR048395 Glycosyl hydrolase family 31, C-terminal domain [PF21365] (416-459)
  IPR052990 Sulfoquinovosidase Glycosyl Hydrolase [PTHR46959] (1-460)

Sequence (693 aa):
MTSKMRSLYLEGYDHTIFDLTMQDRVQIQVHGNSVAGAILHGNSPTEIIETFTESIGRPPELPHWIISGAVVGMQGGTGTVRNTWDILKTYDVPISSFWLQDWVGQRETLVGSQLWWNWEVDTTRYKGWQQLVKDLNNQHIKVMSYCNPCLAPTDEKPNRRRNMFEEAKKLDILVKDKDGEPYMVPNTAFDVGMLDLTHPETAPWFKNILQEMVDDGVRGWMADFGEGLPVDATLYSGEDPIAAHNRYPELWAQINREFVDEWKSSCSGKQKEDPEEALVFFMRAGFRDSPKWAMLFWEGDQMVSWQANDGIKSAVVGLLSSGISGYALNHSDIGGYCAVNLPLIKYHRSEELLFRWMEFSAFTTVFRTHEGNKPSCNSQFYSNHKTLSHFARLAKVYKAWKFYRIQLVKEASEKGLPVCRHLFLHYPEDEYVQTLTYQQFLVGSEILVAPVLDKGKREAKDDSLTCGGQVKAKGEVLKEFFKARSKTLDVAYGEVHPRQARDTNGPGVVSNVVIEDDIDCTSGPKRRRGASSSKLPRQGIEFTDVIESRSGVTVVSEGVKPTEGKIEVGFVDLPFVGNVDNCRRFLSVGSLSLLRNMISLVRLTLANTLWFQVKSFDAASDYNIVMLPSLSAFIGNPRCPVLVVVSKVHLSDRRSSSCAPVMHRICIALKTIAGSEMMLLSADSITKDINLV

Organism: Chenopodium quinoa (NCBI:txid63459)

Secondary structure (DSSP, 8-state):
-BTTTEEEEE---S-EEEE---SS--EEEE-SS---EEEEE-SSHHHHHHHHHHHH--PPPPPTTTTTSEEEE--SHHHHHHHHHHHHHHTT--EEEEE-GGGG-EEEETTEEEE-SS-S--TTTTTTHHHHHHHHHTTT-EEEEEE-SEE---TT-TT-S--HHHHHHHTT-B-B-SSSSB-EEEETTEEEEEB-TTSTTHHHHHHHHHHHHHHTT--EEEE---S---TT-B-TT---HHHHHHHHHHHHHHHHHHHHHHHHHHTBTBS---GGG--EEEES---TTHHHH-SEEE----BSS--SSSSHHHHHHHHHHHHHTT--SEE--BT-SB-EE-SS-EE---HHHHHHHHHHHTTSS--BB---S-GGGS--TTSSHHHHHHHHHHHHHHHHTHHHHHHHHHHHHHH---SEE-GGGT-TT-HHHHH-SSS-EEETTTEEE----STT-SS----GGGSSS-----TTHHHHHHHTTGGG---PPPP-------------------------------PPP------------------------PPPP-------------------------------------------------------------S--S----------SSSS-S--PPP-----------------------------SSSS-------S---S-----

Foldseek 3Di:
DDLQQKDKDWPFLFDKDWDPPDPPDIDIDGPDPDTHIDMDGDPFLLVRLLVLCVVLHFFAQAQLLQLQFEAAEDEFADVVVVVVVVVLVVLVGGASEYEYACQQPWDAFPLGIDHQQDLHGPCVRHVPLLVSQVVCVVVNYAYEYEHEQKHAQCPVPPPDPDRVQVVCQVVLQFWAAPVSHFDQQDDPTGTITGGQLVDPVRLVVVLVSVVVCVVSPHQEYEHEDQQRQDQRIDHPVRDRSNRVNLCRVQSSLQSVQVSQVVVQVVCVPPDDDDSSRRHAYEYARHHLNSSNRHNAYEVPAAFLDLDCCGAPNVRQLSQAVVLSSLRQHYHYAQRGADFDDDPPDGGANDPVSSLLSLQVRLQHLGNYHHCHRHNVRYDDCVNDPVSVNSNSVSRVSSNVCSVVSSVSSVCSNNRSRHQKYQCCSVCSVDPVSVVDRRQWIDRPPPAIDGTDSDPPDQWGPCPPVPDDDDPPPQQPCVVCVCVVVCVPPPDDDDDDDDDDDDDDDDDDDGDDPRPGDPPDPPDDDDDDDDDDDDDDDDDDDDDDDDDDDDDDDDDDDDDDDDDDDDDDDDDDDDDDDDDDDDDDDDDDDDDDDDDDDDDDDDDDDDDDDDDDDDDDDDDDDPDDDDDDPDPPPDDPDDDDDFDFDQDDDDDPDDDDDDDDDDDDDRDGQGDDPDDDDGDDDDPDDDDDDDDDD

Radius of gyration: 33.92 Å; chains: 1; bounding box: 97×93×101 Å

pLDDT: mean 71.86, std 33.02, range [20.33, 98.88]